Protein AF-A0A226DVL6-F1 (afdb_monomer)

Secondary structure (DSSP, 8-state):
-HHHHHHHHHHHHHHHHHHHTTTTS-SEEEETTTTEEEE--SSHHHHHHHHHHHHIIIIIHHHHHHHHHHHHH-TTTS-HHHHHHHHHHHHHHHHHHHHHHHHHSTTHHHHHHHHHHHHHHS-HHHHHHHHH--GGGS-HHHHHHHHHHHHHHHHHHHHHHHHHHHHHHHHHHHHHHHHHHHHHHHS--TT-S-PPPHHHHHHHHHHHHHHHHHHHHHHHHHHHHHHHHHHHHHHHHHHHHHHHHTT-SS--HHHHHHHHHHHHHHHHHHHHHHHHHHHHHHHHHHHHHHHHHHHTT-HHHHHHHHHHHHHHHHHH-HHHHHHHH--HHHHHHHTT-------------------HHHHHHHHHHHHHHHTT--

Radius of gyration: 27.12 Å; Cα contacts (8 Å, |Δi|>4): 170; chains: 1; bounding box: 68×64×79 Å

Solvent-accessible surface area (backbone atoms only — not comparable to full-atom values): 21137 Å² total; per-residue (Å²): 116,68,64,62,51,51,51,50,50,52,52,49,50,48,51,49,51,31,56,78,34,74,68,46,36,44,49,65,45,78,38,81,89,76,73,39,73,40,50,51,69,76,52,72,34,33,52,41,26,37,51,51,46,47,48,47,58,68,53,49,45,55,53,39,50,51,51,44,53,50,46,72,76,42,59,92,80,54,55,71,64,63,53,54,52,47,49,52,51,36,52,53,56,58,67,43,45,65,57,47,57,42,52,53,37,68,63,25,36,48,50,49,45,49,50,54,46,45,67,64,74,68,38,67,58,63,60,40,54,69,69,46,70,73,62,88,80,71,60,74,69,59,53,54,66,54,48,51,59,52,47,51,52,50,50,52,48,50,50,53,49,51,49,50,50,49,49,51,51,49,54,52,50,51,52,51,53,52,51,48,54,49,52,58,69,68,47,70,60,95,82,58,92,82,54,76,55,67,70,56,51,51,50,52,48,49,51,48,50,49,50,48,49,52,52,48,47,59,46,38,57,49,43,59,48,43,54,56,48,39,51,51,52,33,52,52,26,48,51,54,36,53,56,40,64,71,60,79,73,82,65,56,64,67,58,41,52,51,22,52,51,51,38,50,52,38,52,53,52,48,53,48,52,52,52,47,55,52,48,55,53,51,51,53,51,52,50,52,52,52,51,44,69,78,38,53,89,39,72,66,59,40,53,55,53,48,54,51,51,55,51,53,53,44,72,74,29,70,70,68,51,59,68,56,71,73,39,77,67,56,57,60,55,55,69,71,65,81,72,89,78,83,84,82,90,78,89,75,86,78,90,72,79,80,56,63,71,58,54,55,50,50,52,51,55,53,58,56,53,58,68,70,77,112

Mean predicted aligned error: 16.87 Å

Foldseek 3Di:
DVLVVVLVVVQVLQVVVCVLVVVQADQWDADPVVSAIDGDLDDRRPVNNLVVLCCLVVPVLVVLVVVLVVCVVVVVPDDPVVNLVSVVVNVLSVLCNVLSVQSSDSCRSVVVRVCVCCVNVVPVVVVVVVVCVVVPPDDDPVVVVVCVVVVVVVSVVVNSVSVVVVSVCVVLVVLLVVVVVLLVLQQPPPPDPPHDPLVVSVVVVVVSCCVCCVVVVVCVVVVVVLLVVLVVQLVVLVVQLVVLVVVPPDRDPVSVVVSVSSNVVSVVVNVVVVVSVVVVLVSVVVSLVSQCVVCVVDPVSNVVSVVVVVVSVCVVDVVSVVVCVPPVVVVVVVVVPDDDDDDDDDDDPDPPPDDVVVVVVVVVVVVVVVVVVD

Organism: Folsomia candida (NCBI:txid158441)

Structure (mmCIF, N/CA/C/O backbone):
data_AF-A0A226DVL6-F1
#
_entry.id   AF-A0A226DVL6-F1
#
loop_
_atom_site.group_PDB
_atom_site.id
_atom_site.type_symbol
_atom_site.label_atom_id
_atom_site.label_alt_id
_atom_site.label_comp_id
_atom_site.label_asym_id
_atom_site.label_entity_id
_atom_site.label_seq_id
_atom_site.pdbx_PDB_ins_code
_atom_site.Cartn_x
_atom_site.Cartn_y
_atom_site.Cartn_z
_atom_site.occupancy
_atom_site.B_iso_or_equiv
_atom_site.auth_seq_id
_atom_site.auth_comp_id
_atom_site.auth_asym_id
_atom_site.auth_atom_id
_atom_site.pdbx_PDB_model_num
ATOM 1 N N . MET A 1 1 ? 7.658 15.433 25.050 1.00 58.72 1 MET A N 1
ATOM 2 C CA . MET A 1 1 ? 8.136 14.158 24.456 1.00 58.72 1 MET A CA 1
ATOM 3 C C . MET A 1 1 ? 7.145 13.505 23.480 1.00 58.72 1 MET A C 1
ATOM 5 O O . MET A 1 1 ? 7.539 13.235 22.354 1.00 58.72 1 MET A O 1
ATOM 9 N N . TYR A 1 2 ? 5.883 13.223 23.843 1.00 66.50 2 TYR A N 1
ATOM 10 C CA . TYR A 1 2 ? 4.923 12.600 22.902 1.00 66.50 2 TYR A CA 1
ATOM 11 C C . TYR A 1 2 ? 4.471 13.533 21.767 1.00 66.50 2 TYR A C 1
ATOM 13 O O . TYR A 1 2 ? 4.257 13.077 20.645 1.00 66.50 2 TYR A O 1
ATOM 21 N N . HIS A 1 3 ? 4.404 14.839 22.040 1.00 73.75 3 HIS A N 1
ATOM 22 C CA . HIS A 1 3 ? 4.017 15.854 21.061 1.00 73.75 3 HIS A CA 1
ATOM 23 C C . HIS A 1 3 ? 4.957 15.875 19.843 1.00 73.75 3 HIS A C 1
ATOM 25 O O . HIS A 1 3 ? 4.499 15.776 18.706 1.00 73.75 3 HIS A O 1
ATOM 31 N N . ASP A 1 4 ? 6.272 15.861 20.075 1.00 83.75 4 ASP A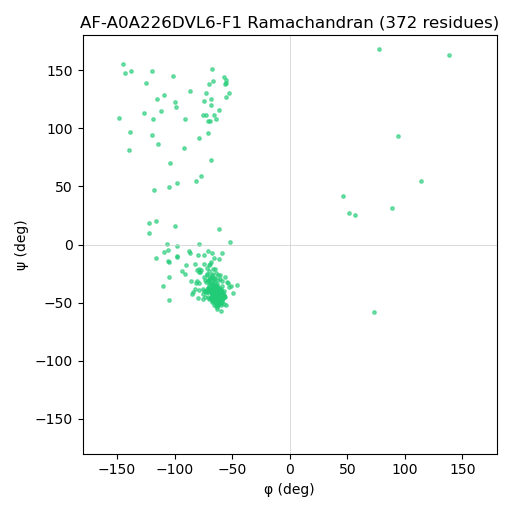 N 1
ATOM 32 C CA . ASP A 1 4 ? 7.269 15.850 18.999 1.00 83.75 4 ASP A CA 1
ATOM 33 C C . ASP A 1 4 ? 7.210 14.571 18.162 1.00 83.75 4 ASP A C 1
ATOM 35 O O . ASP A 1 4 ? 7.357 14.618 16.940 1.00 83.75 4 ASP A O 1
ATOM 39 N N . LYS A 1 5 ? 6.953 13.416 18.797 1.00 80.25 5 LYS A N 1
ATOM 40 C CA . LYS A 1 5 ? 6.799 12.141 18.083 1.00 80.25 5 LYS A CA 1
ATOM 41 C C . LYS A 1 5 ? 5.571 12.167 17.176 1.00 80.25 5 LYS A C 1
ATOM 43 O O . LYS A 1 5 ? 5.689 11.807 16.008 1.00 80.25 5 LYS A O 1
ATOM 48 N N . ALA A 1 6 ? 4.424 12.632 17.663 1.00 75.00 6 ALA A N 1
ATOM 49 C CA . ALA A 1 6 ? 3.207 12.710 16.858 1.00 75.00 6 ALA A CA 1
ATOM 50 C C . ALA A 1 6 ? 3.333 13.702 15.693 1.00 75.00 6 ALA A C 1
ATOM 52 O O . ALA A 1 6 ? 2.999 13.353 14.562 1.00 75.00 6 ALA A O 1
ATOM 53 N N . LEU A 1 7 ? 3.907 14.889 15.923 1.00 85.88 7 LEU A N 1
ATOM 54 C CA . LEU A 1 7 ? 4.206 15.836 14.841 1.00 85.88 7 LEU A CA 1
ATOM 55 C C . LEU A 1 7 ? 5.163 15.221 13.813 1.00 85.88 7 LEU A C 1
ATOM 57 O O . LEU A 1 7 ? 4.958 15.366 12.609 1.00 85.88 7 LEU A O 1
ATOM 61 N N . LYS A 1 8 ? 6.166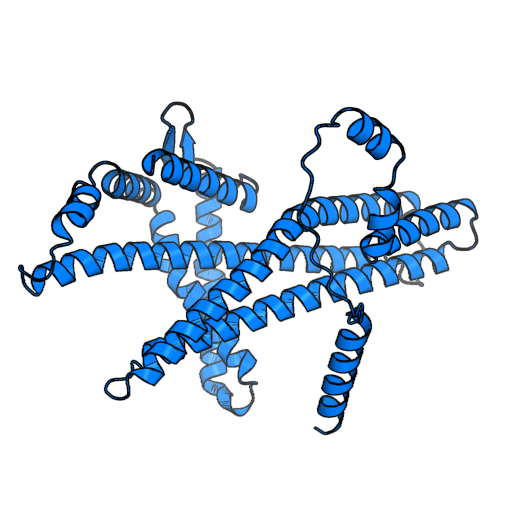 14.460 14.266 1.00 86.75 8 LYS A N 1
ATOM 62 C CA . LYS A 1 8 ? 7.078 13.719 13.386 1.00 86.75 8 LYS A CA 1
ATOM 63 C C . LYS A 1 8 ? 6.352 12.641 12.576 1.00 86.75 8 LYS A C 1
ATOM 65 O O . LYS A 1 8 ? 6.669 12.469 11.400 1.00 86.75 8 LYS A O 1
ATOM 70 N N . HIS A 1 9 ? 5.384 11.934 13.160 1.00 81.75 9 HIS A N 1
ATOM 71 C CA . HIS A 1 9 ? 4.558 10.959 12.441 1.00 81.75 9 HIS A CA 1
ATOM 72 C C . HIS A 1 9 ? 3.655 11.630 11.406 1.00 81.75 9 HIS A C 1
ATOM 74 O O . HIS A 1 9 ? 3.634 11.187 10.262 1.00 81.75 9 HIS A O 1
ATOM 80 N N . MET A 1 10 ? 2.997 12.734 11.758 1.00 83.81 10 MET A N 1
ATOM 81 C CA . MET A 1 10 ? 2.162 13.504 10.833 1.00 83.81 10 MET A CA 1
ATOM 82 C C . MET A 1 10 ? 2.980 14.072 9.668 1.00 83.81 10 MET A C 1
ATOM 84 O O . MET A 1 10 ? 2.599 13.941 8.506 1.00 83.81 10 MET A O 1
ATOM 88 N N . HIS A 1 11 ? 4.159 14.622 9.960 1.00 92.12 11 HIS A N 1
ATOM 89 C CA . HIS A 1 11 ? 5.100 15.094 8.949 1.00 92.12 11 HIS A CA 1
ATOM 90 C C . HIS A 1 11 ? 5.517 13.967 7.989 1.00 92.12 11 HIS A C 1
ATOM 92 O O . HIS A 1 11 ? 5.457 14.133 6.768 1.00 92.12 11 HIS A O 1
ATOM 98 N N . ARG A 1 12 ? 5.872 12.789 8.523 1.00 86.31 12 ARG A N 1
ATOM 99 C CA . ARG A 1 12 ? 6.202 11.600 7.719 1.00 86.31 12 ARG A CA 1
ATOM 100 C C . ARG A 1 12 ? 5.016 11.119 6.884 1.00 86.31 12 ARG A C 1
ATOM 102 O O . ARG A 1 12 ? 5.213 10.803 5.716 1.00 86.31 12 ARG A O 1
ATOM 109 N N . ALA A 1 13 ? 3.808 11.105 7.444 1.00 81.56 13 ALA A N 1
ATOM 110 C CA . ALA A 1 13 ? 2.590 10.698 6.748 1.00 81.56 13 ALA A CA 1
ATOM 111 C C . ALA A 1 13 ? 2.280 11.622 5.562 1.00 81.56 13 ALA A C 1
ATOM 113 O O . ALA A 1 13 ? 2.051 11.147 4.451 1.00 81.56 13 ALA A O 1
ATOM 114 N N . ILE A 1 14 ? 2.361 12.942 5.758 1.00 89.25 14 ILE A N 1
ATOM 115 C CA . ILE A 1 14 ? 2.168 13.923 4.681 1.00 89.25 14 ILE A CA 1
ATOM 116 C C . ILE A 1 14 ? 3.216 13.730 3.581 1.00 89.25 14 ILE A C 1
ATOM 118 O O . ILE A 1 14 ? 2.870 13.727 2.399 1.00 89.25 14 ILE A O 1
ATOM 122 N N . HIS A 1 15 ? 4.481 13.513 3.946 1.00 87.06 15 HIS A N 1
ATOM 123 C CA . HIS A 1 15 ? 5.534 13.228 2.972 1.00 87.06 15 HIS A CA 1
ATOM 124 C C . HIS A 1 15 ? 5.317 11.914 2.219 1.00 87.06 15 HIS A C 1
ATOM 126 O O . HIS A 1 15 ? 5.548 11.870 1.011 1.00 87.06 15 HIS A O 1
ATOM 132 N N . ALA A 1 16 ? 4.854 10.867 2.901 1.00 78.00 16 ALA A N 1
ATOM 133 C CA . ALA A 1 16 ? 4.538 9.584 2.285 1.00 78.00 16 ALA A CA 1
ATOM 134 C C . ALA A 1 16 ? 3.397 9.726 1.266 1.00 78.00 16 ALA A C 1
ATOM 136 O O . ALA A 1 16 ? 3.566 9.313 0.122 1.00 78.00 16 ALA A O 1
ATOM 137 N N . ILE A 1 17 ? 2.301 10.407 1.630 1.00 79.38 17 ILE A N 1
ATOM 138 C CA . ILE A 1 17 ? 1.173 10.702 0.725 1.00 79.38 17 ILE A CA 1
ATOM 139 C C . ILE A 1 17 ? 1.640 11.524 -0.480 1.00 79.38 17 ILE A C 1
ATOM 141 O O . ILE A 1 17 ? 1.268 11.264 -1.624 1.00 79.38 17 ILE A O 1
ATOM 145 N N . GLN A 1 18 ? 2.474 12.536 -0.251 1.00 87.94 18 GLN A N 1
ATOM 146 C CA . GLN A 1 18 ? 3.019 13.338 -1.342 1.00 87.94 18 GLN A CA 1
ATOM 147 C C . GLN A 1 18 ? 3.928 12.510 -2.254 1.00 87.94 18 GLN A C 1
ATOM 149 O O . GLN A 1 18 ? 3.910 12.718 -3.462 1.00 87.94 18 GLN A O 1
ATOM 154 N N . ARG A 1 19 ? 4.722 11.577 -1.720 1.00 78.62 19 ARG A N 1
ATOM 155 C CA . ARG A 1 19 ? 5.602 10.719 -2.525 1.00 78.62 19 ARG A CA 1
ATOM 156 C C . ARG A 1 19 ? 4.804 9.690 -3.328 1.00 78.62 19 ARG A C 1
ATOM 158 O O . ARG A 1 19 ? 5.047 9.581 -4.525 1.00 78.62 19 ARG A O 1
ATOM 165 N N . SER A 1 20 ? 3.824 9.022 -2.716 1.00 70.12 20 SER A N 1
ATOM 166 C CA . SER A 1 20 ? 2.973 8.022 -3.385 1.00 70.12 20 SER A CA 1
ATOM 167 C C . SER A 1 20 ? 2.118 8.616 -4.505 1.00 70.12 20 SER A C 1
ATOM 169 O O . SER A 1 20 ? 1.764 7.931 -5.457 1.00 70.12 20 SER A O 1
ATOM 171 N N . THR A 1 21 ? 1.834 9.917 -4.434 1.00 76.31 21 THR A N 1
ATOM 172 C CA . THR A 1 21 ? 1.069 10.656 -5.450 1.00 76.31 21 THR A CA 1
ATOM 173 C C . THR A 1 21 ? 1.962 11.441 -6.415 1.00 76.31 21 THR A C 1
ATOM 175 O O . THR A 1 21 ? 1.490 12.369 -7.081 1.00 76.31 21 THR A O 1
ATOM 178 N N . PHE A 1 22 ? 3.266 11.134 -6.461 1.00 82.50 22 PHE A N 1
ATOM 179 C CA . PHE A 1 22 ? 4.283 11.825 -7.271 1.00 82.50 22 PHE A CA 1
ATOM 180 C C . PHE A 1 22 ? 4.283 13.353 -7.097 1.00 82.50 22 PHE A C 1
ATOM 182 O O . PHE A 1 22 ? 4.641 14.114 -7.997 1.00 82.50 22 PHE A O 1
ATOM 189 N N . ARG A 1 23 ? 3.839 13.829 -5.930 1.00 89.56 23 ARG A N 1
ATOM 190 C CA . ARG A 1 23 ? 3.623 15.242 -5.586 1.00 89.56 23 ARG A CA 1
ATOM 191 C C . ARG A 1 23 ? 2.664 15.952 -6.554 1.00 89.56 23 ARG A C 1
ATOM 193 O O . ARG A 1 23 ? 2.731 17.175 -6.714 1.00 89.56 23 ARG A O 1
ATOM 200 N N . LYS A 1 24 ? 1.768 15.204 -7.203 1.00 90.00 24 LYS A N 1
ATOM 201 C CA . LYS A 1 24 ? 0.780 15.723 -8.159 1.00 90.00 24 LYS A CA 1
ATOM 202 C C . LYS A 1 24 ? -0.634 15.777 -7.594 1.00 90.00 24 LYS A C 1
ATOM 204 O O . LYS A 1 24 ? -1.377 16.639 -8.052 1.00 90.00 24 LYS A O 1
ATOM 209 N N . ALA A 1 25 ? -0.993 14.917 -6.638 1.00 91.31 25 ALA A N 1
ATOM 210 C CA . ALA A 1 25 ? -2.371 14.756 -6.165 1.00 91.31 25 ALA A CA 1
ATOM 211 C C . ALA A 1 25 ? -2.445 14.588 -4.637 1.00 91.31 25 ALA A C 1
ATOM 213 O O . ALA A 1 25 ? -2.552 13.480 -4.132 1.00 91.31 25 ALA A O 1
ATOM 214 N N . TYR A 1 26 ? -2.396 15.687 -3.882 1.00 91.88 26 TYR A N 1
ATOM 215 C CA . TYR A 1 26 ? -2.465 15.650 -2.416 1.00 91.88 26 TYR A CA 1
ATOM 216 C C . TYR A 1 26 ? -3.230 16.853 -1.847 1.00 91.88 26 TYR A C 1
ATOM 218 O O . TYR A 1 26 ? -3.303 17.906 -2.482 1.00 91.88 26 TYR A O 1
ATOM 226 N N . CYS A 1 27 ? -3.790 16.703 -0.642 1.00 95.50 27 CYS A N 1
ATOM 227 C CA . CYS A 1 27 ? -4.612 17.724 0.024 1.00 95.50 27 CYS A CA 1
ATOM 228 C C . CYS A 1 27 ? -3.944 18.395 1.238 1.00 95.50 27 CYS A C 1
ATOM 230 O O . CYS A 1 27 ? -4.464 19.388 1.746 1.00 95.50 27 CYS A O 1
ATOM 232 N N . PHE A 1 28 ? -2.769 17.916 1.664 1.00 95.81 28 PHE A N 1
ATOM 233 C CA . PHE A 1 28 ? -2.029 18.461 2.806 1.00 95.81 28 PHE A CA 1
ATOM 234 C C . PHE A 1 28 ? -0.597 18.851 2.439 1.00 95.81 28 PHE A C 1
ATOM 236 O O . PHE A 1 28 ? 0.114 18.126 1.737 1.00 95.81 28 PHE A O 1
ATOM 243 N N . HIS A 1 29 ? -0.151 19.988 2.958 1.00 96.50 29 HIS A N 1
ATOM 244 C CA . HIS A 1 29 ? 1.233 20.439 2.905 1.00 96.50 29 HIS A CA 1
ATOM 245 C C . HIS A 1 29 ? 1.773 20.613 4.325 1.00 96.50 29 HIS A C 1
ATOM 247 O O . HIS A 1 29 ? 1.008 20.916 5.233 1.00 96.50 29 HIS A O 1
ATOM 253 N N . TRP A 1 30 ? 3.068 20.400 4.539 1.00 96.56 30 TRP A N 1
ATOM 254 C CA . TRP A 1 30 ? 3.683 20.626 5.844 1.00 96.56 30 TRP A CA 1
ATOM 255 C C . TRP A 1 30 ? 4.388 21.979 5.850 1.00 96.56 30 TRP A C 1
ATOM 257 O O . TRP A 1 30 ? 5.264 22.210 5.020 1.00 96.56 30 TRP A O 1
ATOM 267 N N . ASP A 1 31 ? 4.016 22.860 6.777 1.00 96.50 31 ASP A N 1
ATOM 268 C CA . ASP A 1 31 ? 4.708 24.127 6.999 1.00 96.50 31 ASP A CA 1
ATOM 269 C C . ASP A 1 31 ? 5.802 23.923 8.046 1.00 96.50 31 ASP A C 1
ATOM 271 O O . ASP A 1 31 ? 5.526 23.747 9.235 1.00 96.50 31 ASP A O 1
ATOM 275 N N . SER A 1 32 ? 7.057 23.934 7.595 1.00 95.31 32 SER A N 1
ATOM 276 C CA . SER A 1 32 ? 8.223 23.772 8.464 1.00 95.31 32 SER A CA 1
ATOM 277 C C . SER A 1 32 ? 8.383 24.919 9.462 1.00 95.31 32 SER A C 1
ATOM 279 O O . SER A 1 32 ? 8.880 24.677 10.561 1.00 95.31 32 SER A O 1
ATOM 281 N N . LYS A 1 33 ? 7.923 26.134 9.126 1.00 96.44 33 LYS A N 1
ATOM 282 C CA . LYS A 1 33 ? 8.004 27.309 10.006 1.00 96.44 33 LYS A CA 1
ATOM 283 C C . LYS A 1 33 ? 6.998 27.201 11.143 1.00 96.44 33 LYS A C 1
ATOM 285 O O . LYS A 1 33 ? 7.345 27.425 12.295 1.00 96.44 33 LYS A O 1
ATOM 290 N N . LYS A 1 34 ? 5.762 26.806 10.825 1.00 93.69 34 LYS A N 1
ATOM 291 C CA . LYS A 1 34 ? 4.680 26.649 11.816 1.00 93.69 34 LYS A CA 1
ATOM 292 C C . LYS A 1 34 ? 4.644 25.268 12.475 1.00 93.69 34 LYS A C 1
ATOM 294 O O . LYS A 1 34 ? 3.823 25.054 13.359 1.00 93.69 34 LYS A O 1
ATOM 299 N N . ARG A 1 35 ? 5.489 24.329 12.023 1.00 93.81 35 ARG A N 1
ATOM 300 C CA . ARG A 1 35 ? 5.481 22.901 12.401 1.00 93.81 35 ARG A CA 1
ATOM 301 C C . ARG A 1 35 ? 4.073 22.288 12.365 1.00 93.81 35 ARG A C 1
ATOM 303 O O . ARG A 1 35 ? 3.698 21.529 13.255 1.00 93.81 35 ARG A O 1
ATOM 310 N N . ARG A 1 36 ? 3.289 22.634 11.339 1.00 94.12 36 ARG A N 1
ATOM 311 C CA . ARG A 1 36 ? 1.864 22.285 11.245 1.00 94.12 36 ARG A CA 1
ATOM 312 C C . ARG A 1 36 ? 1.486 21.839 9.838 1.00 94.12 36 ARG A C 1
ATOM 314 O O . ARG A 1 36 ? 2.040 22.311 8.844 1.00 94.12 36 ARG A O 1
ATOM 321 N N . ALA A 1 37 ? 0.505 20.946 9.756 1.00 94.75 37 ALA A N 1
ATOM 322 C CA . ALA A 1 37 ? -0.136 20.596 8.498 1.00 94.75 37 ALA A CA 1
ATOM 323 C C . ALA A 1 37 ? -1.039 21.748 8.023 1.00 94.75 37 ALA A C 1
ATOM 325 O O . ALA A 1 37 ? -1.876 22.244 8.768 1.00 94.75 37 ALA A O 1
ATOM 326 N N . ILE A 1 38 ? -0.897 22.162 6.768 1.00 96.50 38 ILE A N 1
ATOM 327 C CA . ILE A 1 38 ? -1.753 23.145 6.110 1.00 96.50 38 ILE A CA 1
ATOM 328 C C . ILE A 1 38 ? -2.601 22.430 5.062 1.00 96.50 38 ILE A C 1
ATOM 330 O O . ILE A 1 38 ? -2.094 21.704 4.203 1.00 96.50 38 ILE A O 1
ATOM 334 N N . ALA A 1 39 ? -3.909 22.662 5.126 1.00 96.31 39 ALA A N 1
ATOM 335 C CA . ALA A 1 39 ? -4.856 22.229 4.111 1.00 96.31 39 ALA A CA 1
ATOM 336 C C . ALA A 1 39 ? -4.644 23.007 2.803 1.00 96.31 39 ALA A C 1
ATOM 338 O O . ALA A 1 39 ? -4.703 24.238 2.789 1.00 96.31 39 ALA A O 1
ATOM 339 N N . LEU A 1 40 ? -4.449 22.295 1.693 1.00 95.69 40 LEU A N 1
ATOM 340 C CA . LEU A 1 40 ? -4.481 22.899 0.363 1.00 95.69 40 LEU A CA 1
ATOM 341 C C . LEU A 1 40 ? -5.935 23.169 -0.013 1.00 95.69 40 LEU A C 1
ATOM 343 O O . LEU A 1 40 ? -6.704 22.236 -0.218 1.00 95.69 40 LEU A O 1
ATOM 347 N N . GLN A 1 41 ? -6.308 24.445 -0.089 1.00 84.31 41 GLN A N 1
ATOM 348 C CA . GLN A 1 41 ? -7.683 24.833 -0.409 1.00 84.31 41 GLN A CA 1
ATOM 349 C C . GLN A 1 41 ? -7.926 24.867 -1.914 1.00 84.31 41 GLN A C 1
ATOM 351 O O . GLN A 1 41 ? -8.945 24.382 -2.385 1.00 84.31 41 GLN A O 1
ATOM 356 N N . ASN A 1 42 ? -6.970 25.415 -2.665 1.00 87.38 42 ASN A N 1
ATOM 357 C CA . ASN A 1 42 ? -7.085 25.633 -4.098 1.00 87.38 42 ASN A CA 1
ATOM 358 C C . ASN A 1 42 ? -5.739 25.386 -4.782 1.00 87.38 42 ASN A C 1
ATOM 360 O O . ASN A 1 42 ? -4.672 25.614 -4.211 1.00 87.38 42 ASN A O 1
ATOM 364 N N . GLY A 1 43 ? -5.792 24.902 -6.020 1.00 94.56 43 GLY A N 1
ATOM 365 C CA . GLY A 1 43 ? -4.617 24.689 -6.858 1.00 94.56 43 GLY A CA 1
ATOM 366 C C . GLY A 1 43 ? -4.668 23.379 -7.632 1.00 94.56 43 GLY A C 1
ATOM 367 O O . GLY A 1 43 ? -5.409 22.454 -7.297 1.00 94.56 43 GLY A O 1
ATOM 368 N N . LYS A 1 44 ? -3.824 23.282 -8.668 1.00 96.75 44 LYS A N 1
ATOM 369 C CA . LYS A 1 44 ? -3.758 22.113 -9.564 1.00 96.75 44 LYS A CA 1
ATOM 370 C C . LYS A 1 44 ? -3.577 20.796 -8.793 1.00 96.75 44 LYS A C 1
ATOM 372 O O . LYS A 1 44 ? -4.189 19.794 -9.133 1.00 96.75 44 LYS A O 1
ATOM 377 N N . LYS A 1 45 ? -2.798 20.818 -7.707 1.00 95.19 45 LYS A N 1
ATOM 378 C CA . LYS A 1 45 ? -2.503 19.640 -6.875 1.00 95.19 45 LYS A CA 1
ATOM 379 C C . LYS A 1 45 ? -3.721 19.112 -6.112 1.00 95.19 45 LYS A C 1
ATOM 381 O O . LYS A 1 45 ? -3.941 17.905 -6.081 1.00 95.19 45 LYS A O 1
ATOM 386 N N . TYR A 1 46 ? -4.523 20.009 -5.537 1.00 96.06 46 TYR A N 1
ATOM 387 C CA . TYR A 1 46 ? -5.750 19.624 -4.839 1.00 96.06 46 TYR A CA 1
ATOM 388 C C . TYR A 1 46 ? -6.833 19.178 -5.828 1.00 96.06 46 TYR A C 1
ATOM 390 O O . TYR A 1 46 ? -7.491 18.167 -5.606 1.00 96.06 46 TYR A O 1
ATOM 398 N N . ARG A 1 47 ? -6.943 19.850 -6.983 1.00 96.38 47 ARG A N 1
ATOM 399 C CA . ARG A 1 47 ? -7.849 19.430 -8.063 1.00 96.38 47 ARG A CA 1
ATOM 400 C C . ARG A 1 47 ? -7.525 18.019 -8.564 1.00 96.38 47 ARG A C 1
ATOM 402 O O . ARG A 1 47 ? -8.428 17.205 -8.714 1.00 96.38 47 ARG A O 1
ATOM 409 N N . ASN A 1 48 ? -6.245 17.696 -8.750 1.00 92.19 48 ASN A N 1
ATOM 410 C CA . ASN A 1 48 ? -5.816 16.343 -9.112 1.00 92.19 48 ASN A CA 1
ATOM 411 C C . ASN A 1 48 ? -6.168 15.310 -8.029 1.00 92.19 48 ASN A C 1
ATOM 413 O O . ASN A 1 48 ? -6.577 14.203 -8.360 1.00 92.19 48 ASN A O 1
ATOM 417 N N . PHE A 1 49 ? -6.051 15.670 -6.745 1.00 90.81 49 PHE A N 1
ATOM 418 C CA . PHE A 1 49 ? -6.505 14.821 -5.638 1.00 90.81 49 PHE A CA 1
ATOM 419 C C . PHE A 1 49 ? -8.017 14.565 -5.700 1.00 90.81 49 PHE A C 1
ATOM 421 O O . PHE A 1 49 ? -8.446 13.424 -5.580 1.00 90.81 49 PHE A O 1
ATOM 428 N N . GLN A 1 50 ? -8.827 15.594 -5.960 1.00 94.38 50 GLN A N 1
ATOM 429 C CA . GLN A 1 50 ? -10.277 15.438 -6.111 1.00 94.38 50 GLN A CA 1
ATOM 430 C C . GLN A 1 50 ? -10.644 14.535 -7.295 1.00 94.38 50 GLN A C 1
ATOM 432 O O . GLN A 1 50 ? -11.530 13.692 -7.161 1.00 94.38 50 GLN A O 1
ATOM 437 N N . ILE A 1 51 ? -9.954 14.686 -8.433 1.00 92.62 51 ILE A N 1
ATOM 438 C CA . ILE A 1 51 ? -10.122 13.812 -9.604 1.00 92.62 51 ILE A CA 1
ATOM 439 C C . ILE A 1 51 ? -9.778 12.367 -9.232 1.00 92.62 51 ILE A C 1
ATOM 441 O O . ILE A 1 51 ? -10.566 11.470 -9.514 1.00 92.62 51 ILE A O 1
ATOM 445 N N . LEU A 1 52 ? -8.657 12.145 -8.539 1.00 85.31 52 LEU A N 1
ATOM 446 C CA . LEU A 1 52 ? -8.254 10.818 -8.075 1.00 85.31 52 LEU A CA 1
ATOM 447 C C . LEU A 1 52 ? -9.309 10.201 -7.143 1.00 85.31 52 LEU A C 1
ATOM 449 O O . LEU A 1 52 ? -9.714 9.062 -7.354 1.00 85.31 52 LEU A O 1
ATOM 453 N N . CYS A 1 53 ? -9.822 10.954 -6.164 1.00 86.31 53 CYS A N 1
ATOM 454 C CA . CYS A 1 53 ? -10.903 10.487 -5.292 1.00 86.31 53 CYS A CA 1
ATOM 455 C C . CYS A 1 53 ? -12.181 10.150 -6.071 1.00 86.31 53 CYS A C 1
ATOM 457 O O . CYS A 1 53 ? -12.816 9.144 -5.774 1.00 86.31 53 CYS A O 1
ATOM 459 N N . ASN A 1 54 ? -12.556 10.954 -7.072 1.00 88.25 54 ASN A N 1
ATOM 460 C CA . ASN A 1 54 ? -13.710 10.657 -7.922 1.00 88.25 54 ASN A CA 1
ATOM 461 C C . ASN A 1 54 ? -13.495 9.369 -8.728 1.00 88.25 54 ASN A C 1
ATOM 463 O O . ASN A 1 54 ? -14.402 8.553 -8.791 1.00 88.25 54 ASN A O 1
ATOM 467 N N . ILE A 1 55 ? -12.304 9.149 -9.291 1.00 79.44 55 ILE A N 1
ATOM 468 C CA . ILE A 1 55 ? -11.967 7.901 -9.995 1.00 79.44 55 ILE A CA 1
ATOM 469 C C . ILE A 1 55 ? -12.130 6.699 -9.055 1.00 79.44 55 ILE A C 1
ATOM 471 O O . ILE A 1 55 ? -12.779 5.722 -9.418 1.00 79.44 55 ILE A O 1
ATOM 475 N N . PHE A 1 56 ? -11.618 6.782 -7.825 1.00 76.06 56 PHE A N 1
ATOM 476 C CA . PHE A 1 56 ? -11.770 5.703 -6.845 1.00 76.06 56 PHE A CA 1
ATOM 477 C C . PHE A 1 56 ? -13.234 5.441 -6.469 1.00 76.06 56 PHE A C 1
ATOM 479 O O . PHE A 1 56 ? -13.675 4.296 -6.498 1.00 76.06 56 PHE A O 1
ATOM 486 N N . ILE A 1 57 ? -13.998 6.490 -6.159 1.00 83.56 57 ILE A N 1
ATOM 487 C CA . ILE A 1 57 ? -15.388 6.353 -5.703 1.00 83.56 57 ILE A CA 1
ATOM 488 C C . ILE A 1 57 ? -16.321 5.929 -6.846 1.00 83.56 57 ILE A C 1
ATOM 490 O O . ILE A 1 57 ? -17.200 5.104 -6.638 1.00 83.56 57 ILE A O 1
ATOM 494 N N . PHE A 1 58 ? -16.158 6.477 -8.052 1.00 82.25 58 PHE A N 1
ATOM 495 C CA . PHE A 1 58 ? -17.091 6.237 -9.159 1.00 82.25 58 PHE A CA 1
ATOM 496 C C . PHE A 1 58 ? -16.692 5.080 -10.076 1.00 82.25 58 PHE A C 1
ATOM 498 O O . PHE A 1 58 ? -17.571 4.538 -10.734 1.00 82.25 58 PHE A O 1
ATOM 505 N N . LEU A 1 59 ? -15.414 4.682 -10.139 1.00 75.81 59 LEU A N 1
ATOM 506 C CA . LEU A 1 59 ? -14.992 3.544 -10.967 1.00 75.81 59 LEU A CA 1
ATOM 507 C C . LEU A 1 59 ? -14.694 2.293 -10.142 1.00 75.81 59 LEU A C 1
ATOM 509 O O . LEU A 1 59 ? -15.191 1.225 -10.488 1.00 75.81 59 LEU A O 1
ATOM 513 N N . LEU A 1 60 ? -13.924 2.386 -9.050 1.00 74.12 60 LEU A N 1
ATOM 514 C CA . LEU A 1 60 ? -13.573 1.179 -8.288 1.00 74.12 60 LEU A CA 1
ATOM 515 C C . LEU A 1 60 ? -14.744 0.663 -7.449 1.00 74.12 60 LEU A C 1
ATOM 517 O O . LEU A 1 60 ? -14.981 -0.544 -7.429 1.00 74.12 60 LEU A O 1
ATOM 521 N N . THR A 1 61 ? -15.494 1.539 -6.776 1.00 78.31 61 THR A N 1
ATOM 522 C CA . THR A 1 61 ? -16.599 1.094 -5.913 1.00 78.31 61 THR A CA 1
ATOM 523 C C . THR A 1 61 ? -17.659 0.289 -6.673 1.00 78.31 61 THR A C 1
ATOM 525 O O . THR A 1 61 ? -17.967 -0.812 -6.213 1.00 78.31 61 THR A O 1
ATOM 528 N N . PRO A 1 62 ? -18.187 0.728 -7.835 1.00 80.00 62 PRO A N 1
ATOM 529 C CA . PRO A 1 62 ? -19.191 -0.058 -8.550 1.00 80.00 62 PRO A CA 1
ATOM 530 C C . PRO A 1 62 ? -18.664 -1.410 -9.032 1.00 80.00 62 PRO A C 1
ATOM 532 O O . PRO A 1 62 ? -19.407 -2.381 -8.997 1.00 80.00 62 PRO A O 1
ATOM 535 N N . VAL A 1 63 ? -17.385 -1.506 -9.416 1.00 79.00 63 VAL A N 1
ATOM 536 C CA . VAL A 1 63 ? -16.760 -2.777 -9.825 1.00 79.00 63 VAL A CA 1
ATOM 537 C C . VAL A 1 63 ? -16.718 -3.768 -8.660 1.00 79.00 63 VAL A C 1
ATOM 539 O O . VAL A 1 63 ? -17.088 -4.930 -8.825 1.00 79.00 63 VAL A O 1
ATOM 542 N N . PHE A 1 64 ? -16.320 -3.313 -7.470 1.00 77.75 64 PHE A N 1
ATOM 543 C CA . PHE A 1 64 ? -16.271 -4.163 -6.278 1.00 77.75 64 PHE A CA 1
ATOM 544 C C . PHE A 1 64 ? -17.658 -4.551 -5.766 1.00 77.75 64 PHE A C 1
ATOM 546 O O . PHE A 1 64 ? -17.863 -5.706 -5.389 1.00 77.75 64 PHE A O 1
ATOM 553 N N . ILE A 1 65 ? -18.626 -3.632 -5.812 1.00 81.50 65 ILE A N 1
ATOM 554 C CA . ILE A 1 65 ? -20.022 -3.940 -5.485 1.00 81.50 65 ILE A CA 1
ATOM 555 C C . ILE A 1 65 ? -20.581 -4.947 -6.491 1.00 81.50 65 ILE A C 1
ATOM 557 O O . ILE A 1 65 ? -21.101 -5.976 -6.077 1.00 81.50 65 ILE A O 1
ATOM 561 N N . ALA A 1 66 ? -20.407 -4.722 -7.796 1.00 87.00 66 ALA A N 1
ATOM 562 C CA . ALA A 1 66 ? -20.892 -5.628 -8.835 1.00 87.00 66 ALA A CA 1
ATOM 563 C C . ALA A 1 66 ? -20.281 -7.031 -8.705 1.00 87.00 66 ALA A C 1
ATOM 565 O O . ALA A 1 66 ? -21.007 -8.022 -8.774 1.00 87.00 66 ALA A O 1
ATOM 566 N N . ARG A 1 67 ? -18.968 -7.138 -8.447 1.00 83.94 67 ARG A N 1
ATOM 567 C CA . ARG A 1 67 ? -18.319 -8.437 -8.214 1.00 83.94 67 ARG A CA 1
ATOM 568 C C . ARG A 1 67 ? -18.793 -9.088 -6.914 1.00 83.94 67 ARG A C 1
ATOM 570 O O . ARG A 1 67 ? -18.997 -10.297 -6.905 1.00 83.94 67 ARG A O 1
ATOM 577 N N . SER A 1 68 ? -19.017 -8.318 -5.850 1.00 82.81 68 SER A N 1
ATOM 578 C CA . SER A 1 68 ? -19.577 -8.839 -4.594 1.00 82.81 68 SER A CA 1
ATOM 579 C C . SER A 1 68 ? -21.005 -9.353 -4.780 1.00 82.81 68 SER A C 1
ATOM 581 O O . SER A 1 68 ? -21.326 -10.438 -4.305 1.00 82.81 68 SER A O 1
ATOM 583 N N . CYS A 1 69 ? -21.843 -8.633 -5.532 1.00 88.75 69 CYS A N 1
ATOM 584 C CA . CYS A 1 69 ? -23.191 -9.069 -5.896 1.00 88.75 69 CYS A CA 1
ATOM 585 C C . CYS A 1 69 ? -23.161 -10.335 -6.759 1.00 88.75 69 CYS A C 1
ATOM 587 O O . CYS A 1 69 ? -23.890 -11.277 -6.473 1.00 88.75 69 CYS A O 1
ATOM 589 N N . HIS A 1 70 ? -22.284 -10.393 -7.767 1.00 89.44 70 HIS A N 1
ATOM 590 C CA . HIS A 1 70 ? -22.099 -11.588 -8.593 1.00 89.44 70 HIS A CA 1
ATOM 591 C C . HIS A 1 70 ? -21.659 -12.794 -7.756 1.00 89.44 70 HIS A C 1
ATOM 593 O O . HIS A 1 70 ? -22.173 -13.895 -7.927 1.00 89.44 70 HIS A O 1
ATOM 599 N N . LEU A 1 71 ? -20.703 -12.618 -6.842 1.00 81.62 71 LEU A N 1
ATOM 600 C CA . LEU A 1 71 ? -20.254 -13.701 -5.965 1.00 81.62 71 LEU A CA 1
ATOM 601 C C . LEU A 1 71 ? -21.349 -14.144 -4.998 1.00 81.62 71 LEU A C 1
ATOM 603 O O . LEU A 1 71 ? -21.478 -15.339 -4.762 1.00 81.62 71 LEU A O 1
ATOM 607 N N . ALA A 1 72 ? -22.168 -13.218 -4.496 1.00 82.12 72 ALA A N 1
ATOM 608 C CA . ALA A 1 72 ? -23.310 -13.549 -3.649 1.00 82.12 72 ALA A CA 1
ATOM 609 C C . ALA A 1 72 ? -24.348 -14.424 -4.377 1.00 82.12 72 ALA A C 1
ATOM 611 O O . ALA A 1 72 ? -24.987 -15.257 -3.739 1.00 82.12 72 ALA A O 1
ATOM 612 N N . THR A 1 73 ? -24.491 -14.290 -5.701 1.00 93.25 73 THR A N 1
ATOM 613 C CA . THR A 1 73 ? -25.412 -15.116 -6.500 1.00 93.25 73 THR A CA 1
ATOM 614 C C . THR A 1 73 ? -24.785 -16.408 -7.042 1.00 93.25 73 THR A C 1
ATOM 616 O O . THR A 1 73 ? -25.518 -17.329 -7.391 1.00 93.25 73 THR A O 1
ATOM 619 N N . THR A 1 74 ? -23.451 -16.525 -7.076 1.00 91.44 74 THR A N 1
ATOM 620 C CA . THR A 1 74 ? -22.712 -17.663 -7.679 1.00 91.44 74 THR A CA 1
ATOM 621 C C . THR A 1 74 ? -21.888 -18.488 -6.678 1.00 91.44 74 THR A C 1
ATOM 623 O O . THR A 1 74 ? -21.006 -19.249 -7.076 1.00 91.44 74 THR A O 1
ATOM 626 N N . ILE A 1 75 ? -22.208 -18.406 -5.377 1.00 83.69 75 ILE A N 1
ATOM 627 C CA . ILE A 1 75 ? -21.452 -19.011 -4.254 1.00 83.69 75 ILE A CA 1
ATOM 628 C C . ILE A 1 75 ? -21.031 -20.473 -4.489 1.00 83.69 75 ILE A C 1
ATOM 630 O O . ILE A 1 75 ? -19.958 -20.871 -4.050 1.00 83.69 75 ILE A O 1
ATOM 634 N N . ARG A 1 76 ? -21.842 -21.286 -5.181 1.00 87.25 76 ARG A N 1
ATOM 635 C CA . ARG A 1 76 ? -21.560 -22.720 -5.381 1.00 87.25 76 ARG A CA 1
ATOM 636 C C . ARG A 1 76 ? -20.417 -23.030 -6.356 1.00 87.25 76 ARG A C 1
ATOM 638 O O . ARG A 1 76 ? -19.914 -24.145 -6.319 1.00 87.25 76 ARG A O 1
ATOM 645 N N . GLN A 1 77 ? -20.041 -22.103 -7.237 1.00 87.12 77 GLN A N 1
ATOM 646 C CA . GLN A 1 77 ? -19.042 -22.348 -8.291 1.00 87.12 77 GLN A CA 1
ATOM 647 C C . GLN A 1 77 ? -17.685 -21.692 -8.014 1.00 87.12 77 GLN A C 1
ATOM 649 O O . GLN A 1 77 ? -16.696 -22.010 -8.670 1.00 87.12 77 GLN A O 1
ATOM 654 N N . GLU A 1 78 ? -17.628 -20.771 -7.057 1.00 83.38 78 GLU A N 1
ATOM 655 C CA . GLU A 1 78 ? -16.453 -19.944 -6.804 1.00 83.38 78 GLU A CA 1
ATOM 656 C C . GLU A 1 78 ? -15.669 -20.461 -5.597 1.00 83.38 78 GLU A C 1
ATOM 658 O O . GLU A 1 78 ? -16.225 -20.957 -4.618 1.00 83.38 78 GLU A O 1
ATOM 663 N N . THR A 1 79 ? -14.343 -20.345 -5.660 1.00 76.25 79 THR A N 1
ATOM 664 C CA . THR A 1 79 ? -13.487 -20.815 -4.566 1.00 76.25 79 THR A CA 1
ATOM 665 C C . THR A 1 79 ? -13.712 -19.970 -3.300 1.00 76.25 79 THR A C 1
ATOM 667 O O . THR A 1 79 ? -13.807 -18.740 -3.395 1.00 76.25 79 THR A O 1
ATOM 670 N N . PRO A 1 80 ? -13.725 -20.571 -2.093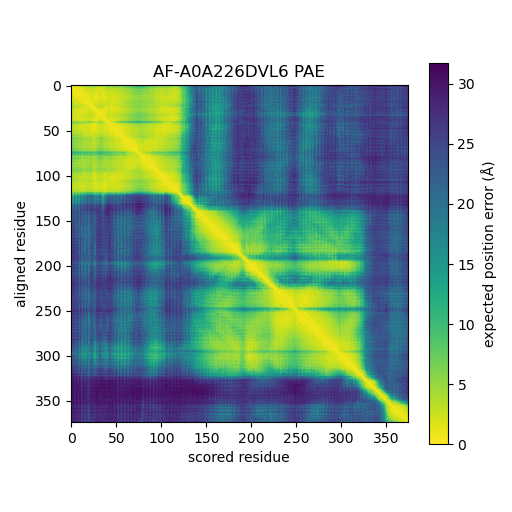 1.00 66.44 80 PRO A N 1
ATOM 671 C CA . PRO A 1 80 ? -13.902 -19.835 -0.835 1.00 66.44 80 PRO A CA 1
ATOM 672 C C . PRO A 1 80 ? -12.912 -18.674 -0.661 1.00 66.44 80 PRO A C 1
ATOM 674 O O . PRO A 1 80 ? -13.256 -17.617 -0.134 1.00 66.44 80 PRO A O 1
ATOM 677 N N . THR A 1 81 ? -11.690 -18.831 -1.174 1.00 57.19 81 THR A N 1
ATOM 678 C CA . THR A 1 81 ? -10.647 -17.799 -1.161 1.00 57.19 81 THR A CA 1
ATOM 679 C C . THR A 1 81 ? -11.018 -16.579 -2.009 1.00 57.19 81 THR A C 1
ATOM 681 O O . THR A 1 81 ? -10.855 -15.448 -1.558 1.00 57.19 81 THR A O 1
ATOM 684 N N . SER A 1 82 ? -11.555 -16.785 -3.216 1.00 66.12 82 SER A N 1
ATOM 685 C CA . SER A 1 82 ? -12.011 -15.712 -4.121 1.00 66.12 82 SER A CA 1
ATOM 686 C C . SER A 1 82 ? -13.137 -14.888 -3.487 1.00 66.12 82 SER A C 1
ATOM 688 O O . SER A 1 82 ? -13.127 -13.652 -3.542 1.00 66.12 82 SER A O 1
ATOM 690 N N . ILE A 1 83 ? -14.056 -15.574 -2.802 1.00 72.88 83 ILE A N 1
ATOM 691 C CA . ILE A 1 83 ? -15.153 -14.973 -2.039 1.00 72.88 83 ILE A CA 1
ATOM 692 C C . ILE A 1 83 ? -14.598 -14.121 -0.888 1.00 72.88 83 ILE A C 1
ATOM 694 O O . ILE A 1 83 ? -14.869 -12.919 -0.824 1.00 72.88 83 ILE A O 1
ATOM 698 N N . ALA A 1 84 ? -13.765 -14.707 -0.023 1.00 65.12 84 ALA A N 1
ATOM 699 C CA . ALA A 1 84 ? -13.200 -14.021 1.139 1.00 65.12 84 ALA A CA 1
ATOM 700 C C . ALA A 1 84 ? -12.377 -12.784 0.749 1.00 65.12 84 ALA A C 1
ATOM 702 O O . ALA A 1 84 ? -12.552 -11.709 1.329 1.00 65.12 84 ALA A O 1
ATOM 703 N N . VAL A 1 85 ? -11.519 -12.904 -0.270 1.00 68.06 85 VAL A N 1
ATOM 704 C CA . VAL A 1 85 ? -10.704 -11.788 -0.769 1.00 68.06 85 VAL A CA 1
ATOM 705 C C . VAL A 1 85 ? -11.596 -10.677 -1.316 1.00 68.06 85 VAL A C 1
ATOM 707 O O . VAL A 1 85 ? -11.410 -9.515 -0.955 1.00 68.06 85 VAL A O 1
ATOM 710 N N . THR A 1 86 ? -12.594 -11.008 -2.137 1.00 75.38 86 THR A N 1
ATOM 711 C CA . THR A 1 86 ? -13.447 -9.987 -2.759 1.00 75.38 86 THR A CA 1
ATOM 712 C C . THR A 1 86 ? -14.261 -9.219 -1.726 1.00 75.38 86 THR A C 1
ATOM 714 O O . THR A 1 86 ? -14.298 -7.988 -1.782 1.00 75.38 86 THR A O 1
ATOM 717 N N . PHE A 1 87 ? -14.876 -9.903 -0.758 1.00 75.06 87 PHE A N 1
ATOM 718 C CA . PHE A 1 87 ? -15.636 -9.229 0.297 1.00 75.06 87 PHE A CA 1
ATOM 719 C C . PHE A 1 87 ? -14.736 -8.391 1.207 1.00 75.06 87 PHE A C 1
ATOM 721 O O . PHE A 1 87 ? -15.096 -7.262 1.538 1.00 75.06 87 PHE A O 1
ATOM 728 N N . THR A 1 88 ? -13.536 -8.879 1.536 1.00 69.94 88 THR A N 1
ATOM 729 C CA . THR A 1 88 ? -12.560 -8.125 2.340 1.00 69.94 88 THR A CA 1
ATOM 730 C C . THR A 1 88 ? -12.131 -6.839 1.637 1.00 69.94 88 THR A C 1
ATOM 732 O O . THR A 1 88 ? -12.173 -5.757 2.227 1.00 69.94 88 THR A O 1
ATOM 735 N N . VAL A 1 89 ? -11.764 -6.926 0.354 1.00 73.12 89 VAL A N 1
ATOM 736 C CA . VAL A 1 89 ? -11.369 -5.750 -0.434 1.00 73.12 89 VAL A CA 1
ATOM 737 C C . VAL A 1 89 ? -12.547 -4.790 -0.596 1.00 73.12 89 VAL A C 1
ATOM 739 O O . VAL A 1 89 ? -12.374 -3.582 -0.442 1.00 73.12 89 VAL A O 1
ATOM 742 N N . SER A 1 90 ? -13.753 -5.305 -0.829 1.00 78.25 90 SER A N 1
ATOM 743 C CA . SER A 1 90 ? -14.957 -4.481 -0.982 1.00 78.25 90 SER A CA 1
ATOM 744 C C . SER A 1 90 ? -15.321 -3.745 0.307 1.00 78.25 90 SER A C 1
ATOM 746 O O . SER A 1 90 ? -15.634 -2.554 0.261 1.00 78.25 90 SER A O 1
ATOM 748 N N . ALA A 1 91 ? -15.214 -4.403 1.465 1.00 73.56 91 ALA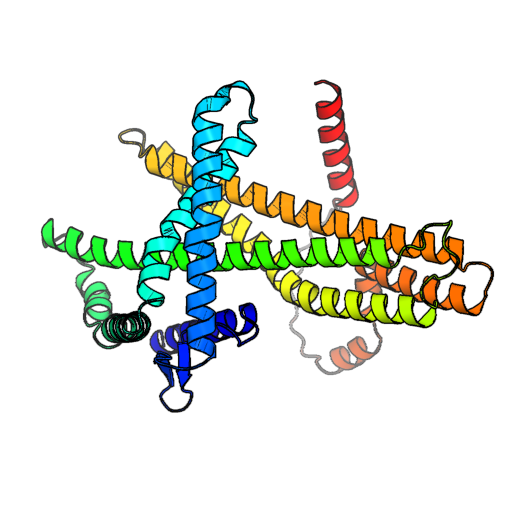 A N 1
ATOM 749 C CA . ALA A 1 91 ? -15.422 -3.779 2.769 1.00 73.56 91 ALA A CA 1
ATOM 750 C C . ALA A 1 91 ? -14.385 -2.679 3.038 1.00 73.56 91 ALA A C 1
ATOM 752 O O . ALA A 1 91 ? -14.752 -1.569 3.427 1.00 73.56 91 ALA A O 1
ATOM 753 N N . ALA A 1 92 ? -13.105 -2.948 2.755 1.00 73.31 92 ALA A N 1
ATOM 754 C CA . ALA A 1 92 ? -12.042 -1.957 2.888 1.00 73.31 92 ALA A CA 1
ATOM 755 C C . ALA A 1 92 ? -12.303 -0.734 1.992 1.00 73.31 92 ALA A C 1
ATOM 757 O O . ALA A 1 92 ? -12.332 0.391 2.489 1.00 73.31 92 ALA A O 1
ATOM 758 N N . VAL A 1 93 ? -12.565 -0.944 0.694 1.00 74.88 93 VAL A N 1
ATOM 759 C CA . VAL A 1 93 ? -12.873 0.129 -0.270 1.00 74.88 93 VAL A CA 1
ATOM 760 C C . VAL A 1 93 ? -14.082 0.942 0.185 1.00 74.88 93 VAL A C 1
ATOM 762 O O . VAL A 1 93 ? -14.019 2.170 0.183 1.00 74.88 93 VAL A O 1
ATOM 765 N N . THR A 1 94 ? -15.152 0.283 0.631 1.00 75.88 94 THR A N 1
ATOM 766 C CA . THR A 1 94 ? -16.377 0.954 1.090 1.00 75.88 94 THR A CA 1
ATOM 767 C C . THR A 1 94 ? -16.125 1.793 2.344 1.00 75.88 94 THR A C 1
ATOM 769 O O . THR A 1 94 ? -16.597 2.927 2.424 1.00 75.88 94 THR A O 1
ATOM 772 N N . GLY A 1 95 ? -15.297 1.306 3.276 1.00 72.38 95 GLY A N 1
ATOM 773 C CA . GLY A 1 95 ? -14.872 2.054 4.464 1.00 72.38 95 GLY A CA 1
ATOM 774 C C . GLY A 1 95 ? -14.072 3.328 4.154 1.00 72.38 95 GLY A C 1
ATOM 775 O O . GLY A 1 95 ? -14.121 4.287 4.925 1.00 72.38 95 GLY A O 1
ATOM 776 N N . PHE A 1 96 ? -13.384 3.395 3.007 1.00 72.00 96 PHE A N 1
ATOM 777 C CA . PHE A 1 96 ? -12.657 4.598 2.578 1.00 72.00 96 PHE A CA 1
ATOM 778 C C . PHE A 1 96 ? -13.538 5.683 1.966 1.00 72.00 96 PHE A C 1
ATOM 780 O O . PHE A 1 96 ? -13.143 6.853 1.978 1.00 72.00 96 PHE A O 1
ATOM 787 N N . ILE A 1 97 ? -14.711 5.332 1.434 1.00 81.62 97 ILE A N 1
ATOM 788 C CA . ILE A 1 97 ? -15.563 6.271 0.691 1.00 81.62 97 ILE A CA 1
ATOM 789 C C . ILE A 1 97 ? -15.957 7.482 1.546 1.00 81.62 97 ILE A C 1
ATOM 791 O O . ILE A 1 97 ? -15.771 8.599 1.061 1.00 81.62 97 ILE A O 1
ATOM 795 N N . PRO A 1 98 ? -16.422 7.340 2.806 1.00 81.00 98 PRO A N 1
ATOM 796 C CA . PRO A 1 98 ? -16.798 8.495 3.620 1.00 81.00 98 PRO A CA 1
ATOM 797 C C . PRO A 1 98 ? -15.628 9.452 3.862 1.00 81.00 98 PRO A C 1
ATOM 799 O O . PRO A 1 98 ? -15.791 10.670 3.762 1.00 81.00 98 PRO A O 1
ATOM 802 N N . LEU A 1 99 ? -14.429 8.916 4.116 1.00 80.50 99 LEU A N 1
ATOM 803 C CA . LEU A 1 99 ? -13.230 9.719 4.356 1.00 80.50 99 LEU A CA 1
ATOM 804 C C . LEU A 1 99 ? -12.759 10.423 3.079 1.00 80.50 99 LEU A C 1
ATOM 806 O O . LEU A 1 99 ? -12.494 11.627 3.097 1.00 80.50 99 LEU A O 1
ATOM 810 N N . ALA A 1 100 ? -12.690 9.700 1.960 1.00 83.56 100 ALA A N 1
ATOM 811 C CA . ALA A 1 100 ? -12.336 10.269 0.664 1.00 83.56 100 ALA A CA 1
ATOM 812 C C . ALA A 1 100 ? -13.343 11.349 0.248 1.00 83.56 100 ALA A C 1
ATOM 814 O O . ALA A 1 100 ? -12.953 12.436 -0.176 1.00 83.56 100 ALA A O 1
ATOM 815 N N . TRP A 1 101 ? -14.638 11.094 0.445 1.00 87.38 101 TRP A N 1
ATOM 816 C CA . TRP A 1 101 ? -15.707 12.048 0.176 1.00 87.38 101 TRP A CA 1
ATOM 817 C C . TRP A 1 101 ? -15.601 13.301 1.046 1.00 87.38 101 TRP A C 1
ATOM 819 O O . TRP A 1 101 ? -15.753 14.416 0.541 1.00 87.38 101 TRP A O 1
ATOM 829 N N . PHE A 1 102 ? -15.294 13.135 2.334 1.00 87.44 102 PHE A N 1
ATOM 830 C CA . PHE A 1 102 ? -15.060 14.240 3.255 1.00 87.44 102 PHE A CA 1
ATOM 831 C C . PHE A 1 102 ? -13.859 15.089 2.821 1.00 87.44 102 PHE A C 1
ATOM 833 O O . PHE A 1 102 ? -14.008 16.297 2.643 1.00 87.44 102 PHE A O 1
ATOM 840 N N . LEU A 1 103 ? -12.697 14.475 2.570 1.00 87.62 103 LEU A N 1
ATOM 841 C CA . LEU A 1 103 ? -11.467 15.171 2.163 1.00 87.62 103 LEU A CA 1
ATOM 842 C C . LEU A 1 103 ? -11.554 15.799 0.763 1.00 87.62 103 LEU A C 1
ATOM 844 O O . LEU A 1 103 ? -10.865 16.783 0.474 1.00 87.62 103 LEU A O 1
ATOM 848 N N . ARG A 1 104 ? -12.412 15.262 -0.108 1.00 91.56 104 ARG A N 1
ATOM 849 C CA . ARG A 1 104 ? -12.697 15.824 -1.434 1.00 91.56 104 ARG A CA 1
ATOM 850 C C . ARG A 1 104 ? -13.386 17.186 -1.355 1.00 91.56 104 ARG A C 1
ATOM 852 O O . ARG A 1 104 ? -13.230 17.992 -2.272 1.00 91.56 104 ARG A O 1
ATOM 859 N N . ARG A 1 105 ? -14.159 17.461 -0.298 1.00 91.69 105 ARG A N 1
ATOM 860 C CA . ARG A 1 105 ? -14.819 18.763 -0.126 1.00 91.69 105 ARG A CA 1
ATOM 861 C C . ARG A 1 105 ? -13.765 19.833 0.182 1.00 91.69 105 ARG A C 1
ATOM 863 O O . ARG A 1 105 ? -12.934 19.582 1.048 1.00 91.69 105 ARG A O 1
ATOM 870 N N . PRO A 1 106 ? -13.838 21.044 -0.401 1.00 91.44 106 PRO A N 1
ATOM 871 C CA . PRO A 1 106 ? -12.859 22.112 -0.148 1.00 91.44 106 PRO A CA 1
ATOM 872 C C . PRO A 1 106 ? -12.675 22.456 1.340 1.00 91.44 106 PRO A C 1
ATOM 874 O O . PRO A 1 106 ? -11.583 22.800 1.787 1.00 91.44 106 PRO A O 1
ATOM 877 N N . SER A 1 107 ? -13.739 22.320 2.138 1.00 91.25 107 SER A N 1
ATOM 878 C CA . SER A 1 107 ? -13.707 22.525 3.591 1.00 91.25 107 SER A CA 1
ATOM 879 C C . SER A 1 107 ? -13.201 21.313 4.383 1.00 91.25 107 SER A C 1
ATOM 881 O O . SER A 1 107 ? -12.826 21.465 5.544 1.00 91.25 107 SER A O 1
ATOM 883 N N . GLY A 1 108 ? -13.165 20.126 3.776 1.00 90.25 108 GLY A N 1
ATOM 884 C CA . GLY A 1 108 ? -12.807 18.854 4.401 1.00 90.25 108 GLY A CA 1
ATOM 885 C C . GLY A 1 108 ? -11.395 18.842 4.975 1.00 90.25 108 GLY A C 1
ATOM 886 O O . GLY A 1 108 ? -11.256 18.676 6.182 1.00 90.25 108 GLY A O 1
ATOM 887 N N . PRO A 1 109 ? -10.340 19.100 4.179 1.00 91.38 109 PRO A N 1
ATOM 888 C CA . PRO A 1 109 ? -8.968 19.136 4.678 1.00 91.38 109 PRO A CA 1
ATOM 889 C C . PRO A 1 109 ? -8.765 20.172 5.792 1.00 91.38 109 PRO A C 1
ATOM 891 O O . PRO A 1 109 ? -8.032 19.915 6.742 1.00 91.38 109 PRO A O 1
ATOM 894 N N . ARG A 1 110 ? -9.452 21.323 5.726 1.00 92.50 110 ARG A N 1
ATOM 895 C CA . ARG A 1 110 ? -9.393 22.350 6.780 1.00 92.50 110 ARG A CA 1
ATOM 896 C C . ARG A 1 110 ? -10.041 21.858 8.069 1.00 92.50 110 ARG A C 1
ATOM 898 O O . ARG A 1 110 ? -9.444 22.011 9.127 1.00 92.50 110 ARG A O 1
ATOM 905 N N . LYS A 1 111 ? -11.227 21.252 7.976 1.00 88.31 111 LYS A N 1
ATOM 906 C CA . LYS A 1 111 ? -11.904 20.628 9.119 1.00 88.31 111 LYS A CA 1
ATOM 907 C C . LYS A 1 111 ? -11.087 19.465 9.679 1.00 88.31 111 LYS A C 1
ATOM 909 O O . LYS A 1 111 ? -11.015 19.336 10.887 1.00 88.31 111 LYS A O 1
ATOM 914 N N . TYR A 1 112 ? -10.424 18.678 8.832 1.00 85.94 112 TYR A N 1
ATOM 915 C CA . TYR A 1 112 ? -9.542 17.590 9.256 1.00 85.94 112 TYR A CA 1
ATOM 916 C C . TYR A 1 112 ? -8.352 18.111 10.059 1.00 85.94 112 TYR A C 1
ATOM 918 O O . TYR A 1 112 ? -8.116 17.645 11.163 1.00 85.94 112 TYR A O 1
ATOM 926 N N . VAL A 1 113 ? -7.630 19.103 9.527 1.00 88.31 113 VAL A N 1
ATOM 927 C CA . VAL A 1 113 ? -6.512 19.750 10.229 1.00 88.31 113 VAL A CA 1
ATOM 928 C C . VAL A 1 113 ? -7.008 20.396 11.518 1.00 88.31 113 VAL A C 1
ATOM 930 O O . VAL A 1 113 ? -6.412 20.182 12.557 1.00 88.31 113 VAL A O 1
ATOM 933 N N . PHE A 1 114 ? -8.140 21.102 11.485 1.00 87.31 114 PHE A N 1
ATOM 934 C CA . PHE A 1 114 ? -8.732 21.702 12.678 1.00 87.31 114 PHE A CA 1
ATOM 935 C C . PHE A 1 114 ? -9.096 20.663 13.740 1.00 87.31 114 PHE A C 1
ATOM 937 O O . PHE A 1 114 ? -8.744 20.856 14.891 1.00 87.31 114 PHE A O 1
ATOM 944 N N . VAL A 1 115 ? -9.754 19.560 13.373 1.00 78.81 115 VAL A N 1
ATOM 945 C CA . VAL A 1 115 ? -10.087 18.473 14.305 1.00 78.81 115 VAL A CA 1
ATOM 946 C C . VAL A 1 115 ? -8.820 17.801 14.811 1.00 78.81 115 VAL A C 1
ATOM 948 O O . VAL A 1 115 ? -8.723 17.553 16.003 1.00 78.81 115 VAL A O 1
ATOM 951 N N . TYR A 1 116 ? -7.838 17.539 13.949 1.00 79.81 116 TYR A N 1
ATOM 952 C CA . TYR A 1 116 ? -6.550 16.976 14.348 1.00 79.81 116 TYR A CA 1
ATOM 953 C C . TYR A 1 116 ? -5.849 17.886 15.359 1.00 79.81 116 TYR A C 1
ATOM 955 O O . TYR A 1 116 ? -5.421 17.424 16.409 1.00 79.81 116 TYR A O 1
ATOM 963 N N . ASP A 1 117 ? -5.799 19.187 15.081 1.00 80.38 117 ASP A N 1
ATOM 964 C CA . ASP A 1 117 ? -5.189 20.172 15.962 1.00 80.38 117 ASP A CA 1
ATOM 965 C C . ASP A 1 117 ? -6.002 20.369 17.243 1.00 80.38 117 ASP A C 1
ATOM 967 O O . ASP A 1 117 ? -5.406 20.421 18.302 1.00 80.38 117 ASP A O 1
ATOM 971 N N . ALA A 1 118 ? -7.334 20.395 17.204 1.00 76.12 118 ALA A N 1
ATOM 972 C CA . ALA A 1 118 ? -8.178 20.492 18.399 1.00 76.12 118 ALA A CA 1
ATOM 973 C C . ALA A 1 118 ? -8.055 19.238 19.281 1.00 76.12 118 ALA A C 1
ATOM 975 O O . ALA A 1 118 ? -7.855 19.337 20.486 1.00 76.12 118 ALA A O 1
ATOM 976 N N . THR A 1 119 ? -8.060 18.050 18.668 1.00 68.88 119 THR A N 1
ATOM 977 C CA . THR A 1 119 ? -7.876 16.759 19.357 1.00 68.88 119 THR A CA 1
ATOM 978 C C . THR A 1 119 ? -6.482 16.637 19.980 1.00 68.88 119 THR A C 1
ATOM 980 O O . THR A 1 119 ? -6.284 15.825 20.887 1.00 68.88 119 THR A O 1
ATOM 983 N N . TRP A 1 120 ? -5.506 17.415 19.497 1.00 67.06 120 TRP A N 1
ATOM 984 C CA . TRP A 1 120 ? -4.102 17.299 19.887 1.00 67.06 120 TRP A CA 1
ATOM 985 C C . TRP A 1 120 ? -3.568 18.463 20.739 1.00 67.06 120 TRP A C 1
ATOM 987 O O . TRP A 1 120 ? -2.746 18.219 21.621 1.00 67.06 120 TRP A O 1
ATOM 997 N N . LEU A 1 121 ? -4.012 19.704 20.505 1.00 61.94 121 LEU A N 1
ATOM 998 C CA . LEU A 1 121 ? -3.656 20.898 21.287 1.00 61.94 121 LEU A CA 1
ATOM 999 C C . LEU A 1 121 ? -4.528 21.049 22.532 1.00 61.94 121 LEU A C 1
ATOM 1001 O O . LEU A 1 121 ? -4.007 21.384 23.590 1.00 61.94 121 LEU A O 1
ATOM 1005 N N . GLU A 1 122 ? -5.827 20.778 22.431 1.00 56.12 122 GLU A N 1
ATOM 1006 C CA . GLU A 1 122 ? -6.766 20.926 23.543 1.00 56.12 122 GLU A CA 1
ATOM 1007 C C . GLU A 1 122 ? -7.146 19.570 24.114 1.00 56.12 122 GLU A C 1
ATOM 1009 O O . GLU A 1 122 ? -8.321 19.271 24.295 1.00 56.12 122 GLU A O 1
ATOM 1014 N N . ASN A 1 123 ? -6.162 18.719 24.408 1.00 48.22 123 ASN A N 1
ATOM 1015 C CA . ASN A 1 123 ? -6.451 17.453 25.069 1.00 48.22 123 ASN A CA 1
ATOM 1016 C C . ASN A 1 123 ? -6.065 17.474 26.558 1.00 48.22 123 ASN A C 1
ATOM 1018 O O . ASN A 1 123 ? -5.153 16.742 26.957 1.00 48.22 123 ASN A O 1
ATOM 1022 N N . PRO A 1 124 ? -6.793 18.231 27.416 1.00 54.84 124 PRO A N 1
ATOM 1023 C CA . PRO A 1 124 ? -6.778 17.982 28.846 1.00 54.84 124 PRO A CA 1
ATOM 1024 C C . PRO A 1 124 ? -7.312 16.576 29.145 1.00 54.84 124 PRO A C 1
ATOM 1026 O O . PRO A 1 124 ? -7.099 16.097 30.246 1.00 54.84 124 PRO A O 1
ATOM 1029 N N . ALA A 1 125 ? -7.931 15.871 28.184 1.00 44.91 125 ALA A N 1
ATOM 1030 C CA . ALA A 1 125 ? -8.326 14.476 28.321 1.00 44.91 125 ALA A CA 1
ATOM 1031 C C . ALA A 1 125 ? -7.157 13.485 28.170 1.00 44.91 125 ALA A C 1
ATOM 1033 O O . ALA A 1 125 ? -7.246 12.421 28.745 1.00 44.91 125 ALA A O 1
ATOM 1034 N N . TYR A 1 126 ? -6.018 13.783 27.538 1.00 48.38 126 TYR A N 1
ATOM 1035 C CA . TYR A 1 126 ? -4.849 12.881 27.582 1.00 48.38 126 TYR A CA 1
ATOM 1036 C C . TYR A 1 126 ? -4.144 12.966 28.948 1.00 48.38 126 TYR A C 1
ATOM 1038 O O . TYR A 1 126 ? -3.743 11.953 29.525 1.00 48.38 126 TYR A O 1
ATOM 1046 N N . THR A 1 127 ? -4.065 14.173 29.513 1.00 49.41 127 THR A N 1
ATOM 1047 C CA . THR A 1 127 ? -3.603 14.436 30.886 1.00 49.41 127 THR A CA 1
ATOM 1048 C C . THR A 1 127 ? -4.615 13.968 31.938 1.00 49.41 127 THR A C 1
ATOM 1050 O O . THR A 1 127 ? -4.209 13.383 32.940 1.00 49.41 127 THR A O 1
ATOM 1053 N N . ALA A 1 128 ? -5.921 14.108 31.695 1.00 49.34 128 ALA A N 1
ATOM 1054 C CA . ALA A 1 128 ? -6.977 13.609 32.574 1.00 49.34 128 ALA A CA 1
ATOM 1055 C C . ALA A 1 128 ? -7.223 12.102 32.421 1.00 49.34 128 ALA A C 1
ATOM 1057 O O . ALA A 1 128 ? -7.456 11.459 33.420 1.00 49.34 128 ALA A O 1
ATOM 1058 N N . ILE A 1 129 ? -7.081 11.460 31.259 1.00 51.88 129 ILE A N 1
ATOM 1059 C CA . ILE A 1 129 ? -7.156 9.985 31.131 1.00 51.88 129 ILE A CA 1
ATOM 1060 C C . ILE A 1 129 ? -5.985 9.324 31.874 1.00 51.88 129 ILE A C 1
ATOM 1062 O O . ILE A 1 129 ? -6.143 8.238 32.431 1.00 51.88 129 ILE A O 1
ATOM 1066 N N . ARG A 1 130 ? -4.828 9.997 31.961 1.00 48.88 130 ARG A N 1
ATOM 1067 C CA . ARG A 1 130 ? -3.697 9.579 32.803 1.00 48.88 130 ARG A CA 1
ATOM 1068 C C . ARG A 1 130 ? -3.955 9.791 34.304 1.00 48.88 130 ARG A C 1
ATOM 1070 O O . ARG A 1 130 ? -3.473 8.990 35.093 1.00 48.88 130 ARG A O 1
ATOM 1077 N N . ALA A 1 131 ? -4.712 10.820 34.690 1.00 54.72 131 ALA A N 1
ATOM 1078 C CA . ALA A 1 131 ? -5.030 11.139 36.090 1.00 54.72 131 ALA A CA 1
ATOM 1079 C C . ALA A 1 131 ? -6.327 10.478 36.620 1.00 54.72 131 ALA A C 1
ATOM 1081 O O . ALA A 1 131 ? -6.461 10.233 37.812 1.00 54.72 131 ALA A O 1
ATOM 1082 N N . VAL A 1 132 ? -7.275 10.158 35.737 1.00 49.12 132 VAL A N 1
ATOM 1083 C CA . VAL A 1 132 ? -8.613 9.603 36.020 1.00 49.12 132 VAL A CA 1
ATOM 1084 C C . VAL A 1 132 ? -8.627 8.082 35.848 1.00 49.12 132 VAL A C 1
ATOM 1086 O O . VAL A 1 132 ? -9.611 7.441 36.191 1.00 49.12 132 VAL A O 1
ATOM 1089 N N . ARG A 1 133 ? -7.513 7.447 35.452 1.00 48.62 133 ARG A N 1
ATOM 1090 C CA . ARG A 1 133 ? -7.378 5.977 35.422 1.00 48.62 133 ARG A CA 1
ATOM 1091 C C . ARG A 1 133 ? -7.527 5.250 36.776 1.00 48.62 133 ARG A C 1
ATOM 1093 O O . ARG A 1 133 ? -7.322 4.048 36.812 1.00 48.62 133 ARG A O 1
ATOM 1100 N N . ASN A 1 134 ? -8.019 5.930 37.814 1.00 56.94 134 ASN A N 1
ATOM 1101 C CA . ASN A 1 134 ? -8.902 5.374 38.851 1.00 56.94 134 ASN A CA 1
ATOM 1102 C C . ASN A 1 134 ? -10.381 5.320 38.372 1.00 56.94 134 ASN A C 1
ATOM 1104 O O . ASN A 1 134 ? -11.282 5.876 39.004 1.00 56.94 134 ASN A O 1
ATOM 1108 N N . PHE A 1 135 ? -10.653 4.687 37.223 1.00 51.25 135 PHE A N 1
ATOM 1109 C CA . PHE A 1 135 ? -11.973 4.733 36.563 1.00 51.25 135 PHE A CA 1
ATOM 1110 C C . PHE A 1 135 ? -13.042 3.806 37.173 1.00 51.25 135 PHE A C 1
ATOM 1112 O O . PHE A 1 135 ? -14.185 3.837 36.721 1.00 51.25 135 PHE A O 1
ATOM 1119 N N . GLU A 1 136 ? -12.742 3.040 38.223 1.00 53.59 136 GLU A N 1
ATOM 1120 C CA . GLU A 1 136 ? -13.728 2.138 38.844 1.00 53.59 136 GLU A CA 1
ATOM 1121 C C . GLU A 1 136 ? -14.866 2.871 39.579 1.00 53.59 136 GLU A C 1
ATOM 1123 O O . GLU A 1 136 ? -15.923 2.294 39.815 1.00 53.59 136 GLU A O 1
ATOM 1128 N N . ARG A 1 137 ? -14.714 4.166 39.900 1.00 60.31 137 ARG A N 1
ATOM 1129 C CA . ARG A 1 137 ? -15.608 4.852 40.854 1.00 60.31 137 ARG A CA 1
ATOM 1130 C C . ARG A 1 137 ? -16.757 5.684 40.256 1.00 60.31 137 ARG A C 1
ATOM 1132 O O . ARG A 1 137 ? -17.589 6.153 41.024 1.00 60.31 137 ARG A O 1
ATOM 1139 N N . ARG A 1 138 ? -16.817 5.939 38.934 1.00 55.09 138 ARG A N 1
ATOM 1140 C CA . ARG A 1 138 ? -17.685 7.005 38.342 1.00 55.09 138 ARG A CA 1
ATOM 1141 C C . ARG A 1 138 ? -18.732 6.599 37.279 1.00 55.09 138 ARG A C 1
ATOM 1143 O O . ARG A 1 138 ? -19.274 7.470 36.606 1.00 55.09 138 ARG A O 1
ATOM 1150 N N . GLY A 1 139 ? -19.102 5.323 37.176 1.00 65.75 139 GLY A N 1
ATOM 1151 C CA . GLY A 1 139 ? -20.339 4.895 36.490 1.00 65.75 139 GLY A CA 1
ATOM 1152 C C . GLY A 1 139 ? -20.333 4.871 34.943 1.00 65.75 139 GLY A C 1
ATOM 1153 O O . GLY A 1 139 ? -19.431 5.377 34.275 1.00 65.75 139 GLY A O 1
ATOM 1154 N N . LYS A 1 140 ? -21.376 4.240 34.367 1.00 67.50 140 LYS A N 1
ATOM 1155 C CA . LYS A 1 140 ? -21.480 3.797 32.952 1.00 67.50 140 LYS A CA 1
ATOM 1156 C C . LYS A 1 140 ? -21.345 4.900 31.884 1.00 67.50 140 LYS A C 1
ATOM 1158 O O . LYS A 1 140 ? -20.825 4.623 30.807 1.00 67.50 140 LYS A O 1
ATOM 1163 N N . LEU A 1 141 ? -21.769 6.137 32.152 1.00 69.00 141 LEU A N 1
ATOM 1164 C CA . LEU A 1 141 ? -21.760 7.230 31.160 1.00 69.00 141 LEU A CA 1
ATOM 1165 C C . LEU A 1 141 ? -20.343 7.684 30.766 1.00 69.00 141 LEU A C 1
ATOM 1167 O O . LEU A 1 141 ? -20.077 7.924 29.590 1.00 69.00 141 LEU A O 1
ATOM 1171 N N . CYS A 1 142 ? -19.405 7.729 31.718 1.00 62.00 142 CYS A N 1
ATOM 1172 C CA . CYS A 1 142 ? -18.007 8.076 31.435 1.00 62.00 142 CYS A CA 1
ATOM 1173 C C . CYS A 1 142 ? -17.313 7.037 30.542 1.00 62.00 142 CYS A C 1
ATOM 1175 O O . CYS A 1 142 ? -16.470 7.399 29.724 1.00 62.00 142 CYS A O 1
ATOM 1177 N N . SER A 1 143 ? -17.688 5.758 30.661 1.00 59.06 143 SER A N 1
ATOM 1178 C CA . SER A 1 143 ? -17.153 4.690 29.810 1.00 59.06 143 SER A CA 1
ATOM 1179 C C . SER A 1 143 ? -17.509 4.930 28.341 1.00 59.06 143 SER A C 1
ATOM 1181 O O . SER A 1 143 ? -16.620 4.926 27.495 1.00 59.06 143 SER A O 1
ATOM 1183 N N . VAL A 1 144 ? -18.772 5.262 28.044 1.00 66.25 144 VAL A N 1
ATOM 1184 C CA . VAL A 1 144 ? -19.243 5.542 26.675 1.00 66.25 144 VAL A CA 1
ATOM 1185 C C . VAL A 1 144 ? -18.504 6.733 26.055 1.00 66.25 144 VAL A C 1
ATOM 1187 O O . VAL A 1 144 ? -18.077 6.665 24.902 1.00 66.25 144 VAL A O 1
ATOM 1190 N N . ILE A 1 145 ? -18.284 7.797 26.832 1.00 71.62 145 ILE A N 1
ATOM 1191 C CA . ILE A 1 145 ? -17.598 9.015 26.371 1.00 71.62 145 ILE A CA 1
ATOM 1192 C C . ILE A 1 145 ? -16.114 8.768 26.072 1.00 71.62 145 ILE A C 1
ATOM 1194 O O . ILE A 1 145 ? -15.565 9.428 25.199 1.00 71.62 145 ILE A O 1
ATOM 1198 N N . VAL A 1 146 ? -15.453 7.823 26.745 1.00 62.16 146 VAL A N 1
ATOM 1199 C CA . VAL A 1 146 ? -14.048 7.458 26.464 1.00 62.16 146 VAL A CA 1
ATOM 1200 C C . VAL A 1 146 ? -13.947 6.417 25.340 1.00 62.16 146 VAL A C 1
ATOM 1202 O O . VAL A 1 146 ? -12.995 6.426 24.550 1.00 62.16 146 VAL A O 1
ATOM 1205 N N . LEU A 1 147 ? -14.944 5.539 25.218 1.00 58.69 147 LEU A N 1
ATOM 1206 C CA . LEU A 1 147 ? -14.991 4.497 24.193 1.00 58.69 147 LEU A CA 1
ATOM 1207 C C . LEU A 1 147 ? -15.201 5.078 22.786 1.00 58.69 147 LEU A C 1
ATOM 1209 O O . LEU A 1 147 ? -14.583 4.620 21.830 1.00 58.69 147 LEU A O 1
ATOM 1213 N N . LEU A 1 148 ? -16.017 6.127 22.654 1.00 65.38 148 LEU A N 1
ATOM 1214 C CA . LEU A 1 148 ? -16.315 6.761 21.364 1.00 65.38 148 LEU A CA 1
ATOM 1215 C C . LEU A 1 148 ? -15.067 7.380 20.692 1.00 65.38 148 LEU A C 1
ATOM 1217 O O . LEU A 1 148 ? -14.755 7.006 19.561 1.00 65.38 148 LEU A O 1
ATOM 1221 N N . PRO A 1 149 ? -14.290 8.260 21.354 1.00 66.81 149 PRO A N 1
ATOM 1222 C CA . PRO A 1 149 ? -13.090 8.861 20.776 1.00 66.81 149 PRO A CA 1
ATOM 1223 C C . PRO A 1 149 ? -11.976 7.843 20.533 1.00 66.81 149 PRO A C 1
ATOM 1225 O O . PRO A 1 149 ? -11.283 7.924 19.519 1.00 66.81 149 PRO A O 1
ATOM 1228 N N . SER A 1 150 ? -11.805 6.869 21.434 1.00 49.22 150 SER A N 1
ATOM 1229 C CA . SER A 1 150 ? -10.803 5.809 21.264 1.00 49.22 150 SER A CA 1
ATOM 1230 C C . SER A 1 150 ? -11.157 4.869 20.108 1.00 49.22 150 SER A C 1
ATOM 1232 O O . SER A 1 150 ? -10.272 4.497 19.333 1.00 49.22 150 SER A O 1
ATOM 1234 N N . GLY A 1 151 ? -12.445 4.573 19.911 1.00 51.88 151 GLY A N 1
ATOM 1235 C CA . GLY A 1 151 ? -12.959 3.865 18.739 1.00 51.88 151 GLY A CA 1
ATOM 1236 C C . GLY A 1 151 ? -12.742 4.643 17.439 1.00 51.88 151 GLY A C 1
ATOM 1237 O O . GLY A 1 151 ? -12.258 4.080 16.457 1.00 51.88 151 GLY A O 1
ATOM 1238 N N . ILE A 1 152 ? -13.004 5.954 17.431 1.00 59.88 152 ILE A N 1
ATOM 1239 C CA . ILE A 1 152 ? -12.767 6.825 16.263 1.00 59.88 152 ILE A CA 1
ATOM 1240 C C . ILE A 1 152 ? -11.273 6.887 15.907 1.00 59.88 152 ILE A C 1
ATOM 1242 O O . ILE A 1 152 ? -10.899 6.756 14.743 1.00 59.88 152 ILE A O 1
ATOM 1246 N N . LEU A 1 153 ? -10.390 7.041 16.895 1.00 57.47 153 LEU A N 1
ATOM 1247 C CA . LEU A 1 153 ? -8.942 7.054 16.664 1.00 57.47 153 LEU A CA 1
ATOM 1248 C C . LEU A 1 153 ? -8.427 5.700 16.161 1.00 57.47 153 LEU A C 1
ATOM 1250 O O . LEU A 1 153 ? -7.610 5.659 15.241 1.00 57.47 153 LEU A O 1
ATOM 1254 N N . SER A 1 154 ? -8.933 4.599 16.718 1.00 53.09 154 SER A N 1
ATOM 1255 C CA . SER A 1 154 ? -8.551 3.245 16.300 1.00 53.09 154 SER A CA 1
ATOM 1256 C C . SER A 1 154 ? -9.030 2.933 14.882 1.00 53.09 154 SER A C 1
ATOM 1258 O O . SER A 1 154 ? -8.276 2.379 14.085 1.00 53.09 154 SER A O 1
ATOM 1260 N N . THR A 1 155 ? -10.247 3.351 14.525 1.00 55.34 155 THR A N 1
ATOM 1261 C CA . THR A 1 155 ? -10.787 3.187 13.164 1.00 55.34 155 THR A CA 1
ATOM 1262 C C . THR A 1 155 ? -10.050 4.054 12.146 1.00 55.34 155 THR A C 1
ATOM 1264 O O . THR A 1 155 ? -9.703 3.559 11.075 1.00 55.34 155 THR A O 1
ATOM 1267 N N . LEU A 1 156 ? -9.710 5.304 12.478 1.00 55.97 156 LEU A N 1
ATOM 1268 C CA . LEU A 1 156 ? -8.866 6.153 11.627 1.00 55.97 156 LEU A CA 1
ATOM 1269 C C . LEU A 1 156 ? -7.462 5.569 11.436 1.00 55.97 156 LEU A C 1
ATOM 1271 O O . LEU A 1 156 ? -6.941 5.584 10.320 1.00 55.97 156 LEU A O 1
ATOM 1275 N N . GLY A 1 157 ? -6.862 5.024 12.497 1.00 53.91 157 GLY A N 1
ATOM 1276 C CA . GLY A 1 157 ? -5.583 4.317 12.425 1.00 53.91 157 GLY A CA 1
ATOM 1277 C C . GLY A 1 157 ? -5.655 3.079 11.530 1.00 53.91 157 GLY A C 1
ATOM 1278 O O . GLY A 1 157 ? -4.800 2.902 10.663 1.00 53.91 157 GLY A O 1
ATOM 1279 N N . GLY A 1 158 ? -6.711 2.273 11.676 1.00 55.75 158 GLY A N 1
ATOM 1280 C CA . GLY A 1 158 ? -6.974 1.103 10.835 1.00 55.75 158 GLY A CA 1
ATOM 1281 C C . GLY A 1 158 ? -7.166 1.467 9.363 1.00 55.75 158 GLY A C 1
ATOM 1282 O O . GLY A 1 158 ? -6.570 0.839 8.492 1.00 55.75 158 GLY A O 1
ATOM 1283 N N . LEU A 1 159 ? -7.907 2.538 9.073 1.00 59.44 159 LEU A N 1
ATOM 1284 C CA . LEU A 1 159 ? -8.054 3.068 7.717 1.00 59.44 159 LEU A CA 1
ATOM 1285 C C . LEU A 1 159 ? -6.719 3.583 7.167 1.00 59.44 159 LEU A C 1
ATOM 1287 O O . LEU A 1 159 ? -6.367 3.291 6.032 1.00 59.44 159 LEU A O 1
ATOM 1291 N N . PHE A 1 160 ? -5.921 4.308 7.948 1.00 57.53 160 PHE A N 1
ATOM 1292 C CA . PHE A 1 160 ? -4.614 4.768 7.475 1.00 57.53 160 PHE A CA 1
ATOM 1293 C C . PHE A 1 160 ? -3.669 3.596 7.172 1.00 57.53 160 PHE A C 1
ATOM 1295 O O . PHE A 1 160 ? -2.964 3.604 6.158 1.00 57.53 160 PHE A O 1
ATOM 1302 N N . PHE A 1 161 ? -3.690 2.567 8.020 1.00 57.44 161 PHE A N 1
ATOM 1303 C CA . PHE A 1 161 ? -2.930 1.339 7.824 1.00 57.44 161 PHE A CA 1
ATOM 1304 C C . PHE A 1 161 ? -3.386 0.593 6.567 1.00 57.44 161 PHE A C 1
ATOM 1306 O O . PHE A 1 161 ? -2.558 0.304 5.708 1.00 57.44 161 PHE A O 1
ATOM 1313 N N . LEU A 1 162 ? -4.693 0.375 6.396 1.00 60.91 162 LEU A N 1
ATOM 1314 C CA . LEU A 1 162 ? -5.264 -0.267 5.209 1.00 60.91 162 LEU A CA 1
ATOM 1315 C C . LEU A 1 162 ? -4.991 0.531 3.926 1.00 60.91 162 LEU A C 1
ATOM 1317 O O . LEU A 1 162 ? -4.708 -0.064 2.892 1.00 60.91 162 LEU A O 1
ATOM 1321 N N . ALA A 1 163 ? -5.015 1.866 3.979 1.00 62.62 163 ALA A N 1
ATOM 1322 C CA . ALA A 1 163 ? -4.699 2.716 2.831 1.00 62.62 163 ALA A CA 1
ATOM 1323 C C . ALA A 1 163 ? -3.225 2.607 2.455 1.00 62.62 163 ALA A C 1
ATOM 1325 O O . ALA A 1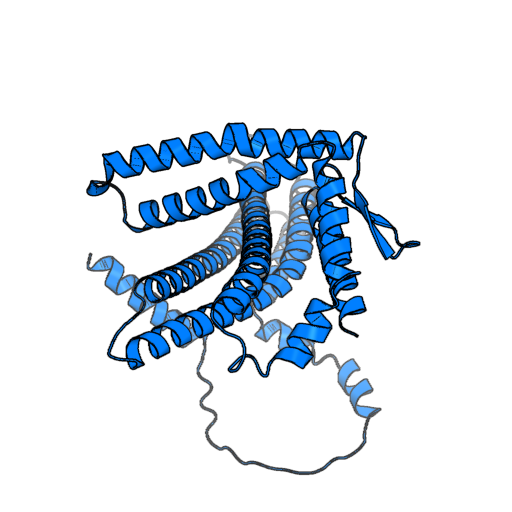 163 ? -2.886 2.520 1.278 1.00 62.62 163 ALA A O 1
ATOM 1326 N N . THR A 1 164 ? -2.350 2.607 3.460 1.00 62.66 164 THR A N 1
ATOM 1327 C CA . THR A 1 164 ? -0.909 2.444 3.263 1.00 62.66 164 THR A CA 1
ATOM 1328 C C . THR A 1 164 ? -0.616 1.066 2.682 1.00 62.66 164 THR A C 1
ATOM 1330 O O . THR A 1 164 ? 0.085 0.965 1.682 1.00 62.66 164 THR A O 1
ATOM 1333 N N . LEU A 1 165 ? -1.227 0.021 3.240 1.00 63.84 165 LEU A N 1
ATOM 1334 C CA . LEU A 1 165 ? -1.104 -1.350 2.761 1.00 63.84 165 LEU A CA 1
ATOM 1335 C C . LEU A 1 165 ? -1.621 -1.492 1.322 1.00 63.84 165 LEU A C 1
ATOM 1337 O O . LEU A 1 165 ? -0.927 -2.032 0.466 1.00 63.84 165 LEU A O 1
ATOM 1341 N N . GLY A 1 166 ? -2.798 -0.937 1.026 1.00 65.38 166 GLY A N 1
ATOM 1342 C CA . GLY A 1 166 ? -3.376 -0.925 -0.316 1.00 65.38 166 GLY A CA 1
ATOM 1343 C C . GLY A 1 166 ? -2.510 -0.166 -1.323 1.00 65.38 166 GLY A C 1
ATOM 1344 O O . GLY A 1 166 ? -2.299 -0.646 -2.434 1.00 65.38 166 GLY A O 1
ATOM 1345 N N . ALA A 1 167 ? -1.938 0.975 -0.932 1.00 62.06 167 ALA A N 1
ATOM 1346 C CA . ALA A 1 167 ? -0.991 1.713 -1.763 1.00 62.06 167 ALA A CA 1
ATOM 1347 C C . ALA A 1 167 ? 0.294 0.908 -2.012 1.00 62.06 167 ALA A C 1
ATOM 1349 O O . ALA A 1 167 ? 0.766 0.868 -3.145 1.00 62.06 167 ALA A O 1
ATOM 1350 N N . CYS A 1 168 ? 0.827 0.222 -0.997 1.00 56.84 168 CYS A N 1
ATOM 1351 C CA . CYS A 1 168 ? 1.986 -0.660 -1.141 1.00 56.84 168 CYS A CA 1
ATOM 1352 C C . CYS A 1 168 ? 1.704 -1.824 -2.100 1.00 56.84 168 CYS A C 1
ATOM 1354 O O . CYS A 1 168 ? 2.523 -2.098 -2.978 1.00 56.84 168 CYS A O 1
ATOM 1356 N N . ILE A 1 169 ? 0.539 -2.469 -1.985 1.00 62.00 169 ILE A N 1
ATOM 1357 C CA . ILE A 1 169 ? 0.121 -3.552 -2.886 1.00 62.00 169 ILE A CA 1
ATOM 1358 C C . ILE A 1 169 ? -0.044 -3.026 -4.314 1.00 62.00 169 ILE A C 1
ATOM 1360 O O . ILE A 1 169 ? 0.466 -3.642 -5.245 1.00 62.00 169 ILE A O 1
ATOM 1364 N N . LEU A 1 170 ? -0.698 -1.874 -4.502 1.00 62.03 170 LEU A N 1
ATOM 1365 C CA . LEU A 1 170 ? -0.876 -1.263 -5.821 1.00 62.03 170 LEU A CA 1
ATOM 1366 C C . LEU A 1 170 ? 0.465 -0.900 -6.458 1.00 62.03 170 LEU A C 1
ATOM 1368 O O . LEU A 1 170 ? 0.709 -1.280 -7.597 1.00 62.03 170 LEU A O 1
ATOM 1372 N N . VAL A 1 171 ? 1.351 -0.210 -5.738 1.00 65.38 171 VAL A N 1
ATOM 1373 C CA . VAL A 1 171 ? 2.678 0.167 -6.250 1.00 65.38 171 VAL A CA 1
ATOM 1374 C C . VAL A 1 171 ? 3.491 -1.077 -6.614 1.00 65.38 171 VAL A C 1
ATOM 1376 O O . VAL A 1 171 ? 4.062 -1.128 -7.703 1.00 65.38 171 VAL A O 1
ATOM 1379 N N . SER A 1 172 ? 3.467 -2.108 -5.764 1.00 63.84 172 SER A N 1
ATOM 1380 C CA . SER A 1 172 ? 4.133 -3.387 -6.044 1.00 63.84 172 SER A CA 1
ATOM 1381 C C . SER A 1 172 ? 3.539 -4.059 -7.286 1.00 63.84 172 SER A C 1
ATOM 1383 O O . SER A 1 172 ? 4.274 -4.417 -8.203 1.00 63.84 172 SER A O 1
ATOM 1385 N N . GLY A 1 173 ? 2.207 -4.143 -7.363 1.00 63.66 173 GLY A N 1
ATOM 1386 C CA . GLY A 1 173 ? 1.435 -4.681 -8.486 1.00 63.66 173 GLY A CA 1
ATOM 1387 C C . GLY A 1 173 ? 1.756 -3.999 -9.818 1.00 63.66 173 GLY A C 1
ATOM 1388 O O . GLY A 1 173 ? 2.106 -4.657 -10.799 1.00 63.66 173 GLY A O 1
ATOM 1389 N N . TYR A 1 174 ? 1.701 -2.666 -9.841 1.00 66.19 174 TYR A N 1
ATOM 1390 C CA . TYR A 1 174 ? 2.059 -1.855 -11.006 1.00 66.19 174 TYR A CA 1
ATOM 1391 C C . TYR A 1 174 ? 3.524 -2.041 -11.403 1.00 66.19 174 TYR A C 1
ATOM 1393 O O . TYR A 1 174 ? 3.817 -2.130 -12.597 1.00 66.19 174 TYR A O 1
ATOM 1401 N N . GLY A 1 175 ? 4.432 -2.163 -10.430 1.00 66.94 175 GLY A N 1
ATOM 1402 C CA . GLY A 1 175 ? 5.830 -2.510 -10.673 1.00 66.94 175 GLY A CA 1
ATOM 1403 C C . GLY A 1 175 ? 5.972 -3.825 -11.444 1.00 66.94 175 GLY A C 1
ATOM 1404 O O . GLY A 1 175 ? 6.693 -3.873 -12.441 1.00 66.94 175 GLY A O 1
ATOM 1405 N N . VAL A 1 176 ? 5.221 -4.865 -11.058 1.00 63.53 176 VAL A N 1
ATOM 1406 C CA . VAL A 1 176 ? 5.227 -6.179 -11.736 1.00 63.53 176 VAL A CA 1
ATOM 1407 C C . VAL A 1 176 ? 4.755 -6.067 -13.173 1.00 63.53 176 VAL A C 1
ATOM 1409 O O . VAL A 1 176 ? 5.412 -6.566 -14.083 1.00 63.53 176 VAL A O 1
ATOM 1412 N N . VAL A 1 177 ? 3.603 -5.427 -13.379 1.00 68.94 177 VAL A N 1
ATOM 1413 C CA . VAL A 1 177 ? 2.980 -5.318 -14.700 1.00 68.94 177 VAL A CA 1
ATOM 1414 C C . VAL A 1 177 ? 3.875 -4.502 -15.625 1.00 68.94 177 VAL A C 1
ATOM 1416 O O . VAL A 1 177 ? 4.096 -4.896 -16.768 1.00 68.94 177 VAL A O 1
ATOM 1419 N N . CYS A 1 178 ? 4.464 -3.417 -15.118 1.00 71.00 178 CYS A N 1
ATOM 1420 C CA . CYS A 1 178 ? 5.413 -2.604 -15.866 1.00 71.00 178 CYS A CA 1
ATOM 1421 C C . CYS A 1 178 ? 6.647 -3.429 -16.266 1.00 71.00 178 CYS A C 1
ATOM 1423 O O . CYS A 1 178 ? 6.978 -3.499 -17.449 1.00 71.00 178 CYS A O 1
ATOM 1425 N N . LEU A 1 179 ? 7.275 -4.142 -15.322 1.00 69.12 179 LEU A N 1
ATOM 1426 C CA . LEU A 1 179 ? 8.389 -5.051 -15.622 1.00 69.12 179 LEU A CA 1
ATOM 1427 C C . LEU A 1 179 ? 8.013 -6.129 -16.634 1.00 69.12 179 LEU A C 1
ATOM 1429 O O . LEU A 1 179 ? 8.815 -6.451 -17.510 1.00 69.12 179 LEU A O 1
ATOM 1433 N N . TYR A 1 180 ? 6.819 -6.703 -16.513 1.00 72.00 180 TYR A N 1
ATOM 1434 C CA . TYR A 1 180 ? 6.336 -7.743 -17.409 1.00 72.00 180 TYR A CA 1
ATOM 1435 C C . TYR A 1 180 ? 6.181 -7.207 -18.832 1.00 72.00 180 TYR A C 1
ATOM 1437 O O . TYR A 1 180 ? 6.782 -7.756 -19.757 1.00 72.00 180 TYR A O 1
ATOM 1445 N N . ILE A 1 181 ? 5.454 -6.099 -19.003 1.00 75.75 181 ILE A N 1
ATOM 1446 C CA . ILE A 1 181 ? 5.255 -5.442 -20.301 1.00 75.75 181 ILE A CA 1
ATOM 1447 C C . ILE A 1 181 ? 6.608 -5.083 -20.918 1.00 75.75 181 ILE A C 1
ATOM 1449 O O . ILE A 1 181 ? 6.846 -5.380 -22.088 1.00 75.75 181 ILE A O 1
ATOM 1453 N N . TRP A 1 182 ? 7.532 -4.528 -20.131 1.00 76.56 182 TRP A N 1
ATOM 1454 C CA . TRP A 1 182 ? 8.873 -4.194 -20.609 1.00 76.56 182 TRP A CA 1
ATOM 1455 C C . TRP A 1 182 ? 9.701 -5.420 -20.979 1.00 76.56 182 TRP A C 1
ATOM 1457 O O . TRP A 1 182 ? 10.381 -5.406 -22.002 1.00 76.56 182 TRP A O 1
ATOM 1467 N N . THR A 1 183 ? 9.625 -6.502 -20.207 1.00 71.62 183 THR A N 1
ATOM 1468 C CA . THR A 1 183 ? 10.320 -7.757 -20.529 1.00 71.62 183 THR A CA 1
ATOM 1469 C C . THR A 1 183 ? 9.786 -8.344 -21.833 1.00 71.62 183 THR A C 1
ATOM 1471 O O . THR A 1 183 ? 10.566 -8.800 -22.671 1.00 71.62 183 THR A O 1
ATOM 1474 N N . VAL A 1 184 ? 8.469 -8.293 -22.044 1.00 76.56 184 VAL A N 1
ATOM 1475 C CA . VAL A 1 184 ? 7.830 -8.718 -23.295 1.00 76.56 184 VAL A CA 1
ATOM 1476 C C . VAL A 1 184 ? 8.252 -7.819 -24.459 1.00 76.56 184 VAL A C 1
ATOM 1478 O O . VAL A 1 184 ? 8.589 -8.345 -25.516 1.00 76.56 184 VAL A O 1
ATOM 1481 N N . ALA A 1 185 ? 8.299 -6.500 -24.263 1.00 78.69 185 ALA A N 1
ATOM 1482 C CA . ALA A 1 185 ? 8.717 -5.539 -25.284 1.00 78.69 185 ALA A CA 1
ATOM 1483 C C . ALA A 1 185 ? 10.203 -5.674 -25.659 1.00 78.69 185 ALA A C 1
ATOM 1485 O O . ALA A 1 185 ? 10.563 -5.549 -26.827 1.00 78.69 185 ALA A O 1
ATOM 1486 N N . MET A 1 186 ? 11.076 -5.955 -24.685 1.00 73.81 186 MET A N 1
ATOM 1487 C CA . MET A 1 186 ? 12.513 -6.131 -24.918 1.00 73.81 186 MET A CA 1
ATOM 1488 C C . MET A 1 186 ? 12.877 -7.511 -25.453 1.00 73.81 186 MET A C 1
ATOM 1490 O O . MET A 1 186 ? 13.951 -7.662 -26.032 1.00 73.81 186 MET A O 1
ATOM 1494 N N . THR A 1 187 ? 12.036 -8.526 -25.244 1.00 71.31 187 THR A N 1
ATOM 1495 C CA . THR A 1 187 ? 12.308 -9.862 -25.772 1.00 71.31 187 THR A CA 1
ATOM 1496 C C . THR A 1 187 ? 12.077 -9.836 -27.282 1.00 71.31 187 THR A C 1
ATOM 1498 O O . THR A 1 187 ? 10.924 -9.726 -27.706 1.00 71.31 187 THR A O 1
ATOM 1501 N N . PRO A 1 188 ? 13.124 -9.964 -28.119 1.00 61.97 188 PRO A N 1
ATOM 1502 C CA . PRO A 1 188 ? 12.937 -9.984 -29.559 1.00 61.97 188 PRO A CA 1
ATOM 1503 C C . PRO A 1 188 ? 12.054 -11.182 -29.913 1.00 61.97 188 PRO A C 1
ATOM 1505 O O . PRO A 1 188 ? 12.423 -12.337 -29.688 1.00 61.97 188 PRO A O 1
ATOM 1508 N N . ARG A 1 189 ? 10.854 -10.922 -30.442 1.00 73.38 189 ARG A N 1
ATOM 1509 C CA . ARG A 1 189 ? 10.068 -11.975 -31.085 1.00 73.38 189 ARG A CA 1
ATOM 1510 C C . ARG A 1 189 ? 10.826 -12.350 -32.352 1.00 73.38 189 ARG A C 1
ATOM 1512 O O . ARG A 1 189 ? 11.035 -11.495 -33.205 1.00 73.38 189 ARG A O 1
ATOM 1519 N N . PHE A 1 190 ? 11.233 -13.614 -32.450 1.00 61.50 190 PHE A N 1
ATOM 1520 C CA . PHE A 1 190 ? 12.155 -14.191 -33.443 1.00 61.50 190 PHE A CA 1
ATOM 1521 C C . PHE A 1 190 ? 11.850 -13.927 -34.936 1.00 61.50 190 PHE A C 1
ATOM 1523 O O . PHE A 1 190 ? 12.580 -14.417 -35.789 1.00 61.50 190 PHE A O 1
ATOM 1530 N N . ARG A 1 191 ? 10.807 -13.167 -35.288 1.00 63.41 191 ARG A N 1
ATOM 1531 C CA . ARG A 1 191 ? 10.387 -12.926 -36.674 1.00 63.41 191 ARG A CA 1
ATOM 1532 C C . ARG A 1 191 ? 10.473 -11.477 -37.157 1.00 63.41 191 ARG A C 1
ATOM 1534 O O . ARG A 1 191 ? 10.382 -11.274 -38.359 1.00 63.41 191 ARG A O 1
ATOM 1541 N N . VAL A 1 192 ? 10.683 -10.479 -36.292 1.00 62.16 192 VAL A N 1
ATOM 1542 C CA . VAL A 1 192 ? 10.732 -9.070 -36.736 1.00 62.16 192 VAL A CA 1
ATOM 1543 C C . VAL A 1 192 ? 12.148 -8.517 -36.581 1.00 62.16 192 VAL A C 1
ATOM 1545 O O . VAL A 1 192 ? 12.674 -8.410 -35.476 1.00 62.16 192 VAL A O 1
ATOM 1548 N N . ARG A 1 193 ? 12.779 -8.186 -37.714 1.00 64.69 193 ARG A N 1
ATOM 1549 C CA . ARG A 1 193 ? 14.201 -7.806 -37.846 1.00 64.69 193 ARG A CA 1
ATOM 1550 C C . ARG A 1 193 ? 14.561 -6.466 -37.180 1.00 64.69 193 ARG A C 1
ATOM 1552 O O . ARG A 1 193 ? 15.738 -6.138 -37.077 1.00 64.69 193 ARG A O 1
ATOM 1559 N N . THR A 1 194 ? 13.580 -5.710 -36.691 1.00 76.12 194 THR A N 1
ATOM 1560 C CA . THR A 1 194 ? 13.756 -4.399 -36.043 1.00 76.12 194 THR A CA 1
ATOM 1561 C C . THR A 1 194 ? 13.759 -4.515 -34.516 1.00 76.12 194 THR A C 1
ATOM 1563 O O . THR A 1 194 ? 12.982 -3.862 -33.821 1.00 76.12 194 THR A O 1
ATOM 1566 N N . GLY A 1 195 ? 14.608 -5.389 -33.975 1.00 75.75 195 GLY A N 1
ATOM 1567 C CA . GLY A 1 195 ? 14.840 -5.448 -32.531 1.00 75.75 195 GLY A CA 1
ATOM 1568 C C . GLY A 1 195 ? 15.562 -4.195 -32.022 1.00 75.75 195 GLY A C 1
ATOM 1569 O O . GLY A 1 195 ? 16.354 -3.588 -32.744 1.00 75.75 195 GLY A O 1
ATOM 1570 N N . LEU A 1 196 ? 15.321 -3.822 -30.761 1.00 83.38 196 LEU A N 1
ATOM 1571 C CA . LEU A 1 196 ? 16.071 -2.752 -30.097 1.00 83.38 196 LEU A CA 1
ATOM 1572 C C . LEU A 1 196 ? 17.584 -3.053 -30.132 1.00 83.38 196 LEU A C 1
ATOM 1574 O O . LEU A 1 196 ? 17.987 -4.190 -29.858 1.00 83.38 196 LEU A O 1
ATOM 1578 N N . PRO A 1 197 ? 18.449 -2.055 -30.400 1.00 88.88 197 PRO A N 1
ATOM 1579 C CA . PRO A 1 197 ? 19.892 -2.242 -30.343 1.00 88.88 197 PRO A CA 1
ATOM 1580 C C . PRO A 1 197 ? 20.327 -2.777 -28.976 1.00 88.88 197 PRO A C 1
ATOM 1582 O O . PRO A 1 197 ? 19.867 -2.301 -27.937 1.00 88.88 197 PRO A O 1
ATOM 1585 N N . PHE A 1 198 ? 21.274 -3.721 -28.962 1.00 86.94 198 PHE A N 1
ATOM 1586 C CA . PHE A 1 198 ? 21.769 -4.363 -27.734 1.00 86.94 198 PHE A CA 1
ATOM 1587 C C . PHE A 1 198 ? 22.141 -3.358 -26.631 1.00 86.94 198 PHE A C 1
ATOM 1589 O O . PHE A 1 198 ? 21.806 -3.567 -25.470 1.00 86.94 198 PHE A O 1
ATOM 1596 N N . LYS A 1 199 ? 22.801 -2.247 -26.991 1.00 88.56 199 LYS A N 1
ATOM 1597 C CA . LYS A 1 199 ? 23.206 -1.202 -26.038 1.00 88.56 199 LYS A CA 1
ATOM 1598 C C . LYS A 1 199 ? 21.993 -0.537 -25.377 1.00 88.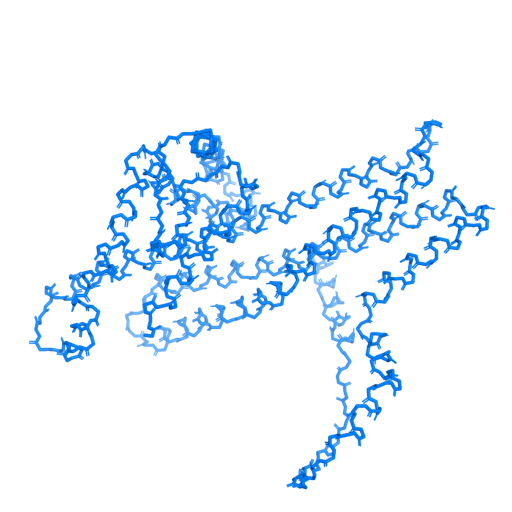56 199 LYS A C 1
ATOM 1600 O O . LYS A 1 199 ? 22.014 -0.326 -24.170 1.00 88.56 199 LYS A O 1
ATOM 1605 N N . THR A 1 200 ? 20.934 -0.278 -26.142 1.00 88.56 200 THR A N 1
ATOM 1606 C CA . THR A 1 200 ? 19.677 0.300 -25.649 1.00 88.56 200 THR A CA 1
ATOM 1607 C C . THR A 1 200 ? 18.928 -0.689 -24.765 1.00 88.56 200 THR A C 1
ATOM 1609 O O . THR A 1 200 ? 18.530 -0.325 -23.665 1.00 88.56 200 THR A O 1
ATOM 1612 N N . ALA A 1 201 ? 18.812 -1.953 -25.186 1.00 86.19 201 ALA A N 1
ATOM 1613 C CA . ALA A 1 201 ? 18.164 -2.997 -24.390 1.00 86.19 201 ALA A CA 1
ATOM 1614 C C . ALA A 1 201 ? 18.880 -3.217 -23.047 1.00 86.19 201 ALA A C 1
ATOM 1616 O O . ALA A 1 201 ? 18.241 -3.271 -21.999 1.00 86.19 201 ALA A O 1
ATOM 1617 N N . VAL A 1 202 ? 20.217 -3.266 -23.055 1.00 84.12 202 VAL A N 1
ATOM 1618 C CA . VAL A 1 202 ? 21.018 -3.382 -21.829 1.00 84.12 202 VAL A CA 1
ATOM 1619 C C . VAL A 1 202 ? 20.902 -2.127 -20.971 1.00 84.12 202 VAL A C 1
ATOM 1621 O O . VAL A 1 202 ? 20.747 -2.254 -19.765 1.00 84.12 202 VAL A O 1
ATOM 1624 N N . HIS A 1 203 ? 20.945 -0.926 -21.552 1.00 86.62 203 HIS A N 1
ATOM 1625 C CA . HIS A 1 203 ? 20.808 0.316 -20.790 1.00 86.62 203 HIS A CA 1
ATOM 1626 C C . HIS A 1 203 ? 19.427 0.439 -20.139 1.00 86.62 203 HIS A C 1
ATOM 1628 O O . HIS A 1 203 ? 19.344 0.734 -18.950 1.00 86.62 203 HIS A O 1
ATOM 1634 N N . MET A 1 204 ? 18.356 0.142 -20.879 1.00 82.00 204 MET A N 1
ATOM 1635 C CA . MET A 1 204 ? 16.995 0.157 -20.348 1.00 82.00 204 MET A CA 1
ATOM 1636 C C . MET A 1 204 ? 16.786 -0.924 -19.286 1.00 82.00 204 MET A C 1
ATOM 1638 O O . MET A 1 204 ? 16.165 -0.635 -18.266 1.00 82.00 204 MET A O 1
ATOM 1642 N N . HIS A 1 205 ? 17.331 -2.132 -19.482 1.00 82.19 205 HIS A N 1
ATOM 1643 C CA . HIS A 1 205 ? 17.312 -3.180 -18.462 1.00 82.19 205 HIS A CA 1
ATOM 1644 C C . HIS A 1 205 ? 18.078 -2.745 -17.216 1.00 82.19 205 HIS A C 1
ATOM 1646 O O . HIS A 1 205 ? 17.583 -2.917 -16.114 1.00 82.19 205 HIS A O 1
ATOM 1652 N N . ASN A 1 206 ? 19.254 -2.138 -17.371 1.00 80.56 206 ASN A N 1
ATOM 1653 C CA . ASN A 1 206 ? 20.055 -1.700 -16.239 1.00 80.56 206 ASN A CA 1
ATOM 1654 C C . ASN A 1 206 ? 19.356 -0.568 -15.486 1.00 80.56 206 ASN A C 1
ATOM 1656 O O . ASN A 1 206 ? 19.265 -0.654 -14.277 1.00 80.56 206 ASN A O 1
ATOM 1660 N N . CYS A 1 207 ? 18.790 0.419 -16.189 1.00 81.19 207 CYS A N 1
ATOM 1661 C CA . CYS A 1 207 ? 18.017 1.511 -15.597 1.00 81.19 207 CYS A CA 1
ATOM 1662 C C . CYS A 1 207 ? 16.796 0.985 -14.831 1.00 81.19 207 CYS A C 1
ATOM 1664 O O . CYS A 1 207 ? 16.622 1.331 -13.664 1.00 81.19 207 CYS A O 1
ATOM 1666 N N . HIS A 1 208 ? 16.020 0.077 -15.434 1.00 73.69 208 HIS A N 1
ATOM 1667 C CA . HIS A 1 208 ? 14.867 -0.539 -14.779 1.00 73.69 208 HIS A CA 1
ATOM 1668 C C . HIS A 1 208 ? 15.273 -1.414 -13.606 1.00 73.69 208 HIS A C 1
ATOM 1670 O O . HIS A 1 208 ? 14.708 -1.266 -12.535 1.00 73.69 208 HIS A O 1
ATOM 1676 N N . VAL A 1 209 ? 16.260 -2.294 -13.767 1.00 71.81 209 VAL A N 1
ATOM 1677 C CA . VAL A 1 209 ? 16.739 -3.140 -12.675 1.00 71.81 209 VAL A CA 1
ATOM 1678 C C . VAL A 1 209 ? 17.341 -2.284 -11.578 1.00 71.81 209 VAL A C 1
ATOM 1680 O O . VAL A 1 209 ? 17.081 -2.580 -10.433 1.00 71.81 209 VAL A O 1
ATOM 1683 N N . THR A 1 210 ? 18.077 -1.206 -11.848 1.00 69.38 210 THR A N 1
ATOM 1684 C CA . THR A 1 210 ? 18.585 -0.334 -10.777 1.00 69.38 210 THR A CA 1
ATOM 1685 C C . THR A 1 210 ? 17.492 0.486 -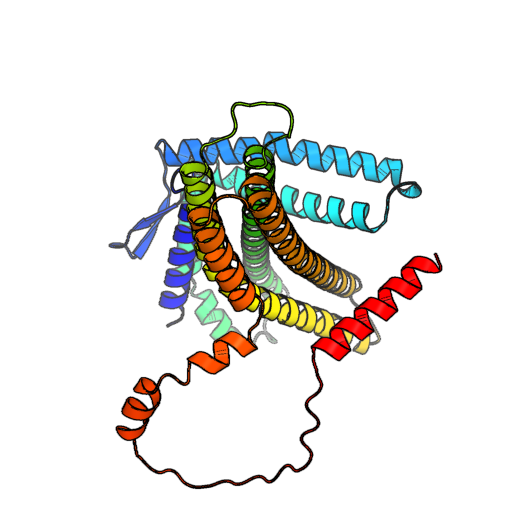10.117 1.00 69.38 210 THR A C 1
ATOM 1687 O O . THR A 1 210 ? 17.543 0.648 -8.908 1.00 69.38 210 THR A O 1
ATOM 1690 N N . MET A 1 211 ? 16.501 0.975 -10.864 1.00 69.38 211 MET A N 1
ATOM 1691 C CA . MET A 1 211 ? 15.370 1.708 -10.297 1.00 69.38 211 MET A CA 1
ATOM 1692 C C . MET A 1 211 ? 14.547 0.769 -9.423 1.00 69.38 211 MET A C 1
ATOM 1694 O O . MET A 1 211 ? 14.403 1.020 -8.232 1.00 69.38 211 MET A O 1
ATOM 1698 N N . LEU A 1 212 ? 14.164 -0.381 -9.977 1.00 66.19 212 LEU A N 1
ATOM 1699 C CA . LEU A 1 212 ? 13.470 -1.434 -9.261 1.00 66.19 212 LEU A CA 1
ATOM 1700 C C . LEU A 1 212 ? 14.293 -1.920 -8.076 1.00 66.19 212 LEU A C 1
ATOM 1702 O O . LEU A 1 212 ? 13.758 -2.053 -7.005 1.00 66.19 212 LEU A O 1
ATOM 1706 N N . HIS A 1 213 ? 15.595 -2.134 -8.206 1.00 62.09 213 HIS A N 1
ATOM 1707 C CA . HIS A 1 213 ? 16.420 -2.633 -7.111 1.00 62.09 213 HIS A CA 1
ATOM 1708 C C . HIS A 1 213 ? 16.760 -1.544 -6.093 1.00 62.09 213 HIS A C 1
ATOM 1710 O O . HIS A 1 213 ? 17.036 -1.887 -4.960 1.00 62.09 213 HIS A O 1
ATOM 1716 N N . SER A 1 214 ? 16.747 -0.254 -6.432 1.00 63.47 214 SER A N 1
ATOM 1717 C CA . SER A 1 214 ? 16.916 0.833 -5.455 1.00 63.47 214 SER A CA 1
ATOM 1718 C C . SER A 1 214 ? 15.625 1.107 -4.688 1.00 63.47 214 SER A C 1
ATOM 1720 O O . SER A 1 214 ? 15.666 1.304 -3.476 1.00 63.47 214 SER A O 1
ATOM 1722 N N . GLU A 1 215 ? 14.480 1.048 -5.373 1.00 63.47 215 GLU A N 1
ATOM 1723 C CA . GLU A 1 215 ? 13.167 1.253 -4.770 1.00 63.47 215 GLU A CA 1
ATOM 1724 C C . GLU A 1 215 ? 12.713 -0.012 -4.044 1.00 63.47 215 GLU A C 1
ATOM 1726 O O . GLU A 1 215 ? 12.398 0.068 -2.870 1.00 63.47 215 GLU A O 1
ATOM 1731 N N . VAL A 1 216 ? 12.843 -1.195 -4.648 1.00 57.62 216 VAL A N 1
ATOM 1732 C CA . VAL A 1 216 ? 12.583 -2.497 -4.009 1.00 57.62 216 VAL A CA 1
ATOM 1733 C C . VAL A 1 216 ? 13.652 -2.872 -2.990 1.00 57.62 216 VAL A C 1
ATOM 1735 O O . VAL A 1 216 ? 13.302 -3.590 -2.076 1.00 57.62 216 VAL A O 1
ATOM 1738 N N . ALA A 1 217 ? 14.915 -2.412 -3.039 1.00 49.81 217 ALA A N 1
ATOM 1739 C CA . ALA A 1 217 ? 15.833 -2.637 -1.902 1.00 49.81 217 ALA A CA 1
ATOM 1740 C C . ALA A 1 217 ? 15.470 -1.759 -0.700 1.00 49.81 217 ALA A C 1
ATOM 1742 O O . ALA A 1 217 ? 15.488 -2.227 0.437 1.00 49.81 217 ALA A O 1
ATOM 1743 N N . HIS A 1 218 ? 15.110 -0.497 -0.946 1.00 55.56 218 HIS A N 1
ATOM 1744 C CA . HIS A 1 218 ? 14.589 0.387 0.093 1.00 55.56 218 HIS A CA 1
ATOM 1745 C C . HIS A 1 218 ? 13.264 -0.156 0.652 1.00 55.56 218 HIS A C 1
ATOM 1747 O O . HIS A 1 218 ? 13.064 -0.207 1.864 1.00 55.56 218 HIS A O 1
ATOM 1753 N N . ASP A 1 219 ? 12.403 -0.661 -0.224 1.00 52.69 219 ASP A N 1
ATOM 1754 C CA . ASP A 1 219 ? 11.160 -1.321 0.145 1.00 52.69 219 ASP A CA 1
ATOM 1755 C C . ASP A 1 219 ? 11.396 -2.768 0.595 1.00 52.69 219 ASP A C 1
ATOM 1757 O O . ASP A 1 219 ? 10.501 -3.360 1.174 1.00 52.69 219 ASP A O 1
ATOM 1761 N N . MET A 1 220 ? 12.600 -3.334 0.445 1.00 46.09 220 MET A N 1
ATOM 1762 C CA . MET A 1 220 ? 12.957 -4.643 0.997 1.00 46.09 220 MET A CA 1
ATOM 1763 C C . MET A 1 220 ? 13.313 -4.543 2.467 1.00 46.09 220 MET A C 1
ATOM 1765 O O . MET A 1 220 ? 13.021 -5.457 3.226 1.00 46.09 220 MET A O 1
ATOM 1769 N N . VAL A 1 221 ? 13.874 -3.410 2.894 1.00 52.16 221 VAL A N 1
ATOM 1770 C CA . VAL A 1 221 ? 13.915 -3.068 4.319 1.00 52.16 221 VAL A CA 1
ATOM 1771 C C . VAL A 1 221 ? 12.486 -2.985 4.848 1.00 52.16 221 VAL A C 1
ATOM 1773 O O . VAL A 1 221 ? 12.208 -3.523 5.913 1.00 52.16 221 VAL A O 1
ATOM 1776 N N . VAL A 1 222 ? 11.560 -2.415 4.067 1.00 53.09 222 VAL A N 1
ATOM 1777 C CA . VAL A 1 222 ? 10.120 -2.460 4.363 1.00 53.09 222 VAL A CA 1
ATOM 1778 C C . VAL A 1 222 ? 9.559 -3.880 4.234 1.00 53.09 222 VAL A C 1
ATOM 1780 O O . VAL A 1 222 ? 8.615 -4.183 4.947 1.00 53.09 222 VAL A O 1
ATOM 1783 N N . ILE A 1 223 ? 10.143 -4.779 3.427 1.00 55.47 223 ILE A N 1
ATOM 1784 C CA . ILE A 1 223 ? 9.704 -6.174 3.311 1.00 55.47 223 ILE A CA 1
ATOM 1785 C C . ILE A 1 223 ? 10.118 -7.006 4.518 1.00 55.47 223 ILE A C 1
ATOM 1787 O O . ILE A 1 223 ? 9.289 -7.685 5.112 1.00 55.47 223 ILE A O 1
ATOM 1791 N N . CYS A 1 224 ? 11.368 -6.898 4.954 1.00 56.59 224 CYS A N 1
ATOM 1792 C CA . CYS A 1 224 ? 11.807 -7.493 6.211 1.00 56.59 224 CYS A CA 1
ATOM 1793 C C . CYS A 1 224 ? 11.008 -6.917 7.390 1.00 56.59 224 CYS A C 1
ATOM 1795 O O . CYS A 1 224 ? 10.613 -7.658 8.289 1.00 56.59 224 CYS A O 1
ATOM 1797 N N . LEU A 1 225 ? 10.701 -5.612 7.357 1.00 56.81 225 LEU A N 1
ATOM 1798 C CA . LEU A 1 225 ? 9.812 -4.995 8.339 1.00 56.81 225 LEU A CA 1
ATOM 1799 C C . LEU A 1 225 ? 8.364 -5.486 8.198 1.00 56.81 225 LEU A C 1
ATOM 1801 O O . LEU A 1 225 ? 7.687 -5.605 9.215 1.00 56.81 225 LEU A O 1
ATOM 1805 N N . HIS A 1 226 ? 7.887 -5.785 6.981 1.00 68.81 226 HIS A N 1
ATOM 1806 C CA . HIS A 1 226 ? 6.556 -6.348 6.767 1.00 68.81 226 HIS A CA 1
ATOM 1807 C C . HIS A 1 226 ? 6.506 -7.731 7.375 1.00 68.81 226 HIS A C 1
ATOM 1809 O O . HIS A 1 226 ? 5.562 -7.998 8.089 1.00 68.81 226 HIS A O 1
ATOM 1815 N N . HIS A 1 227 ? 7.514 -8.581 7.170 1.00 76.19 227 HIS A N 1
ATOM 1816 C CA . HIS A 1 227 ? 7.500 -9.935 7.712 1.00 76.19 227 HIS A CA 1
ATOM 1817 C C . HIS A 1 227 ? 7.455 -9.879 9.243 1.00 76.19 227 HIS A C 1
ATOM 1819 O O . HIS A 1 227 ? 6.566 -10.462 9.854 1.00 76.19 227 HIS A O 1
ATOM 1825 N N . ALA A 1 228 ? 8.300 -9.046 9.862 1.00 70.75 228 ALA A N 1
ATOM 1826 C CA . ALA A 1 228 ? 8.241 -8.801 11.303 1.00 70.75 228 ALA A CA 1
ATOM 1827 C C . ALA A 1 228 ? 6.877 -8.243 11.763 1.00 70.75 228 ALA A C 1
ATOM 1829 O O . ALA A 1 228 ? 6.355 -8.664 12.795 1.00 70.75 228 ALA A O 1
ATOM 1830 N N . ALA A 1 229 ? 6.270 -7.326 11.004 1.00 71.81 229 ALA A N 1
ATOM 1831 C CA . ALA A 1 229 ? 4.956 -6.765 11.314 1.00 71.81 229 ALA A CA 1
ATOM 1832 C C . ALA A 1 229 ? 3.809 -7.773 11.117 1.00 71.81 229 ALA A C 1
ATOM 1834 O O . ALA A 1 229 ? 2.891 -7.803 11.933 1.00 71.81 229 ALA A O 1
ATOM 1835 N N . MET A 1 230 ? 3.854 -8.613 10.082 1.00 81.62 230 MET A N 1
ATOM 1836 C CA . MET A 1 230 ? 2.868 -9.660 9.798 1.00 81.62 230 MET A CA 1
ATOM 1837 C C . MET A 1 230 ? 2.937 -10.752 10.864 1.00 81.62 230 MET A C 1
ATOM 1839 O O . MET A 1 230 ? 1.902 -11.173 11.374 1.00 81.62 230 MET A O 1
ATOM 1843 N N . VAL A 1 231 ? 4.145 -11.150 11.271 1.00 84.62 231 VAL A N 1
ATOM 1844 C CA . VAL A 1 231 ? 4.354 -12.077 12.390 1.00 84.62 231 VAL A CA 1
ATOM 1845 C C . VAL A 1 231 ? 3.827 -11.461 13.681 1.00 84.62 231 VAL A C 1
ATOM 1847 O O . VAL A 1 231 ? 3.016 -12.081 14.357 1.00 84.62 231 VAL A O 1
ATOM 1850 N N . LEU A 1 232 ? 4.198 -10.219 14.004 1.00 78.88 232 LEU A N 1
ATOM 1851 C CA . LEU A 1 232 ? 3.729 -9.551 15.221 1.00 78.88 232 LEU A CA 1
ATOM 1852 C C . LEU A 1 232 ? 2.199 -9.423 15.257 1.00 78.88 232 LEU A C 1
ATOM 1854 O O . LEU A 1 232 ? 1.578 -9.742 16.268 1.00 78.88 232 LEU A O 1
ATOM 1858 N N . THR A 1 233 ? 1.582 -8.975 14.162 1.00 77.94 233 THR A N 1
ATOM 1859 C CA . THR A 1 233 ? 0.120 -8.823 14.069 1.00 77.94 233 THR A CA 1
ATOM 1860 C C . THR A 1 233 ? -0.600 -10.164 14.149 1.00 77.94 233 THR A C 1
ATOM 1862 O O . THR A 1 233 ? -1.604 -10.257 14.852 1.00 77.94 233 THR A O 1
ATOM 1865 N N . SER A 1 234 ? -0.068 -11.211 13.517 1.00 87.88 234 SER A N 1
ATOM 1866 C CA . SER A 1 234 ? -0.628 -12.566 13.595 1.00 87.88 234 SER A CA 1
ATOM 1867 C C . SER A 1 234 ? -0.483 -13.159 14.995 1.00 87.88 234 SER A C 1
ATOM 1869 O O . SER A 1 234 ? -1.433 -13.745 15.499 1.00 87.88 234 SER A O 1
ATOM 1871 N N . THR A 1 235 ? 0.649 -12.940 15.670 1.00 88.44 235 THR A N 1
ATOM 1872 C CA . THR A 1 235 ? 0.865 -13.363 17.062 1.00 88.44 235 THR A CA 1
ATOM 1873 C C . THR A 1 235 ? -0.090 -12.654 18.018 1.00 88.44 235 THR A C 1
ATOM 1875 O O . THR A 1 235 ? -0.677 -13.299 18.882 1.00 88.44 235 THR A O 1
ATOM 1878 N N . ILE A 1 236 ? -0.307 -11.344 17.849 1.00 79.38 236 ILE A N 1
ATOM 1879 C CA . ILE A 1 236 ? -1.288 -10.587 18.645 1.00 79.38 236 ILE A CA 1
ATOM 1880 C C . ILE A 1 236 ? -2.709 -11.102 18.380 1.00 79.38 236 ILE A C 1
ATOM 1882 O O . ILE A 1 236 ? -3.474 -11.306 19.321 1.00 79.38 236 ILE A O 1
ATOM 1886 N N . ALA A 1 237 ? -3.072 -11.333 17.116 1.00 84.00 237 ALA A N 1
ATOM 1887 C CA . ALA A 1 237 ? -4.374 -11.886 16.752 1.00 84.00 237 ALA A CA 1
ATOM 1888 C C . ALA A 1 237 ? -4.586 -13.282 17.358 1.00 84.00 237 ALA A C 1
ATOM 1890 O O . ALA A 1 237 ? -5.632 -13.538 17.949 1.00 84.00 237 ALA A O 1
ATOM 1891 N N . LEU A 1 238 ? -3.576 -14.150 17.286 1.00 91.38 238 LEU A N 1
ATOM 1892 C CA . LEU A 1 238 ? -3.610 -15.491 17.861 1.00 91.38 238 LEU A CA 1
ATOM 1893 C C . LEU A 1 238 ? -3.718 -15.454 19.390 1.00 91.38 238 LEU A C 1
ATOM 1895 O O . LEU A 1 238 ? -4.531 -16.175 19.961 1.00 91.38 238 LEU A O 1
ATOM 1899 N N . TYR A 1 239 ? -2.963 -14.575 20.052 1.00 88.69 239 TYR A N 1
ATOM 1900 C CA . TYR A 1 239 ? -3.058 -14.359 21.496 1.00 88.69 239 TYR A CA 1
ATOM 1901 C C . TYR A 1 239 ? -4.470 -13.931 21.917 1.00 88.69 239 TYR A C 1
ATOM 1903 O O . TYR A 1 239 ? -5.020 -14.465 22.880 1.00 88.69 239 TYR A O 1
ATOM 1911 N N . ASN A 1 240 ? -5.095 -13.019 21.168 1.00 82.44 240 ASN A N 1
ATOM 1912 C CA . ASN A 1 240 ? -6.474 -12.594 21.420 1.00 82.44 240 ASN A CA 1
ATOM 1913 C C . ASN A 1 240 ? -7.486 -13.736 21.223 1.00 82.44 240 ASN A C 1
ATOM 1915 O O . ASN A 1 240 ? -8.440 -13.839 21.985 1.00 82.44 240 ASN A O 1
ATOM 1919 N N . ILE A 1 241 ? -7.272 -14.621 20.242 1.00 90.25 241 ILE A N 1
ATOM 1920 C CA . ILE A 1 241 ? -8.119 -15.810 20.056 1.00 90.25 241 ILE A CA 1
ATOM 1921 C C . ILE A 1 241 ? -7.973 -16.758 21.252 1.00 90.25 241 ILE A C 1
ATOM 1923 O O . ILE A 1 241 ? -8.975 -17.156 21.837 1.00 90.25 241 ILE A O 1
ATOM 1927 N N . ILE A 1 242 ? -6.739 -17.097 21.641 1.00 93.31 242 ILE A N 1
ATOM 1928 C CA . ILE A 1 242 ? -6.470 -18.029 22.749 1.00 93.31 242 ILE A CA 1
ATOM 1929 C C . ILE A 1 242 ? -7.043 -17.495 24.065 1.00 93.31 242 ILE A C 1
ATOM 1931 O O . ILE A 1 242 ? -7.669 -18.241 24.812 1.00 93.31 242 ILE A O 1
ATOM 1935 N N . THR A 1 243 ? -6.856 -16.204 24.345 1.00 86.50 243 THR A N 1
ATOM 1936 C CA . THR A 1 243 ? -7.364 -15.584 25.577 1.00 86.50 243 THR A CA 1
ATOM 1937 C C . THR A 1 243 ? -8.889 -15.534 25.632 1.00 86.50 243 THR A C 1
ATOM 1939 O O . THR A 1 243 ? -9.444 -15.707 26.713 1.00 86.50 243 THR A O 1
ATOM 1942 N N . GLU A 1 244 ? -9.579 -15.352 24.502 1.00 89.44 244 GLU A N 1
ATOM 1943 C CA . GLU A 1 244 ? -11.043 -15.465 24.461 1.00 89.44 244 GLU A CA 1
ATOM 1944 C C . GLU A 1 244 ? -11.525 -16.906 24.627 1.00 89.44 244 GLU A C 1
ATOM 1946 O O . GLU A 1 244 ? -12.472 -17.138 25.373 1.00 89.44 244 GLU A O 1
ATOM 1951 N N . LEU A 1 245 ? -10.854 -17.881 24.007 1.00 90.50 245 LEU A N 1
ATOM 1952 C CA . LEU A 1 245 ? -11.189 -19.299 24.176 1.00 90.50 245 LEU A CA 1
ATOM 1953 C C . LEU A 1 245 ? -10.995 -19.772 25.627 1.00 90.50 245 LEU A C 1
ATOM 1955 O O . LEU A 1 245 ? -11.789 -20.564 26.128 1.00 90.50 245 LEU A O 1
ATOM 1959 N N . ALA A 1 246 ? -9.979 -19.260 26.327 1.00 93.56 246 ALA A N 1
ATOM 1960 C CA . ALA A 1 246 ? -9.675 -19.641 27.707 1.00 93.56 246 ALA A CA 1
ATOM 1961 C C . ALA A 1 246 ? -10.703 -19.146 28.744 1.00 93.56 246 ALA A C 1
ATOM 1963 O O . ALA A 1 246 ? -10.726 -19.661 29.859 1.00 93.56 246 ALA A O 1
ATOM 1964 N N . LYS A 1 247 ? -11.549 -18.159 28.411 1.00 90.56 247 LYS A N 1
ATOM 1965 C CA . LYS A 1 247 ? -12.541 -17.603 29.351 1.00 90.56 247 LYS A CA 1
ATOM 1966 C C . LYS A 1 247 ? -13.747 -18.516 29.605 1.00 90.56 247 LYS A C 1
ATOM 1968 O O . LYS A 1 247 ? -14.432 -18.308 30.600 1.00 90.56 247 LYS A O 1
ATOM 1973 N N . GLY A 1 248 ? -14.002 -19.518 28.759 1.00 82.94 248 GLY A N 1
ATOM 1974 C CA . GLY A 1 248 ? -15.027 -20.551 28.976 1.00 82.94 248 GLY A CA 1
ATOM 1975 C C . GLY A 1 248 ? -16.481 -20.088 28.787 1.00 82.94 248 GLY A C 1
ATOM 1976 O O . GLY A 1 248 ? -17.176 -20.623 27.928 1.00 82.94 248 GLY A O 1
ATOM 1977 N N . GLU A 1 249 ? -16.941 -19.073 29.523 1.00 87.31 249 GLU A N 1
ATOM 1978 C CA . GLU A 1 249 ? -18.314 -18.547 29.449 1.00 87.31 249 GLU A CA 1
ATOM 1979 C C . GLU A 1 249 ? -18.337 -17.102 28.922 1.00 87.31 249 GLU A C 1
ATOM 1981 O O . GLU A 1 249 ? -17.669 -16.212 29.447 1.00 87.31 249 GLU A O 1
ATOM 1986 N N . GLY A 1 250 ? -19.111 -16.860 27.856 1.00 84.00 250 GLY A N 1
ATOM 1987 C CA . GLY A 1 250 ? -19.252 -15.532 27.240 1.00 84.00 250 GLY A CA 1
ATOM 1988 C C . GLY A 1 250 ? -18.236 -15.199 26.139 1.00 84.00 250 GLY A C 1
ATOM 1989 O O . GLY A 1 250 ? -17.890 -14.031 25.969 1.00 84.00 250 GLY A O 1
ATOM 1990 N N . MET A 1 251 ? -17.764 -16.200 25.383 1.00 87.62 251 MET A N 1
ATOM 1991 C CA . MET A 1 251 ? -16.814 -16.000 24.280 1.00 87.62 251 MET A CA 1
ATOM 1992 C C . MET A 1 251 ? -17.320 -14.987 23.245 1.00 87.62 251 MET A C 1
ATOM 1994 O O . MET A 1 251 ? -18.395 -15.147 22.656 1.00 87.62 251 MET A O 1
ATOM 1998 N N . SER A 1 252 ? -16.505 -13.975 22.945 1.00 85.31 252 SER A N 1
ATOM 1999 C CA . SER A 1 252 ? -16.812 -13.028 21.875 1.00 85.31 252 SER A CA 1
ATOM 2000 C C . SER A 1 252 ? -16.487 -13.629 20.504 1.00 85.31 252 SER A C 1
ATOM 2002 O O . SER A 1 252 ? -15.377 -13.483 19.984 1.00 85.31 252 SER A O 1
ATOM 2004 N N . LEU A 1 253 ? -17.479 -14.272 19.874 1.00 79.50 253 LEU A N 1
ATOM 2005 C CA . LEU A 1 253 ? -17.364 -14.810 18.507 1.00 79.50 253 LEU A CA 1
ATOM 2006 C C . LEU A 1 253 ? -16.843 -13.764 17.510 1.00 79.50 253 LEU A C 1
ATOM 2008 O O . LEU A 1 253 ? -16.057 -14.090 16.624 1.00 79.50 253 LEU A O 1
ATOM 2012 N N . MET A 1 254 ? -17.232 -12.497 17.674 1.00 67.88 254 MET A N 1
ATOM 2013 C CA . MET A 1 254 ? -16.767 -11.405 16.818 1.00 67.88 254 MET A CA 1
ATOM 2014 C C . MET A 1 254 ? -15.246 -11.215 16.903 1.00 67.88 254 MET A C 1
ATOM 2016 O O . MET A 1 254 ? -14.598 -11.017 15.876 1.00 67.88 254 MET A O 1
ATOM 2020 N N . LEU A 1 255 ? -14.662 -11.292 18.106 1.00 69.56 255 LEU A N 1
ATOM 2021 C CA . LEU A 1 255 ? -13.218 -11.135 18.296 1.00 69.56 255 LEU A CA 1
ATOM 2022 C C . LEU A 1 255 ? -12.448 -12.301 17.664 1.00 69.56 255 LEU A C 1
ATOM 2024 O O . LEU A 1 255 ? -11.431 -12.077 17.006 1.00 69.56 255 LEU A O 1
ATOM 2028 N N . ILE A 1 256 ? -12.969 -13.524 17.809 1.00 82.06 256 ILE A N 1
ATOM 2029 C CA . ILE A 1 256 ? -12.393 -14.730 17.203 1.00 82.06 256 ILE A CA 1
ATOM 2030 C C . ILE A 1 256 ? -12.377 -14.595 15.675 1.00 82.06 256 ILE A C 1
ATOM 2032 O O . ILE A 1 256 ? -11.323 -14.746 15.057 1.00 82.06 256 ILE A O 1
ATOM 2036 N N . TRP A 1 257 ? -13.506 -14.222 15.064 1.00 79.31 257 TRP A N 1
ATOM 2037 C CA . TRP A 1 257 ? -13.597 -14.006 13.615 1.00 79.31 257 TRP A CA 1
ATOM 2038 C C . TRP A 1 257 ? -12.649 -12.915 13.116 1.00 79.31 257 TRP A C 1
ATOM 2040 O O . TRP A 1 257 ? -11.981 -13.098 12.098 1.00 79.31 257 TRP A O 1
ATOM 2050 N N . MET A 1 258 ? -12.541 -11.801 13.843 1.00 71.38 258 MET A N 1
ATOM 2051 C CA . MET A 1 258 ? -11.595 -10.731 13.513 1.00 71.38 258 MET A CA 1
ATOM 2052 C C . MET A 1 258 ? -10.140 -11.205 13.592 1.00 71.38 258 MET A C 1
ATOM 2054 O O . MET A 1 258 ? -9.339 -10.862 12.722 1.00 71.38 258 MET A O 1
ATOM 2058 N N . GLY A 1 259 ? -9.795 -12.014 14.597 1.00 76.50 259 GLY A N 1
ATOM 2059 C CA . GLY A 1 259 ? -8.469 -12.617 14.724 1.00 76.50 259 GLY A CA 1
ATOM 2060 C C . GLY A 1 259 ? -8.148 -13.557 13.559 1.00 76.50 259 GLY A C 1
ATOM 2061 O O . GLY A 1 259 ? -7.086 -13.438 12.949 1.00 76.50 259 GLY A O 1
ATOM 2062 N N . VAL A 1 260 ? -9.086 -14.436 13.194 1.00 82.44 260 VAL A N 1
ATOM 2063 C CA . VAL A 1 260 ? -8.939 -15.357 12.054 1.00 82.44 260 VAL A CA 1
ATOM 2064 C C . VAL A 1 260 ? -8.791 -14.587 10.742 1.00 82.44 260 VAL A C 1
ATOM 2066 O O . VAL A 1 260 ? -7.921 -14.915 9.932 1.00 82.44 260 VAL A O 1
ATOM 2069 N N . ALA A 1 261 ? -9.585 -13.533 10.537 1.00 76.50 261 ALA A N 1
ATOM 2070 C CA . ALA A 1 261 ? -9.488 -12.679 9.357 1.00 76.50 261 ALA A CA 1
ATOM 2071 C C . ALA A 1 261 ? -8.124 -11.975 9.273 1.00 76.50 261 ALA A C 1
ATOM 2073 O O . ALA A 1 261 ? -7.507 -11.971 8.208 1.00 76.50 261 ALA A O 1
ATOM 2074 N N . LEU A 1 262 ? -7.619 -11.436 10.389 1.00 78.25 262 LEU A N 1
ATOM 2075 C CA . LEU A 1 262 ? -6.295 -10.808 10.454 1.00 78.25 262 LEU A CA 1
ATOM 2076 C C . LEU A 1 262 ? -5.176 -11.794 10.107 1.00 78.25 262 LEU A C 1
ATOM 2078 O O . LEU A 1 262 ? -4.347 -11.482 9.256 1.00 78.25 262 LEU A O 1
ATOM 2082 N N . ILE A 1 263 ? -5.180 -12.992 10.701 1.00 84.50 263 ILE A N 1
ATOM 2083 C CA . ILE A 1 263 ? -4.191 -14.042 10.401 1.00 84.50 263 ILE A CA 1
ATOM 2084 C C . ILE A 1 263 ? -4.270 -14.444 8.923 1.00 84.50 263 ILE A C 1
ATOM 2086 O O . ILE A 1 263 ? -3.248 -14.532 8.245 1.00 84.50 263 ILE A O 1
ATOM 2090 N N . SER A 1 264 ? -5.481 -14.627 8.396 1.00 80.12 264 SER A N 1
ATOM 2091 C CA . SER A 1 264 ? -5.693 -15.012 6.997 1.00 80.12 264 SER A CA 1
ATOM 2092 C C . SER A 1 264 ? -5.146 -13.961 6.028 1.00 80.12 264 SER A C 1
ATOM 2094 O O . SER A 1 264 ? -4.428 -14.297 5.088 1.00 80.12 264 SER A O 1
ATOM 2096 N N . VAL A 1 265 ? -5.432 -12.678 6.275 1.00 76.31 265 VAL A N 1
ATOM 2097 C CA . VAL A 1 265 ? -4.886 -11.565 5.484 1.00 76.31 265 VAL A CA 1
ATOM 2098 C C . VAL A 1 265 ? -3.360 -11.545 5.567 1.00 76.31 265 VAL A C 1
ATOM 2100 O O . VAL A 1 265 ? -2.703 -11.348 4.543 1.00 76.31 265 VAL A O 1
ATOM 2103 N N . SER A 1 266 ? -2.791 -11.808 6.747 1.00 79.44 266 SER A N 1
ATOM 2104 C CA . SER A 1 266 ? -1.342 -11.864 6.920 1.00 79.44 266 SER A CA 1
ATOM 2105 C C . SER A 1 266 ? -0.673 -12.929 6.067 1.00 79.44 266 SER A C 1
ATOM 2107 O O . SER A 1 266 ? 0.276 -12.627 5.342 1.00 79.44 266 SER A O 1
ATOM 2109 N N . VAL A 1 267 ? -1.226 -14.140 6.084 1.00 82.62 267 VAL A N 1
ATOM 2110 C CA . VAL A 1 267 ? -0.745 -15.264 5.275 1.00 82.62 267 VAL A CA 1
ATOM 2111 C C . VAL A 1 267 ? -0.850 -14.949 3.781 1.00 82.62 267 VAL A C 1
ATOM 2113 O O . VAL A 1 267 ? 0.098 -15.185 3.034 1.00 82.62 267 VAL A O 1
ATOM 2116 N N . VAL A 1 268 ? -1.964 -14.365 3.328 1.00 78.12 268 VAL A N 1
ATOM 2117 C CA . VAL A 1 268 ? -2.150 -14.005 1.910 1.00 78.12 268 VAL A CA 1
ATOM 2118 C C . VAL A 1 268 ? -1.108 -12.985 1.447 1.00 78.12 268 VAL A C 1
ATOM 2120 O O . VAL A 1 268 ? -0.535 -13.143 0.368 1.00 78.12 268 VAL A O 1
ATOM 2123 N N . ILE A 1 269 ? -0.838 -11.954 2.251 1.00 75.38 269 ILE A N 1
ATOM 2124 C CA . ILE A 1 269 ? 0.159 -10.923 1.924 1.00 75.38 269 ILE A CA 1
ATOM 2125 C C . ILE A 1 269 ? 1.562 -11.529 1.849 1.00 75.38 269 ILE A C 1
ATOM 2127 O O . ILE A 1 269 ? 2.324 -11.202 0.939 1.00 75.38 269 ILE A O 1
ATOM 2131 N N . GLU A 1 270 ? 1.898 -12.430 2.768 1.00 80.88 270 GLU A N 1
ATOM 2132 C CA . GLU A 1 270 ? 3.197 -13.096 2.797 1.00 80.88 270 GLU A CA 1
ATOM 2133 C C . GLU A 1 270 ? 3.396 -14.033 1.599 1.00 80.88 270 GLU A C 1
ATOM 2135 O O . GLU A 1 270 ? 4.400 -13.925 0.890 1.00 80.88 270 GLU A O 1
ATOM 2140 N N . ILE A 1 271 ? 2.406 -14.879 1.293 1.00 80.44 271 ILE A N 1
ATOM 2141 C CA . ILE A 1 271 ? 2.419 -15.733 0.095 1.00 80.44 271 ILE A CA 1
ATOM 2142 C C . ILE A 1 271 ? 2.571 -14.873 -1.161 1.00 80.44 271 ILE A C 1
ATOM 2144 O O . ILE A 1 271 ? 3.380 -15.189 -2.037 1.00 80.44 271 ILE A O 1
ATOM 2148 N N . PHE A 1 272 ? 1.833 -13.764 -1.244 1.00 76.06 272 PHE A N 1
ATOM 2149 C CA . PHE A 1 272 ? 1.930 -12.834 -2.363 1.00 76.06 272 PHE A CA 1
ATOM 2150 C C . PHE A 1 272 ? 3.340 -12.245 -2.493 1.00 76.06 272 PHE A C 1
ATOM 2152 O O . PHE A 1 272 ? 3.892 -12.227 -3.593 1.00 76.06 272 PHE A O 1
ATOM 2159 N N . ALA A 1 273 ? 3.953 -11.812 -1.389 1.00 74.69 273 ALA A N 1
ATOM 2160 C CA . ALA A 1 273 ? 5.307 -11.264 -1.385 1.00 74.69 273 ALA A CA 1
ATOM 2161 C C . ALA A 1 273 ? 6.360 -12.302 -1.819 1.00 74.69 273 ALA A C 1
ATOM 2163 O O . ALA A 1 273 ? 7.233 -11.994 -2.640 1.00 74.69 273 ALA A O 1
ATOM 2164 N N . ILE A 1 274 ? 6.260 -13.541 -1.326 1.00 81.06 274 ILE A N 1
ATOM 2165 C CA . ILE A 1 274 ? 7.148 -14.653 -1.704 1.00 81.06 274 ILE A CA 1
ATOM 2166 C C . ILE A 1 274 ? 6.990 -14.976 -3.192 1.00 81.06 274 ILE A C 1
ATOM 2168 O O . ILE A 1 274 ? 7.980 -15.027 -3.930 1.00 81.06 274 ILE A O 1
ATOM 2172 N N . TYR A 1 275 ? 5.749 -15.152 -3.651 1.00 78.81 275 TYR A N 1
ATOM 2173 C CA . TYR A 1 275 ? 5.443 -15.457 -5.046 1.00 78.81 275 TYR A CA 1
ATOM 2174 C C . TYR A 1 275 ? 5.945 -14.357 -5.981 1.00 78.81 275 TYR A C 1
ATOM 2176 O O . TYR A 1 275 ? 6.566 -14.636 -7.010 1.00 78.81 275 TYR A O 1
ATOM 2184 N N . PHE A 1 276 ? 5.739 -13.098 -5.596 1.00 73.06 276 PHE A N 1
ATOM 2185 C CA . PHE A 1 276 ? 6.199 -11.946 -6.353 1.00 73.06 276 PHE A CA 1
ATOM 2186 C C . PHE A 1 276 ? 7.726 -11.930 -6.508 1.00 73.06 276 PHE A C 1
ATOM 2188 O O . PHE A 1 276 ? 8.229 -11.838 -7.633 1.00 73.06 276 PHE A O 1
ATOM 2195 N N . ASN A 1 277 ? 8.467 -12.096 -5.410 1.00 75.12 277 ASN A N 1
ATOM 2196 C CA . ASN A 1 277 ? 9.929 -12.157 -5.442 1.00 75.12 277 ASN A CA 1
ATOM 2197 C C . ASN A 1 277 ? 10.435 -13.332 -6.298 1.00 75.12 277 ASN A C 1
ATOM 2199 O O . ASN A 1 277 ? 11.365 -13.173 -7.099 1.00 75.12 277 ASN A O 1
ATOM 2203 N N . GLY A 1 278 ? 9.789 -14.497 -6.191 1.00 79.06 278 GLY A N 1
ATOM 2204 C CA . GLY A 1 278 ? 10.100 -15.676 -7.003 1.00 79.06 278 GLY A CA 1
ATOM 2205 C C . GLY A 1 278 ? 9.878 -15.440 -8.499 1.00 79.06 278 GLY A C 1
ATOM 2206 O O . GLY A 1 278 ? 10.752 -15.743 -9.323 1.00 79.06 278 GLY A O 1
ATOM 2207 N N . MET A 1 279 ? 8.746 -14.835 -8.865 1.00 77.75 279 MET A N 1
ATOM 2208 C CA . MET A 1 279 ? 8.438 -14.475 -10.249 1.00 77.75 279 MET A CA 1
ATOM 2209 C C . MET A 1 279 ? 9.433 -13.459 -10.807 1.00 77.75 279 MET A C 1
ATOM 2211 O O . MET A 1 279 ? 9.994 -13.696 -11.878 1.00 77.75 279 MET A O 1
ATOM 2215 N N . ALA A 1 280 ? 9.699 -12.361 -10.096 1.00 72.62 280 ALA A N 1
ATOM 2216 C CA . ALA A 1 280 ? 10.629 -11.326 -10.550 1.00 72.62 280 ALA A CA 1
ATOM 2217 C C . ALA A 1 280 ? 12.032 -11.901 -10.831 1.00 72.62 280 ALA A C 1
ATOM 2219 O O . ALA A 1 280 ? 12.628 -11.630 -11.879 1.00 72.62 280 ALA A O 1
ATOM 2220 N N . SER A 1 281 ? 12.527 -12.774 -9.946 1.00 77.25 281 SER A N 1
ATOM 2221 C CA . SER A 1 281 ? 13.800 -13.485 -10.127 1.00 77.25 281 SER A CA 1
ATOM 2222 C C . SER A 1 281 ? 13.783 -14.404 -11.354 1.00 77.25 281 SER A C 1
ATOM 2224 O O . SER A 1 281 ? 14.705 -14.381 -12.174 1.00 77.25 281 SER A O 1
ATOM 2226 N N . THR A 1 282 ? 12.707 -15.173 -11.531 1.00 81.56 282 THR A N 1
ATOM 2227 C CA . THR A 1 282 ? 12.548 -16.103 -12.661 1.00 81.56 282 THR A CA 1
ATOM 2228 C C . THR A 1 282 ? 12.516 -15.369 -14.001 1.00 81.56 282 THR A C 1
ATOM 2230 O O . THR A 1 282 ? 13.199 -15.769 -14.947 1.00 81.56 282 THR A O 1
ATOM 2233 N N . TRP A 1 283 ? 11.776 -14.262 -14.089 1.00 78.75 283 TRP A N 1
ATOM 2234 C CA . TRP A 1 283 ? 11.699 -13.447 -15.303 1.00 78.75 283 TRP A CA 1
ATOM 2235 C C . TRP A 1 283 ? 13.033 -12.782 -15.644 1.00 78.75 283 TRP A C 1
ATOM 2237 O O . TRP A 1 283 ? 13.442 -12.808 -16.806 1.00 78.75 283 TRP A O 1
ATOM 2247 N N . SER A 1 284 ? 13.758 -12.277 -14.643 1.00 78.38 284 SER A N 1
ATOM 2248 C CA . SER A 1 284 ? 15.100 -11.711 -14.831 1.00 78.38 284 SER A CA 1
ATOM 2249 C C . SER A 1 284 ? 16.096 -12.750 -15.374 1.00 78.38 284 SER A C 1
ATOM 2251 O O . SER A 1 284 ? 16.822 -12.484 -16.336 1.00 78.38 284 SER A O 1
ATOM 2253 N N . LYS A 1 285 ? 16.067 -13.984 -14.845 1.00 83.44 285 LYS A N 1
ATOM 2254 C CA . LYS A 1 285 ? 16.883 -15.105 -15.354 1.00 83.44 285 LYS A CA 1
ATOM 2255 C C . LYS A 1 285 ? 16.543 -15.450 -16.805 1.00 83.44 285 LYS A C 1
ATOM 2257 O O . LYS A 1 285 ? 17.447 -15.522 -17.637 1.00 83.44 285 LYS A O 1
ATOM 2262 N N . ARG A 1 286 ? 15.250 -15.594 -17.127 1.00 84.50 286 ARG A N 1
ATOM 2263 C CA . ARG A 1 286 ? 14.782 -15.879 -18.497 1.00 84.50 286 ARG A CA 1
ATOM 2264 C C . ARG A 1 286 ? 15.183 -14.784 -19.484 1.00 84.50 286 ARG A C 1
ATOM 2266 O O . ARG A 1 286 ? 15.549 -15.088 -20.617 1.00 84.50 286 ARG A O 1
ATOM 2273 N N . PHE A 1 287 ? 15.130 -13.518 -19.071 1.00 83.62 287 PHE A N 1
ATOM 2274 C CA . PHE A 1 287 ? 15.585 -12.401 -19.897 1.00 83.62 287 PHE A CA 1
ATOM 2275 C C . PHE A 1 287 ? 17.077 -12.524 -20.236 1.00 83.62 287 PHE A C 1
ATOM 2277 O O . PHE A 1 287 ? 17.449 -12.457 -21.409 1.00 83.62 287 PHE A O 1
ATOM 2284 N N . LEU A 1 288 ? 17.931 -12.768 -19.237 1.00 85.25 288 LEU A N 1
ATOM 2285 C CA . LEU A 1 288 ? 19.369 -12.933 -19.462 1.00 85.25 288 LEU A CA 1
ATOM 2286 C C . LEU A 1 288 ? 19.702 -14.150 -20.324 1.00 85.25 288 LEU A C 1
ATOM 2288 O O . LEU A 1 288 ? 20.593 -14.069 -21.171 1.00 85.25 288 LEU A O 1
ATOM 2292 N N . GLU A 1 289 ? 18.988 -15.256 -20.137 1.00 88.50 289 GLU A N 1
ATOM 2293 C CA . GLU A 1 289 ? 19.143 -16.459 -20.952 1.00 88.50 289 GLU A CA 1
ATOM 2294 C C . GLU A 1 289 ? 18.831 -16.172 -22.425 1.00 88.50 289 GLU A C 1
ATOM 2296 O O . GLU A 1 289 ? 19.668 -16.420 -23.297 1.00 88.50 289 GLU A O 1
ATOM 2301 N N . LYS A 1 290 ? 17.687 -15.536 -22.708 1.00 86.00 290 LYS A N 1
ATOM 2302 C CA . LYS A 1 290 ? 17.314 -15.142 -24.075 1.00 86.00 290 LYS A CA 1
ATOM 2303 C C . LYS A 1 290 ? 18.303 -14.150 -24.684 1.00 86.00 290 LYS A C 1
ATOM 2305 O O . LYS A 1 290 ? 18.673 -14.293 -25.848 1.00 86.00 290 LYS A O 1
ATOM 2310 N N . MET A 1 291 ? 18.784 -13.179 -23.907 1.00 84.75 291 MET A N 1
ATOM 2311 C CA . MET A 1 291 ? 19.800 -12.228 -24.369 1.00 84.75 291 MET A CA 1
ATOM 2312 C C . MET A 1 291 ? 21.132 -12.912 -24.687 1.00 84.75 291 MET A C 1
ATOM 2314 O O . MET A 1 291 ? 21.782 -12.548 -25.670 1.00 84.75 291 MET A O 1
ATOM 2318 N N . ARG A 1 292 ? 21.526 -13.916 -23.895 1.00 88.69 292 ARG A N 1
ATOM 2319 C CA . ARG A 1 292 ? 22.730 -14.724 -24.122 1.00 88.69 292 ARG A CA 1
ATOM 2320 C C . ARG A 1 292 ? 22.604 -15.579 -25.379 1.00 88.69 292 ARG A C 1
ATOM 2322 O O . ARG A 1 292 ? 23.575 -15.652 -26.126 1.00 88.69 292 ARG A O 1
ATOM 2329 N N . LEU A 1 293 ? 21.438 -16.174 -25.632 1.00 89.62 293 LEU A N 1
ATOM 2330 C CA . LEU A 1 293 ? 21.178 -16.937 -26.857 1.00 89.62 293 LEU A CA 1
ATOM 2331 C C . LEU A 1 293 ? 21.218 -16.032 -28.097 1.00 89.62 293 LEU A C 1
ATOM 2333 O O . LEU A 1 293 ? 21.925 -16.336 -29.052 1.00 89.62 293 LEU A O 1
ATOM 2337 N N . ALA A 1 294 ? 20.550 -14.876 -28.055 1.00 86.62 294 ALA A N 1
ATOM 2338 C CA . ALA A 1 294 ? 20.481 -13.957 -29.194 1.00 86.62 294 ALA A CA 1
ATOM 2339 C C . ALA A 1 294 ? 21.821 -13.273 -29.533 1.00 86.62 294 ALA A C 1
ATOM 2341 O O . ALA A 1 294 ? 22.055 -12.893 -30.677 1.00 86.62 294 ALA A O 1
ATOM 2342 N N . HIS A 1 295 ? 22.709 -13.087 -28.550 1.00 86.81 295 HIS A N 1
ATOM 2343 C CA . HIS A 1 295 ? 23.941 -12.302 -28.713 1.00 86.81 295 HIS A CA 1
ATOM 2344 C C . HIS A 1 295 ? 25.234 -13.074 -28.418 1.00 86.81 295 HIS A C 1
ATOM 2346 O O . HIS A 1 295 ? 26.308 -12.468 -28.356 1.00 86.81 295 HIS A O 1
ATOM 2352 N N . GLY A 1 296 ? 25.152 -14.396 -28.247 1.00 87.38 296 GLY A N 1
ATOM 2353 C CA . GLY A 1 296 ? 26.262 -15.243 -27.803 1.00 87.38 296 GLY A CA 1
ATOM 2354 C C . GLY A 1 296 ? 27.485 -15.238 -28.724 1.00 87.38 296 GLY A C 1
ATOM 2355 O O . GLY A 1 296 ? 28.603 -15.417 -28.239 1.00 87.38 296 GLY A O 1
ATOM 2356 N N . GLY A 1 297 ? 27.297 -14.955 -30.018 1.00 92.38 297 GLY A N 1
ATOM 2357 C CA . GLY A 1 297 ? 28.382 -14.893 -31.003 1.00 92.38 297 GLY A CA 1
ATOM 2358 C C . GLY A 1 297 ? 29.371 -13.739 -30.792 1.00 92.38 297 GLY A C 1
ATOM 2359 O O . GLY A 1 297 ? 30.511 -13.816 -31.238 1.00 92.38 297 GLY A O 1
ATOM 2360 N N . ASN A 1 298 ? 28.992 -12.675 -30.072 1.00 94.38 298 ASN A N 1
ATOM 2361 C CA . ASN A 1 298 ? 29.870 -11.524 -29.852 1.00 94.38 298 ASN A CA 1
ATOM 2362 C C . ASN A 1 298 ? 30.570 -11.594 -28.479 1.00 94.38 298 ASN A C 1
ATOM 2364 O O . ASN A 1 298 ? 29.929 -11.531 -27.424 1.00 94.38 298 ASN A O 1
ATOM 2368 N N . LYS A 1 299 ? 31.913 -11.653 -28.485 1.00 93.88 299 LYS A N 1
ATOM 2369 C CA . LYS A 1 299 ? 32.755 -11.769 -27.276 1.00 93.88 299 LYS A CA 1
ATOM 2370 C C . LYS A 1 299 ? 32.521 -10.639 -26.265 1.00 93.88 299 LYS A C 1
ATOM 2372 O O . LYS A 1 299 ? 32.477 -10.918 -25.067 1.00 93.88 299 LYS A O 1
ATOM 2377 N N . TYR A 1 300 ? 32.338 -9.400 -26.727 1.00 93.06 300 TYR A N 1
ATOM 2378 C CA . TYR A 1 300 ? 32.065 -8.248 -25.862 1.00 93.06 300 TYR A CA 1
ATOM 2379 C C . TYR A 1 300 ? 30.686 -8.360 -25.199 1.00 93.06 300 TYR A C 1
ATOM 2381 O O . TYR A 1 300 ? 30.581 -8.288 -23.975 1.00 93.06 300 TYR A O 1
ATOM 2389 N N . LYS A 1 301 ? 29.634 -8.638 -25.984 1.00 91.75 301 LYS A N 1
ATOM 2390 C CA . LYS A 1 301 ? 28.255 -8.771 -25.473 1.00 91.75 301 LYS A CA 1
ATOM 2391 C C . LYS A 1 301 ? 28.133 -9.890 -24.436 1.00 91.75 301 LYS A C 1
ATOM 2393 O O . LYS A 1 301 ? 27.489 -9.714 -23.403 1.00 91.75 301 LYS A O 1
ATOM 2398 N N . ARG A 1 302 ? 28.818 -11.013 -24.667 1.00 92.50 302 ARG A N 1
ATOM 2399 C CA . ARG A 1 302 ? 28.890 -12.139 -23.726 1.00 92.50 302 ARG A CA 1
ATOM 2400 C C . ARG A 1 302 ? 29.539 -11.755 -22.393 1.00 92.50 302 ARG A C 1
ATOM 2402 O O . ARG A 1 302 ? 28.979 -12.097 -21.356 1.00 92.50 302 ARG A O 1
ATOM 2409 N N . LYS A 1 303 ? 30.660 -11.019 -22.403 1.00 92.69 303 LYS A N 1
ATOM 2410 C CA . LYS A 1 303 ? 31.299 -10.526 -21.165 1.00 92.69 303 LYS A CA 1
ATOM 2411 C C . LYS A 1 303 ? 30.360 -9.613 -20.371 1.00 92.69 303 LYS A C 1
ATOM 2413 O O . LYS A 1 303 ? 30.235 -9.773 -19.162 1.00 92.69 303 LYS A O 1
ATOM 2418 N N . VAL A 1 304 ? 29.653 -8.708 -21.051 1.00 90.00 304 VAL A N 1
ATOM 2419 C CA . VAL A 1 304 ? 28.672 -7.814 -20.411 1.00 90.00 304 VAL A CA 1
ATOM 2420 C C . VAL A 1 304 ? 27.554 -8.618 -19.735 1.00 90.00 304 VAL A C 1
ATOM 2422 O O . VAL A 1 304 ? 27.273 -8.404 -18.558 1.00 90.00 304 VAL A O 1
ATOM 2425 N N . LEU A 1 305 ? 26.961 -9.593 -20.433 1.00 88.44 305 LEU A N 1
ATOM 2426 C CA . LEU A 1 305 ? 25.907 -10.452 -19.873 1.00 88.44 305 LEU A CA 1
ATOM 2427 C C . LEU A 1 305 ? 26.403 -11.331 -18.713 1.00 88.44 305 LEU A C 1
ATOM 2429 O O . LEU A 1 305 ? 25.668 -11.541 -17.750 1.00 88.44 305 LEU A O 1
ATOM 2433 N N . GLN A 1 306 ? 27.650 -11.809 -18.762 1.00 90.19 306 GLN A N 1
ATOM 2434 C CA . GLN A 1 306 ? 28.267 -12.550 -17.657 1.00 90.19 306 GLN A CA 1
ATOM 2435 C C . GLN A 1 306 ? 28.430 -11.684 -16.404 1.00 90.19 306 GLN A C 1
ATOM 2437 O O . GLN A 1 306 ? 28.135 -12.157 -15.307 1.00 90.19 306 GLN A O 1
ATOM 2442 N N . CYS A 1 307 ? 28.820 -10.413 -16.547 1.00 88.12 307 CYS A N 1
ATOM 2443 C CA . CYS A 1 307 ? 28.866 -9.481 -15.418 1.00 88.12 307 CYS A CA 1
ATOM 2444 C C . CYS A 1 307 ? 27.484 -9.300 -14.769 1.00 88.12 307 CYS A C 1
ATOM 2446 O O . CYS A 1 307 ? 27.384 -9.278 -13.541 1.00 88.12 307 CYS A O 1
ATOM 2448 N N . PHE A 1 308 ? 26.414 -9.232 -15.569 1.00 83.69 308 PHE A N 1
ATOM 2449 C CA . PHE A 1 308 ? 25.040 -9.156 -15.057 1.00 83.69 308 PHE A CA 1
ATOM 2450 C C . PHE A 1 308 ? 24.604 -10.427 -14.334 1.00 83.69 308 PHE A C 1
ATOM 2452 O O . PHE A 1 308 ? 24.108 -10.350 -13.210 1.00 83.69 308 PHE A O 1
ATOM 2459 N N . ALA A 1 309 ? 24.836 -11.593 -14.936 1.00 86.38 309 ALA A N 1
ATOM 2460 C CA . ALA A 1 309 ? 24.519 -12.876 -14.318 1.00 86.38 309 ALA A CA 1
ATOM 2461 C C . ALA A 1 309 ? 25.277 -13.065 -12.995 1.00 86.38 309 ALA A C 1
ATOM 2463 O O . ALA A 1 309 ? 24.684 -13.463 -11.997 1.00 86.38 309 ALA A O 1
ATOM 2464 N N . ALA A 1 310 ? 26.563 -12.698 -12.952 1.00 87.31 310 ALA A N 1
ATOM 2465 C CA . ALA A 1 310 ? 27.371 -12.754 -11.738 1.00 87.31 310 ALA A CA 1
ATOM 2466 C C . ALA A 1 310 ? 26.868 -11.791 -10.650 1.00 87.31 310 ALA A C 1
ATOM 2468 O O . ALA A 1 310 ? 26.942 -12.117 -9.465 1.00 87.31 310 ALA A O 1
ATOM 2469 N N . LYS A 1 311 ? 26.351 -10.614 -11.030 1.00 82.44 311 LYS A N 1
ATOM 2470 C CA . LYS A 1 311 ? 25.749 -9.659 -10.089 1.00 82.44 311 LYS A CA 1
ATOM 2471 C C . LYS A 1 311 ? 24.435 -10.192 -9.513 1.00 82.44 311 LYS A C 1
ATOM 2473 O O . LYS A 1 311 ? 24.261 -10.154 -8.301 1.00 82.44 311 LYS A O 1
ATOM 2478 N N . LEU A 1 312 ? 23.552 -10.741 -10.348 1.00 75.31 312 LEU A N 1
ATOM 2479 C CA . LEU A 1 312 ? 22.290 -11.343 -9.897 1.00 75.31 312 LEU A CA 1
ATOM 2480 C C . LEU A 1 312 ? 22.505 -12.594 -9.046 1.00 75.31 312 LEU A C 1
ATOM 2482 O O . LEU A 1 312 ? 21.820 -12.775 -8.046 1.00 75.31 312 LEU A O 1
ATOM 2486 N N . TYR A 1 313 ? 23.475 -13.436 -9.403 1.00 82.00 313 TYR A N 1
ATOM 2487 C CA . TYR A 1 313 ? 23.818 -14.614 -8.609 1.00 82.00 313 TYR A CA 1
ATOM 2488 C C . TYR A 1 313 ? 24.295 -14.228 -7.205 1.00 82.00 313 TYR A C 1
ATOM 2490 O O . TYR A 1 313 ? 23.894 -14.851 -6.228 1.00 82.00 313 TYR A O 1
ATOM 2498 N N . ARG A 1 314 ? 25.093 -13.156 -7.088 1.00 76.50 314 ARG A N 1
ATOM 2499 C CA . ARG A 1 314 ? 25.509 -12.625 -5.781 1.00 76.50 314 ARG A CA 1
ATOM 2500 C C . ARG A 1 314 ? 24.347 -12.091 -4.954 1.00 76.50 314 ARG A C 1
ATOM 2502 O O . ARG A 1 314 ? 24.372 -12.244 -3.746 1.00 76.50 314 ARG A O 1
ATOM 2509 N N . LEU A 1 315 ? 23.349 -11.484 -5.588 1.00 69.25 315 LEU A N 1
ATOM 2510 C CA . LEU A 1 315 ? 22.173 -10.963 -4.886 1.00 69.25 315 LEU A CA 1
ATOM 2511 C C . LEU A 1 315 ? 21.265 -12.075 -4.348 1.00 69.25 315 LEU A C 1
ATOM 2513 O O . LEU A 1 315 ? 20.607 -11.883 -3.335 1.00 69.25 315 LEU A O 1
ATOM 2517 N N . GLY A 1 316 ? 21.234 -13.234 -5.008 1.00 67.00 316 GLY A N 1
ATOM 2518 C CA . GLY A 1 316 ? 20.468 -14.395 -4.549 1.00 67.00 316 GLY A CA 1
ATOM 2519 C C . GLY A 1 316 ? 21.209 -15.304 -3.567 1.00 67.00 316 GLY A C 1
ATOM 2520 O O . GLY A 1 316 ? 20.601 -16.240 -3.061 1.00 67.00 316 GLY A O 1
ATOM 2521 N N . ASN A 1 317 ? 22.504 -15.075 -3.325 1.00 75.44 317 ASN A N 1
ATOM 2522 C CA . ASN A 1 317 ? 23.327 -15.915 -2.461 1.00 75.44 317 ASN A CA 1
ATOM 2523 C C . ASN A 1 317 ? 23.881 -15.087 -1.283 1.00 75.44 317 ASN A C 1
ATOM 2525 O O . ASN A 1 317 ? 24.931 -14.451 -1.434 1.00 75.44 317 ASN A O 1
ATOM 2529 N N . PRO A 1 318 ? 23.205 -15.092 -0.117 1.00 63.09 318 PRO A N 1
ATOM 2530 C CA . PRO A 1 318 ? 23.648 -14.331 1.052 1.00 63.09 318 PRO A CA 1
ATOM 2531 C C . PRO A 1 318 ? 25.046 -14.754 1.549 1.00 63.09 318 PRO A C 1
ATOM 2533 O O . PRO A 1 318 ? 25.823 -13.907 1.997 1.00 63.09 318 PRO A O 1
ATOM 2536 N N . ASP A 1 319 ? 25.444 -16.018 1.364 1.00 74.19 319 ASP A N 1
ATOM 2537 C CA . ASP A 1 319 ? 26.768 -16.520 1.767 1.00 74.19 319 ASP A CA 1
ATOM 2538 C C . ASP A 1 319 ? 27.906 -15.960 0.900 1.00 74.19 319 ASP A C 1
ATOM 2540 O O . ASP A 1 319 ? 29.027 -15.736 1.371 1.00 74.19 319 ASP A O 1
ATOM 2544 N N . ALA A 1 320 ? 27.623 -15.671 -0.375 1.00 66.50 320 ALA A N 1
ATOM 2545 C CA . ALA A 1 320 ? 28.574 -15.024 -1.279 1.00 66.50 320 ALA A CA 1
ATOM 2546 C C . ALA A 1 320 ? 28.826 -13.550 -0.909 1.00 66.50 320 ALA A C 1
ATOM 2548 O O . ALA A 1 320 ? 29.870 -12.994 -1.266 1.00 66.50 320 ALA A O 1
ATOM 2549 N N . GLN A 1 321 ? 27.888 -12.921 -0.196 1.00 55.66 321 GLN A N 1
ATOM 2550 C CA . GLN A 1 321 ? 27.997 -11.545 0.281 1.00 55.66 321 GLN A CA 1
ATOM 2551 C C . GLN A 1 321 ? 28.823 -11.471 1.577 1.00 55.66 321 GLN A C 1
ATOM 2553 O O . GLN A 1 321 ? 29.681 -10.596 1.709 1.00 55.66 321 GLN A O 1
ATOM 2558 N N . ASN A 1 322 ? 28.665 -12.452 2.475 1.00 55.03 322 ASN A N 1
ATOM 2559 C CA . ASN A 1 322 ? 29.398 -12.526 3.744 1.00 55.03 322 ASN A CA 1
ATOM 2560 C C . ASN A 1 322 ? 30.918 -12.736 3.551 1.00 55.03 322 ASN A C 1
ATOM 2562 O O . ASN A 1 322 ? 31.736 -12.110 4.223 1.00 55.03 322 ASN A O 1
ATOM 2566 N N . LYS A 1 323 ? 31.336 -13.517 2.542 1.00 60.44 323 LYS A N 1
ATOM 2567 C CA . LYS A 1 323 ? 32.767 -13.751 2.244 1.00 60.44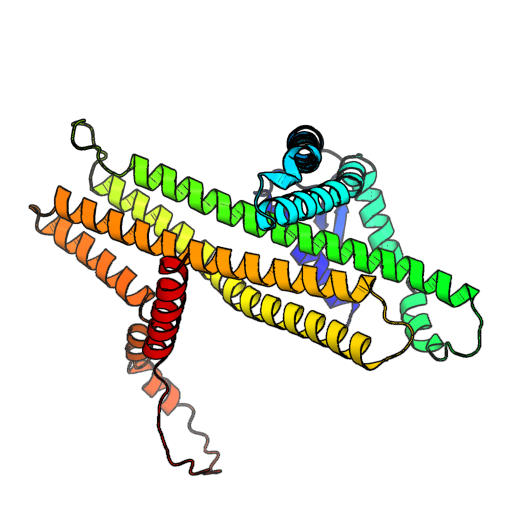 323 LYS A CA 1
ATOM 2568 C C . LYS A 1 323 ? 33.551 -12.515 1.768 1.00 60.44 323 LYS A C 1
ATOM 2570 O O . LYS A 1 323 ? 34.773 -12.583 1.710 1.00 60.44 323 LYS A O 1
ATOM 2575 N N . ARG A 1 324 ? 32.894 -11.395 1.434 1.00 52.38 324 ARG A N 1
ATOM 2576 C CA . ARG A 1 324 ? 33.556 -10.146 0.990 1.00 52.38 324 ARG A CA 1
ATOM 2577 C C . ARG A 1 324 ? 33.585 -9.025 2.025 1.00 52.38 324 ARG A C 1
ATOM 2579 O O . ARG A 1 324 ? 34.376 -8.105 1.851 1.00 52.38 324 ARG A O 1
ATOM 2586 N N . ASN A 1 325 ? 32.786 -9.110 3.089 1.00 44.47 325 ASN A N 1
ATOM 2587 C CA . ASN A 1 325 ? 32.913 -8.182 4.219 1.00 44.47 325 ASN A CA 1
ATOM 2588 C C . ASN A 1 325 ? 34.145 -8.491 5.085 1.00 44.47 325 ASN A C 1
ATOM 2590 O O . ASN A 1 325 ? 34.559 -7.649 5.872 1.00 44.47 325 ASN A O 1
ATOM 2594 N N . LYS A 1 326 ? 34.817 -9.624 4.841 1.00 43.75 326 LYS A N 1
ATOM 2595 C CA . LYS A 1 326 ? 36.240 -9.815 5.155 1.00 43.75 326 LYS A CA 1
ATOM 2596 C C . LYS A 1 326 ? 37.116 -9.111 4.111 1.00 43.75 326 LYS A C 1
ATOM 2598 O O . LYS A 1 326 ? 37.869 -9.738 3.373 1.00 43.75 326 LYS A O 1
ATOM 2603 N N . CYS A 1 327 ? 36.939 -7.801 3.976 1.00 40.91 327 CYS A N 1
ATOM 2604 C CA . CYS A 1 327 ? 37.875 -6.949 3.255 1.00 40.91 327 CYS A CA 1
ATOM 2605 C C . CYS A 1 327 ? 38.954 -6.534 4.273 1.00 40.91 327 CYS A C 1
ATOM 2607 O O . CYS A 1 327 ? 38.570 -6.083 5.352 1.00 40.91 327 CYS A O 1
ATOM 2609 N N . PRO A 1 328 ? 40.263 -6.628 3.973 1.00 47.00 328 PRO A N 1
ATOM 2610 C CA . PRO A 1 328 ? 41.351 -6.368 4.936 1.00 47.00 328 PRO A CA 1
ATOM 2611 C C . PRO A 1 328 ? 41.361 -4.952 5.552 1.00 47.00 328 PRO A C 1
ATOM 2613 O O . PRO A 1 328 ? 42.091 -4.682 6.494 1.00 47.00 328 PRO A O 1
ATOM 2616 N N . ILE A 1 329 ? 40.502 -4.043 5.082 1.00 43.47 329 ILE A N 1
ATOM 2617 C CA . ILE A 1 329 ? 40.293 -2.711 5.670 1.00 43.47 329 ILE A CA 1
ATOM 2618 C C . ILE A 1 329 ? 39.487 -2.783 6.986 1.00 43.47 329 ILE A C 1
ATOM 2620 O O . ILE A 1 329 ? 39.679 -1.945 7.862 1.00 43.47 329 ILE A O 1
ATOM 2624 N N . ALA A 1 330 ? 38.623 -3.791 7.172 1.00 40.59 330 ALA A N 1
ATOM 2625 C CA . ALA A 1 330 ? 37.877 -3.976 8.421 1.00 40.59 330 ALA A CA 1
ATOM 2626 C C . ALA A 1 330 ? 38.768 -4.498 9.568 1.00 40.59 330 ALA A C 1
ATOM 2628 O O . ALA A 1 330 ? 38.557 -4.109 10.713 1.00 40.59 330 ALA A O 1
ATOM 2629 N N . GLU A 1 331 ? 39.809 -5.284 9.261 1.00 46.06 331 GLU A N 1
ATOM 2630 C CA . GLU A 1 331 ? 40.836 -5.696 10.237 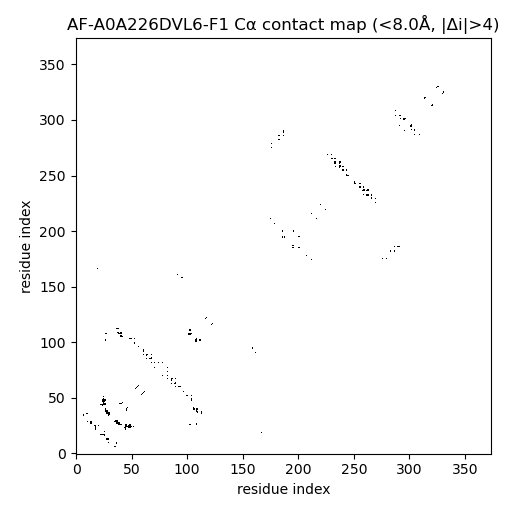1.00 46.06 331 GLU A CA 1
ATOM 2631 C C . GLU A 1 331 ? 41.745 -4.525 10.648 1.00 46.06 331 GLU A C 1
ATOM 2633 O O . GLU A 1 331 ? 42.132 -4.431 11.809 1.00 46.06 331 GLU A O 1
ATOM 2638 N N . ILE A 1 332 ? 42.000 -3.564 9.751 1.00 44.25 332 ILE A N 1
ATOM 2639 C CA . ILE A 1 332 ? 42.764 -2.344 10.074 1.00 44.25 332 ILE A CA 1
ATOM 2640 C C . ILE A 1 332 ? 41.975 -1.414 11.015 1.00 44.25 332 ILE A C 1
ATOM 2642 O O . ILE A 1 332 ? 42.563 -0.781 11.887 1.00 44.25 332 ILE A O 1
ATOM 2646 N N . ILE A 1 333 ? 40.643 -1.363 10.895 1.00 40.06 333 ILE A N 1
ATOM 2647 C CA . ILE A 1 333 ? 39.789 -0.551 11.781 1.00 40.06 333 ILE A CA 1
ATOM 2648 C C . ILE A 1 333 ? 39.514 -1.268 13.115 1.00 40.06 333 ILE A C 1
ATOM 2650 O O . ILE A 1 333 ? 39.454 -0.610 14.152 1.00 40.06 333 ILE A O 1
ATOM 2654 N N . GLN A 1 334 ? 39.412 -2.604 13.133 1.00 41.59 334 GLN A N 1
ATOM 2655 C CA . GLN A 1 334 ? 39.315 -3.368 14.387 1.00 41.59 334 GLN A CA 1
ATOM 2656 C C . GLN A 1 334 ? 40.638 -3.408 15.168 1.00 41.59 334 GLN A C 1
ATOM 2658 O O . GLN A 1 334 ? 40.599 -3.453 16.393 1.00 41.59 334 GLN A O 1
ATOM 2663 N N . GLY A 1 335 ? 41.790 -3.277 14.502 1.00 41.09 335 GLY A N 1
ATOM 2664 C CA . GLY A 1 335 ? 43.089 -3.100 15.163 1.00 41.09 335 GLY A CA 1
ATOM 2665 C C . GLY A 1 335 ? 43.269 -1.752 15.880 1.00 41.09 335 GLY A C 1
ATOM 2666 O O . GLY A 1 335 ? 44.171 -1.622 16.699 1.00 41.09 335 GLY A O 1
ATOM 2667 N N . TRP A 1 336 ? 42.415 -0.756 15.611 1.00 36.12 336 TRP A N 1
ATOM 2668 C CA . TRP A 1 336 ? 42.480 0.580 16.228 1.00 36.12 336 TRP A CA 1
ATOM 2669 C C . TRP A 1 336 ? 41.532 0.775 17.421 1.00 36.12 336 TRP A C 1
ATOM 2671 O O . TRP A 1 336 ? 41.661 1.759 18.143 1.00 36.12 336 TRP A O 1
ATOM 2681 N N . MET A 1 337 ? 40.595 -0.147 17.659 1.00 30.75 337 MET A N 1
ATOM 2682 C CA . MET A 1 337 ? 39.652 -0.088 18.788 1.00 30.75 337 MET A CA 1
ATOM 2683 C C . MET A 1 337 ? 39.823 -1.283 19.730 1.00 30.75 337 MET A C 1
ATOM 2685 O O . MET A 1 337 ? 38.854 -1.926 20.131 1.00 30.75 337 MET A O 1
ATOM 2689 N N . GLY A 1 338 ? 41.075 -1.572 20.086 1.00 31.80 338 GLY A N 1
ATOM 2690 C CA . GLY A 1 338 ? 41.399 -2.457 21.197 1.00 31.80 338 GLY A CA 1
ATOM 2691 C C . GLY A 1 338 ? 41.076 -1.782 22.528 1.00 31.80 338 GLY A C 1
ATOM 2692 O O . GLY A 1 338 ? 41.884 -1.019 23.048 1.00 31.80 338 GLY A O 1
ATOM 2693 N N . VAL A 1 339 ? 39.897 -2.070 23.078 1.00 32.09 339 VAL A N 1
ATOM 2694 C CA . VAL A 1 339 ? 39.685 -2.064 24.528 1.00 32.09 339 VAL A CA 1
ATOM 2695 C C . VAL A 1 339 ? 39.091 -3.412 24.892 1.00 32.09 339 VAL A C 1
ATOM 2697 O O . VAL A 1 339 ? 37.979 -3.756 24.488 1.00 32.09 339 VAL A O 1
ATOM 2700 N N . ASP A 1 340 ? 39.897 -4.162 25.631 1.00 36.66 340 ASP A N 1
ATOM 2701 C CA . ASP A 1 340 ? 39.561 -5.416 26.274 1.00 36.66 340 ASP A CA 1
ATOM 2702 C C . ASP A 1 340 ? 38.305 -5.289 27.136 1.00 36.66 340 ASP A C 1
ATOM 2704 O O . ASP A 1 340 ? 38.212 -4.445 28.026 1.00 36.66 340 ASP A O 1
ATOM 2708 N N . LEU A 1 341 ? 37.375 -6.217 26.934 1.00 27.80 341 LEU A N 1
ATOM 2709 C CA . LEU A 1 341 ? 36.497 -6.688 27.994 1.00 27.80 341 LEU A CA 1
ATOM 2710 C C . LEU A 1 341 ? 36.374 -8.200 27.836 1.00 27.80 341 LEU A C 1
ATOM 2712 O O . LEU A 1 341 ? 35.628 -8.724 27.008 1.00 27.80 341 LEU A O 1
ATOM 2716 N N . MET A 1 342 ? 37.208 -8.883 28.619 1.00 30.06 342 MET A N 1
ATOM 2717 C CA . MET A 1 342 ? 37.175 -10.319 28.827 1.00 30.06 342 MET A CA 1
ATOM 2718 C C . MET A 1 342 ? 35.796 -10.778 29.312 1.00 30.06 342 MET A C 1
ATOM 2720 O O . MET A 1 342 ? 35.211 -10.187 30.215 1.00 30.06 342 MET A O 1
ATOM 2724 N N . GLY A 1 343 ? 35.395 -11.939 28.798 1.00 29.62 343 GLY A N 1
ATOM 2725 C CA . GLY A 1 343 ? 35.004 -13.048 29.662 1.00 29.62 343 GLY A CA 1
ATOM 2726 C C . GLY A 1 343 ? 33.522 -13.179 29.979 1.00 29.62 343 GLY A C 1
ATOM 2727 O O . GLY A 1 343 ? 33.080 -12.694 31.005 1.00 29.62 343 GLY A O 1
ATOM 2728 N N . VAL A 1 344 ? 32.816 -13.983 29.178 1.00 27.42 344 VAL A N 1
ATOM 2729 C CA . VAL A 1 344 ? 32.098 -15.172 29.673 1.00 27.42 344 VAL A CA 1
ATOM 2730 C C . VAL A 1 344 ? 32.113 -16.199 28.541 1.00 27.42 344 VAL A C 1
ATOM 2732 O O . VAL A 1 344 ? 31.456 -16.023 27.516 1.00 27.42 344 VAL A O 1
ATOM 2735 N N . GLY A 1 345 ? 32.896 -17.262 28.717 1.00 28.83 345 GLY A N 1
ATOM 2736 C CA . GLY A 1 345 ? 32.782 -18.463 27.902 1.00 28.83 345 GLY A CA 1
ATOM 2737 C C . GLY A 1 345 ? 31.539 -19.235 28.327 1.00 28.83 345 GLY A C 1
ATOM 2738 O O . GLY A 1 345 ? 31.402 -19.586 29.495 1.00 28.83 345 GLY A O 1
ATOM 2739 N N . VAL A 1 346 ? 30.643 -19.498 27.379 1.00 27.06 346 VAL A N 1
ATOM 2740 C CA . VAL A 1 346 ? 29.682 -20.593 27.493 1.00 27.06 346 VAL A CA 1
ATOM 2741 C C . VAL A 1 346 ? 29.971 -21.534 26.340 1.00 27.06 346 VAL A C 1
ATOM 2743 O O . VAL A 1 346 ? 29.750 -21.218 25.172 1.00 27.06 346 VAL A O 1
ATOM 2746 N N . ASP A 1 347 ? 30.530 -22.672 26.718 1.00 31.47 347 ASP A N 1
ATOM 2747 C CA . ASP A 1 347 ? 30.757 -23.827 25.877 1.00 31.47 347 ASP A CA 1
ATOM 2748 C C . ASP A 1 347 ? 29.394 -24.472 25.576 1.00 31.47 347 ASP A C 1
ATOM 2750 O O . ASP A 1 347 ? 28.754 -25.055 26.451 1.00 31.47 347 ASP A O 1
ATOM 2754 N N . LEU A 1 348 ? 28.903 -24.301 24.348 1.00 30.92 348 LEU A N 1
ATOM 2755 C CA . LEU A 1 348 ? 27.794 -25.085 23.806 1.00 30.92 348 LEU A CA 1
ATOM 2756 C C . LEU A 1 348 ? 28.340 -25.914 22.650 1.00 30.92 348 LEU A C 1
ATOM 2758 O O . LEU A 1 348 ? 28.313 -25.515 21.483 1.00 30.92 348 LEU A O 1
ATOM 2762 N N . GLY A 1 349 ? 28.857 -27.086 23.012 1.00 29.12 349 GLY A N 1
ATOM 2763 C CA . GLY A 1 349 ? 29.132 -28.168 22.083 1.00 29.12 349 GLY A CA 1
ATOM 2764 C C . GLY A 1 349 ? 27.872 -28.583 21.317 1.00 29.12 349 GLY A C 1
ATOM 2765 O O . GLY A 1 349 ? 26.765 -28.591 21.852 1.00 29.12 349 GLY A O 1
ATOM 2766 N N . GLY A 1 350 ? 28.060 -28.949 20.047 1.00 31.77 350 GLY A N 1
ATOM 2767 C CA . GLY A 1 350 ? 27.010 -29.529 19.203 1.00 31.77 350 GLY A CA 1
ATOM 2768 C C . GLY A 1 350 ? 26.578 -28.652 18.029 1.00 31.77 350 GLY A C 1
ATOM 2769 O O . GLY A 1 350 ? 25.394 -28.380 17.849 1.00 31.77 350 GLY A O 1
ATOM 2770 N N . GLY A 1 351 ? 27.531 -28.229 17.194 1.00 30.50 351 GLY A N 1
ATOM 2771 C CA . GLY A 1 351 ? 27.280 -27.526 15.934 1.00 30.50 351 GLY A CA 1
ATOM 2772 C C . GLY A 1 351 ? 26.625 -28.410 14.868 1.00 30.50 351 GLY A C 1
ATOM 2773 O O . GLY A 1 351 ? 27.258 -28.778 13.883 1.00 30.50 351 GLY A O 1
ATOM 2774 N N . GLY A 1 352 ? 25.343 -28.723 15.038 1.00 31.44 352 GLY A N 1
ATOM 2775 C CA . GLY A 1 352 ? 24.468 -29.189 13.967 1.00 31.44 352 GLY A CA 1
ATOM 2776 C C . GLY A 1 352 ? 23.749 -28.001 13.335 1.00 31.44 352 GLY A C 1
ATOM 2777 O O . GLY A 1 352 ? 22.615 -27.704 13.700 1.00 31.44 352 GLY A O 1
ATOM 2778 N N . PHE A 1 353 ? 24.390 -27.295 12.398 1.00 32.97 353 PHE A N 1
ATOM 2779 C CA . PHE A 1 353 ? 23.707 -26.237 11.649 1.00 32.97 353 PHE A CA 1
ATOM 2780 C C . PHE A 1 353 ? 22.609 -26.850 10.772 1.00 32.97 353 PHE A C 1
ATOM 2782 O O . PHE A 1 353 ? 22.871 -27.558 9.796 1.00 32.97 353 PHE A O 1
ATOM 2789 N N . ILE A 1 354 ? 21.359 -26.558 11.127 1.00 38.50 354 ILE A N 1
ATOM 2790 C CA . ILE A 1 354 ? 20.180 -26.885 10.334 1.00 38.50 354 ILE A CA 1
ATOM 2791 C C . ILE A 1 354 ? 20.272 -26.107 9.018 1.00 38.50 354 ILE A C 1
ATOM 2793 O O . ILE A 1 354 ? 20.128 -24.888 8.968 1.00 38.50 354 ILE A O 1
ATOM 2797 N N . ASN A 1 355 ? 20.541 -26.833 7.936 1.00 46.03 355 ASN A N 1
ATOM 2798 C CA . ASN A 1 355 ? 20.617 -26.281 6.593 1.00 46.03 355 ASN A CA 1
ATOM 2799 C C . ASN A 1 355 ? 19.210 -25.851 6.136 1.00 46.03 355 ASN A C 1
ATOM 2801 O O . ASN A 1 355 ? 18.368 -26.696 5.819 1.00 46.03 355 ASN A O 1
ATOM 2805 N N . ALA A 1 356 ? 18.963 -24.540 6.094 1.00 39.12 356 ALA A N 1
ATOM 2806 C CA . ALA A 1 356 ? 17.697 -23.953 5.656 1.00 39.12 356 ALA A CA 1
ATOM 2807 C C . ALA A 1 356 ? 17.285 -24.399 4.237 1.00 39.12 356 ALA A C 1
ATOM 2809 O O . ALA A 1 356 ? 16.093 -24.529 3.960 1.00 39.12 356 ALA A O 1
ATOM 2810 N N . ASP A 1 357 ? 18.243 -24.742 3.365 1.00 43.44 357 ASP A N 1
ATOM 2811 C CA . ASP A 1 357 ? 17.963 -25.276 2.024 1.00 43.44 357 ASP A CA 1
ATOM 2812 C C . ASP A 1 357 ? 17.361 -26.694 2.085 1.00 43.44 357 ASP A C 1
ATOM 2814 O O . ASP A 1 357 ? 16.540 -27.080 1.250 1.00 43.44 357 ASP A O 1
ATOM 2818 N N . LYS A 1 358 ? 17.702 -27.466 3.128 1.00 49.97 358 LYS A N 1
ATOM 2819 C CA . LYS A 1 358 ? 17.144 -28.803 3.378 1.00 49.97 358 LYS A CA 1
ATOM 2820 C C . LYS A 1 358 ? 15.705 -28.721 3.892 1.00 49.97 358 LYS A C 1
ATOM 2822 O O . LYS A 1 358 ? 14.872 -29.495 3.429 1.00 49.97 358 LYS A O 1
ATOM 2827 N N . ILE A 1 359 ? 15.396 -27.758 4.767 1.00 52.28 359 ILE A N 1
ATOM 2828 C CA . ILE A 1 359 ? 14.019 -27.496 5.231 1.00 52.28 359 ILE A CA 1
ATOM 2829 C C . ILE A 1 359 ? 13.156 -26.966 4.082 1.00 52.28 359 ILE A C 1
ATOM 2831 O O . ILE A 1 359 ? 12.052 -27.461 3.867 1.00 52.28 359 ILE A O 1
ATOM 2835 N N . HIS A 1 360 ? 13.674 -26.031 3.283 1.00 52.19 360 HIS A N 1
ATOM 2836 C CA . HIS A 1 360 ? 12.944 -25.469 2.147 1.00 52.19 360 HIS A CA 1
ATOM 2837 C C . HIS A 1 360 ? 12.651 -26.521 1.058 1.00 52.19 360 HIS A C 1
ATOM 2839 O O . HIS A 1 360 ? 11.544 -26.558 0.519 1.00 52.19 360 HIS A O 1
ATOM 2845 N N . ARG A 1 361 ? 13.592 -27.436 0.766 1.00 58.31 361 ARG A N 1
ATOM 2846 C CA . ARG A 1 361 ? 13.336 -28.571 -0.145 1.00 58.31 361 ARG A CA 1
ATOM 2847 C C . ARG A 1 361 ? 12.352 -29.586 0.425 1.00 58.31 361 ARG A C 1
ATOM 2849 O O . ARG A 1 361 ? 11.516 -30.075 -0.326 1.00 58.31 361 ARG A O 1
ATOM 2856 N N . GLN A 1 362 ? 12.449 -29.910 1.714 1.00 56.09 362 GLN A N 1
ATOM 2857 C CA . GLN A 1 362 ? 11.523 -30.839 2.372 1.00 56.09 362 GLN A CA 1
ATOM 2858 C C . GLN A 1 362 ? 10.093 -30.295 2.354 1.00 56.09 362 GLN A C 1
ATOM 2860 O O . GLN A 1 362 ? 9.189 -31.013 1.942 1.00 56.09 362 GLN A O 1
ATOM 2865 N N . PHE A 1 363 ? 9.911 -29.010 2.674 1.00 58.09 363 PHE A N 1
ATOM 2866 C CA . PHE A 1 363 ? 8.614 -28.342 2.597 1.00 58.09 363 PHE A CA 1
ATOM 2867 C C . PHE A 1 363 ? 8.026 -28.433 1.182 1.00 58.09 363 PHE A C 1
ATOM 2869 O O . PHE A 1 363 ? 6.930 -28.954 1.018 1.00 58.09 363 PHE A O 1
ATOM 2876 N N . TRP A 1 364 ? 8.792 -28.070 0.143 1.00 58.06 364 TRP A N 1
ATOM 2877 C CA . TRP A 1 364 ? 8.323 -28.135 -1.249 1.00 58.06 364 TRP A CA 1
ATOM 2878 C C . TRP A 1 364 ? 7.998 -29.548 -1.741 1.00 58.06 364 TRP A C 1
ATOM 2880 O O . TRP A 1 364 ? 7.043 -29.719 -2.500 1.00 58.06 364 TRP A O 1
ATOM 2890 N N . ILE A 1 365 ? 8.761 -30.563 -1.327 1.00 62.84 365 ILE A N 1
ATOM 2891 C CA . ILE A 1 365 ? 8.485 -31.969 -1.666 1.00 62.84 365 ILE A CA 1
ATOM 2892 C C . ILE A 1 365 ? 7.197 -32.444 -0.982 1.00 62.84 365 ILE A C 1
ATOM 2894 O O . ILE A 1 365 ? 6.425 -33.178 -1.597 1.00 62.84 365 ILE A O 1
ATOM 2898 N N . GLN A 1 366 ? 6.939 -32.005 0.251 1.00 47.28 366 GLN A N 1
ATOM 2899 C CA . GLN A 1 366 ? 5.709 -32.327 0.974 1.00 47.28 366 GLN A CA 1
ATOM 2900 C C . GLN A 1 366 ? 4.492 -31.681 0.288 1.00 47.28 366 GLN A C 1
ATOM 2902 O O . GLN A 1 366 ? 3.536 -32.375 -0.051 1.00 47.28 366 GLN A O 1
ATOM 2907 N N . THR A 1 367 ? 4.563 -30.382 -0.032 1.00 41.25 367 THR A N 1
ATOM 2908 C CA . THR A 1 367 ? 3.439 -29.648 -0.646 1.00 41.25 367 THR A CA 1
ATOM 2909 C C . THR A 1 367 ? 3.138 -30.118 -2.071 1.00 41.25 367 THR A C 1
ATOM 2911 O O . THR A 1 367 ? 1.984 -30.141 -2.486 1.00 41.25 367 THR A O 1
ATOM 2914 N N . THR A 1 368 ? 4.155 -30.531 -2.838 1.00 46.16 368 THR A N 1
ATOM 2915 C CA . THR A 1 368 ? 3.952 -31.055 -4.205 1.00 46.16 368 THR A CA 1
ATOM 2916 C C . THR A 1 368 ? 3.474 -32.503 -4.251 1.00 46.16 368 THR A C 1
ATOM 2918 O O . THR A 1 368 ? 2.904 -32.901 -5.266 1.00 46.16 368 THR A O 1
ATOM 2921 N N . LYS A 1 369 ? 3.673 -33.291 -3.186 1.00 40.41 369 LYS A N 1
ATOM 2922 C CA . LYS A 1 369 ? 3.079 -34.630 -3.065 1.00 40.41 369 LYS A CA 1
ATOM 2923 C C . LYS A 1 369 ? 1.586 -34.561 -2.759 1.00 40.41 369 LYS A C 1
ATOM 2925 O O . LYS A 1 369 ? 0.830 -35.310 -3.367 1.00 40.41 369 LYS A O 1
ATOM 2930 N N . GLU A 1 370 ? 1.156 -33.638 -1.902 1.00 40.00 370 GLU A N 1
ATOM 2931 C CA . GLU A 1 370 ? -0.272 -33.469 -1.590 1.00 40.00 370 GLU A CA 1
ATOM 2932 C C . GLU A 1 370 ? -1.069 -32.886 -2.762 1.00 40.00 370 GLU A C 1
ATOM 2934 O O . GLU A 1 370 ? -2.177 -33.333 -3.033 1.00 40.00 370 GLU A O 1
ATOM 2939 N N . PHE A 1 371 ? -0.466 -31.995 -3.556 1.00 35.38 371 PHE A N 1
ATOM 2940 C CA . PHE A 1 371 ? -1.090 -31.462 -4.777 1.00 35.38 371 PHE A CA 1
ATOM 2941 C C . PHE A 1 371 ? -1.193 -32.460 -5.941 1.00 35.38 371 PHE A C 1
ATOM 2943 O O . PHE A 1 371 ? -1.733 -32.114 -6.986 1.00 35.38 371 PHE A O 1
ATOM 2950 N N . ARG A 1 372 ? -0.618 -33.662 -5.810 1.00 34.94 372 ARG A N 1
ATOM 2951 C CA . ARG A 1 372 ? -0.682 -34.717 -6.835 1.00 34.94 372 ARG A CA 1
ATOM 2952 C C . ARG A 1 372 ? -1.634 -35.859 -6.462 1.00 34.94 372 ARG A C 1
ATOM 2954 O O . ARG A 1 372 ? -1.802 -36.774 -7.262 1.00 34.94 372 ARG A O 1
ATOM 2961 N N . LEU A 1 373 ? -2.200 -35.817 -5.255 1.00 41.19 373 LEU A N 1
ATOM 2962 C CA . LEU A 1 373 ? -3.152 -36.797 -4.719 1.00 41.19 373 LEU A CA 1
ATOM 2963 C C . LEU A 1 373 ? -4.597 -36.260 -4.673 1.00 41.19 373 LEU A C 1
ATOM 2965 O O . LEU A 1 373 ? -5.504 -36.990 -4.281 1.00 41.19 373 LEU A O 1
ATOM 2969 N N . HIS A 1 374 ? -4.801 -35.022 -5.125 1.00 38.38 374 HIS A N 1
ATOM 2970 C CA . HIS A 1 374 ? -6.085 -34.387 -5.419 1.00 38.38 374 HIS A CA 1
ATOM 2971 C C . HIS A 1 374 ? -6.075 -33.913 -6.870 1.00 38.38 374 HIS A C 1
ATOM 2973 O O . HIS A 1 374 ? -7.164 -33.927 -7.485 1.00 38.38 374 HIS A O 1
#

Sequence (374 aa):
MYHDKALKHMHRAIHAIQRSTFRKAYCFHWDSKKRRAIALQNGKKYRNFQILCNIFIFLLTPVFIARSCHLATTIRQETPTSIAVTFTVSAAVTGFIPLAWFLRRPSGPRKYVFVYDATWLENPAYTAIRAVRNFERRGKLCSVIVLLPSGILSTLGGLFFLATLGACILVSGYGVVCLYIWTVAMTPRFRVRTGLPFKTAVHMHNCHVTMLHSEVAHDMVVICLHHAAMVLTSTIALYNIITELAKGEGMSLMLIWMGVALISVSVVIEIFAIYFNGMASTWSKRFLEKMRLAHGGNKYKRKVLQCFAAKLYRLGNPDAQNKRNKCPIAEIIQGWMGVDLMGVGVDLGGGGFINADKIHRQFWIQTTKEFRLH

Nearest PDB structures (foldseek):
  3ja6-assembly1_H  TM=2.212E-01  e=7.729E+00  Escherichia coli

pLDDT: mean 71.62, std 17.58, range [27.06, 96.75]